Protein AF-A0A0R3PX13-F1 (afdb_monomer_lite)

pLDDT: mean 78.38, std 17.38, range [23.78, 98.5]

Radius of gyration: 26.24 Å; chains: 1; bounding box: 55×56×69 Å

Foldseek 3Di:
DVVCLVVVNAEAEDAEFAAAAVVCVPVVDGDPRLVCQLQAAHEYQYQYHALRGDRARRQVSNVVSVAFEEEQDDDQAAGNSLALGDPDGTPYYDVDLLVVLVVSLVCVLVVRRGYYYHNYGQDPVSNVVSVQLSVQLVVQSVVCVVVVPDDPRSVVSSVVSSCVSSVNSVVVSSVSSSVVRVVSSVVSVVSNVVDPSNVVRHPPPCPDDDPDDDDQAAEAEDAPDPDPDLPPDPCVVVVVVCLVNLLRYQEYEYELSDALVVVLVSLVSCVVSVHAYEYEQVDLVSLCSCVVSVRPVSHPYYDYAQVNVVSVCVVVVHDDPDDDHDHQQDPQLVVQLVLLSVVVHDNVLSNVSSVVSRVQCVVDPDPHRPVNDNCSSVD

Secondary structure (DSSP, 8-state):
-HHHHHTT--EEE-S-B--BBTTHHHH--B-HHHHHHHH---EEEESBB-TTB-HHHHHHHHHHTT-EEEEESSS----BTTBS--S---SEEES-HHHHHHHHHHHHHHT----EEEE-PPPGGGHHHHHHHHHHHHHHHHHHHHTT--GGGHHHHHHHHHHHHTTTHHHHHHHHHHHHHHHHHHHHHHHHHH--HHHH-----------S-PPPPSEEEES--S--------THHHHGGGHHHHHH-SEEEEETTS-HHHHHHHHHHHHHHT-EEEEE--SHHHHHHHHHTT-GGG-SEE---HHHHHHHHHHHT---SS----S---HHHHHHHHHHHHTT--HHHHHHHHHHHHHHHHT-SSSS-TT--THHHH-

Sequence (379 aa):
MFLANIAGIRVFATGGIGGVHRGAEQTFDVSADLLELSHTPLTVVCAGVKSILDISKTVEFLETHSVNCIVFGERNVFPGFFSRESHAKGQFNTENLAEVVEHIETSKALGLNAGMILACPIPKEMEDDGNAIEAAVQMALNEARIKGIQSKEVTPFLLSRVNELTCGASVKLNIALLENNARIAGKLASLLSKSKLGQNFRVVRDNGKDSEQKSKAKIVVVGATIIDFESITNEDVKISKHENVISSADFVFFDGNIPTETIRKILDLSAFYNRKVWFDPTSISKMRKIFDCEGMNQIQVVSPNANEFMDMVKRSRLRITHGIVFEGFDFSLNSGILAGLVNGLPLERCLQIGQACAARSLLSVETISPSISPEIISS

InterPro domains:
  IPR007342 Pseudouridine-5'-phosphate glycosidase [PF04227] (1-189)
  IPR022830 Indigoidine synthase A-like [G3DSA:3.40.1790.10] (1-194)
  IPR022830 Indigoidine synthase A-like [SSF110581] (1-192)
  IPR029056 Ribokinase-like [G3DSA:3.40.1190.20] (195-323)
  IPR029056 Ribokinase-like [SSF53613] (239-371)

Organism: Angiostrongylus costaricensis (NCBI:txid334426)

Structure (mmCIF, N/CA/C/O backbone):
data_AF-A0A0R3PX13-F1
#
_entry.id   AF-A0A0R3PX13-F1
#
loop_
_atom_site.group_PDB
_atom_site.id
_atom_site.type_symbol
_atom_site.label_atom_id
_atom_site.label_alt_id
_atom_site.label_comp_id
_atom_site.label_asym_id
_atom_site.label_entity_id
_atom_site.label_seq_id
_atom_site.pdbx_PDB_ins_code
_atom_site.Cartn_x
_atom_site.Cartn_y
_atom_site.Cartn_z
_atom_site.occupancy
_atom_site.B_iso_or_equiv
_atom_site.auth_seq_id
_atom_site.auth_comp_id
_atom_site.auth_asym_id
_atom_site.auth_atom_id
_atom_site.pdbx_PDB_model_num
ATOM 1 N N . MET A 1 1 ? -10.881 -2.288 -10.881 1.00 87.62 1 MET A N 1
ATOM 2 C CA . MET A 1 1 ? -11.028 -2.262 -9.412 1.00 87.62 1 MET A CA 1
ATOM 3 C C . MET A 1 1 ? -12.472 -1.958 -9.034 1.00 87.62 1 MET A C 1
ATOM 5 O O . MET A 1 1 ? -13.142 -2.878 -8.588 1.00 87.62 1 MET A O 1
ATOM 9 N N . PHE A 1 2 ? -12.994 -0.778 -9.372 1.00 86.75 2 PHE A N 1
ATOM 10 C CA . PHE A 1 2 ? -14.407 -0.392 -9.248 1.00 86.75 2 PHE A CA 1
ATOM 11 C C . PHE A 1 2 ? -15.440 -1.505 -9.518 1.00 86.75 2 PHE A C 1
ATOM 13 O O . PHE A 1 2 ? -16.204 -1.878 -8.630 1.00 86.75 2 PHE A O 1
ATOM 20 N N . LEU A 1 3 ? -15.430 -2.097 -10.722 1.00 89.81 3 LEU A N 1
ATOM 21 C CA . LEU A 1 3 ? -16.384 -3.154 -11.097 1.00 89.81 3 LEU A CA 1
ATOM 22 C C . LEU A 1 3 ? -16.282 -4.403 -10.207 1.00 89.81 3 LEU A C 1
ATOM 24 O O . LEU A 1 3 ? -17.300 -5.008 -9.886 1.00 89.81 3 LEU A O 1
ATOM 28 N N . ALA A 1 4 ? -15.066 -4.777 -9.796 1.00 86.19 4 ALA A N 1
ATOM 29 C CA . ALA A 1 4 ? -14.845 -5.919 -8.915 1.00 86.19 4 ALA A CA 1
ATOM 30 C C . ALA A 1 4 ? -15.461 -5.656 -7.533 1.00 86.19 4 ALA A C 1
ATOM 32 O O . ALA A 1 4 ? -16.201 -6.496 -7.027 1.00 86.19 4 ALA A O 1
ATOM 33 N N . ASN A 1 5 ? -15.246 -4.459 -6.980 1.00 89.44 5 ASN A N 1
ATOM 34 C CA . ASN A 1 5 ? -15.826 -4.058 -5.702 1.00 89.44 5 ASN A CA 1
ATOM 35 C C . ASN A 1 5 ? -17.364 -4.056 -5.734 1.00 89.44 5 ASN A C 1
ATOM 37 O O . ASN A 1 5 ? -17.996 -4.623 -4.847 1.00 89.44 5 ASN A O 1
ATOM 41 N N . ILE A 1 6 ? -17.975 -3.503 -6.790 1.00 85.62 6 ILE A N 1
ATOM 42 C CA . ILE A 1 6 ? -19.441 -3.519 -6.957 1.00 85.62 6 ILE A CA 1
ATOM 43 C C . ILE A 1 6 ? -19.981 -4.950 -7.068 1.00 85.62 6 ILE A C 1
ATOM 45 O O . ILE A 1 6 ? -21.044 -5.251 -6.531 1.00 85.62 6 ILE A O 1
ATOM 49 N N . ALA A 1 7 ? -19.239 -5.849 -7.715 1.00 83.75 7 ALA A N 1
ATOM 50 C CA . ALA A 1 7 ? -19.582 -7.267 -7.790 1.00 83.75 7 ALA A CA 1
ATOM 51 C C . ALA A 1 7 ? -19.330 -8.039 -6.474 1.00 83.75 7 ALA A C 1
ATOM 53 O O . ALA A 1 7 ? -19.551 -9.248 -6.425 1.00 83.75 7 ALA A O 1
ATOM 54 N N . GLY A 1 8 ? -18.849 -7.380 -5.413 1.00 86.31 8 GLY A N 1
ATOM 55 C CA . GLY A 1 8 ? -18.513 -8.008 -4.133 1.00 86.31 8 GLY A CA 1
ATOM 56 C C . GLY A 1 8 ? -17.192 -8.789 -4.139 1.00 86.31 8 GLY A C 1
ATOM 57 O O . GLY A 1 8 ? -16.905 -9.526 -3.193 1.00 86.31 8 GLY A O 1
ATOM 58 N N . ILE A 1 9 ? -16.373 -8.642 -5.184 1.00 91.25 9 ILE A N 1
ATOM 59 C CA . ILE A 1 9 ? -15.044 -9.248 -5.289 1.00 91.25 9 ILE A CA 1
ATOM 60 C C . ILE A 1 9 ? -14.051 -8.381 -4.513 1.00 91.25 9 ILE A C 1
ATOM 62 O O . ILE A 1 9 ? -13.828 -7.218 -4.840 1.00 91.25 9 ILE A O 1
ATOM 66 N N . ARG A 1 10 ? -13.427 -8.973 -3.489 1.00 93.62 10 ARG A N 1
ATOM 67 C CA . ARG A 1 10 ? -12.560 -8.261 -2.532 1.00 93.62 10 ARG A CA 1
ATOM 68 C C . ARG A 1 10 ? -11.059 -8.425 -2.774 1.00 93.62 10 ARG A C 1
ATOM 70 O O . ARG A 1 10 ? -10.272 -7.738 -2.137 1.00 93.62 10 ARG A O 1
ATOM 77 N N . VAL A 1 11 ? -10.660 -9.329 -3.667 1.00 97.31 11 VAL A N 1
ATOM 78 C CA . VAL A 1 11 ? -9.252 -9.600 -3.994 1.00 97.31 11 VAL A CA 1
ATOM 79 C C . VAL A 1 11 ? -9.073 -9.520 -5.505 1.00 97.31 11 VAL A C 1
ATOM 81 O O . VAL A 1 11 ? -9.810 -10.166 -6.250 1.00 97.31 11 VAL A O 1
ATOM 84 N N . PHE A 1 12 ? -8.099 -8.735 -5.957 1.00 96.12 12 PHE A N 1
ATOM 85 C CA . PHE A 1 12 ? -7.779 -8.519 -7.365 1.00 96.12 12 PHE A CA 1
ATOM 86 C C . PHE A 1 12 ? -6.293 -8.794 -7.611 1.00 96.12 12 PHE A C 1
ATOM 88 O O . PHE A 1 12 ? -5.444 -8.194 -6.966 1.00 96.12 12 PHE A O 1
ATOM 95 N N . ALA A 1 13 ? -5.965 -9.697 -8.535 1.00 96.31 13 ALA A N 1
ATOM 96 C CA . ALA A 1 13 ? -4.580 -9.995 -8.897 1.00 96.31 13 ALA A CA 1
ATOM 97 C C . ALA A 1 13 ? -4.188 -9.265 -10.183 1.00 96.31 13 ALA A C 1
ATOM 99 O O . ALA A 1 13 ? -4.950 -9.246 -11.150 1.00 96.31 13 ALA A O 1
ATOM 100 N N . THR A 1 14 ? -2.982 -8.709 -10.213 1.00 92.25 14 THR A N 1
ATOM 101 C CA . THR A 1 14 ? -2.385 -8.116 -11.413 1.00 92.25 14 THR A CA 1
ATOM 102 C C . THR A 1 14 ? -0.877 -8.346 -11.412 1.00 92.25 14 THR A C 1
ATOM 104 O O . THR A 1 14 ? -0.314 -8.850 -10.442 1.00 92.25 14 THR A O 1
ATOM 107 N N . GLY A 1 15 ? -0.202 -7.985 -12.500 1.00 88.56 15 GLY A N 1
ATOM 108 C CA . GLY A 1 15 ? 1.254 -8.024 -12.549 1.00 88.56 15 GLY A CA 1
ATOM 109 C C . GLY A 1 15 ? 1.825 -6.955 -11.625 1.00 88.56 15 GLY A C 1
ATOM 110 O O . GLY A 1 15 ? 2.410 -7.245 -10.591 1.00 88.56 15 GLY A O 1
ATOM 111 N N . GLY A 1 16 ? 1.636 -5.699 -12.005 1.00 91.00 16 GLY A N 1
ATOM 112 C CA . GLY A 1 16 ? 2.088 -4.525 -11.269 1.00 91.00 16 GLY A CA 1
ATOM 113 C C . GLY A 1 16 ? 1.064 -3.418 -11.447 1.00 91.00 16 GLY A C 1
ATOM 114 O O . GLY A 1 16 ? 0.419 -3.333 -12.500 1.00 91.00 16 GLY A O 1
ATOM 115 N N . ILE A 1 17 ? 0.894 -2.590 -10.426 1.00 93.56 17 ILE A N 1
ATOM 116 C CA . ILE A 1 17 ? 0.002 -1.433 -10.517 1.00 93.56 17 ILE A CA 1
ATOM 117 C C . ILE A 1 17 ? 0.647 -0.326 -11.357 1.00 93.56 17 ILE A C 1
ATOM 119 O O . ILE A 1 17 ? 1.871 -0.285 -11.538 1.00 93.56 17 ILE A O 1
ATOM 123 N N . GLY A 1 18 ? -0.176 0.565 -11.908 1.00 90.56 18 GLY A N 1
ATOM 124 C CA . GLY A 1 18 ? 0.297 1.884 -12.303 1.00 90.56 18 GLY A CA 1
ATOM 125 C C . GLY A 1 18 ? 0.769 2.690 -11.091 1.00 90.56 18 GLY A C 1
ATOM 126 O O . GLY A 1 18 ? 0.676 2.251 -9.947 1.00 90.56 18 GLY A O 1
ATOM 127 N N . GLY A 1 19 ? 1.291 3.882 -11.343 1.00 92.50 19 GLY A N 1
ATOM 128 C CA . GLY A 1 19 ? 1.909 4.682 -10.299 1.00 92.50 19 GLY A CA 1
ATOM 129 C C . GLY A 1 19 ? 2.294 6.065 -10.780 1.00 92.50 19 GLY A C 1
ATOM 130 O O . GLY A 1 19 ? 1.824 6.531 -11.820 1.00 92.50 19 GLY A O 1
ATOM 131 N N . VAL A 1 20 ? 3.154 6.708 -10.006 1.00 91.25 20 VAL A N 1
ATOM 132 C CA . VAL A 1 20 ? 3.757 7.988 -10.356 1.00 91.25 20 VAL A CA 1
ATOM 133 C C . VAL A 1 20 ? 4.844 7.737 -11.398 1.00 91.25 20 VAL A C 1
ATOM 135 O O . VAL A 1 20 ? 5.741 6.918 -11.191 1.00 91.25 20 VAL A O 1
ATOM 138 N N . HIS A 1 21 ? 4.769 8.415 -12.541 1.00 86.06 21 HIS A N 1
ATOM 139 C CA . HIS A 1 21 ? 5.805 8.302 -13.560 1.00 86.06 21 HIS A CA 1
ATOM 140 C C . HIS A 1 21 ? 7.083 9.035 -13.131 1.00 86.06 21 HIS A C 1
ATOM 142 O O . HIS A 1 21 ? 7.066 10.012 -12.379 1.00 86.06 21 HIS A O 1
ATOM 148 N N . ARG A 1 22 ? 8.228 8.585 -13.646 1.00 82.44 22 ARG A N 1
ATOM 149 C CA . ARG A 1 22 ? 9.498 9.294 -13.448 1.00 82.44 22 ARG A CA 1
ATOM 150 C C . ARG A 1 22 ? 9.415 10.674 -14.118 1.00 82.44 22 ARG A C 1
ATOM 152 O O . ARG A 1 22 ? 9.063 10.759 -15.291 1.00 82.44 22 ARG A O 1
ATOM 159 N N . GLY A 1 23 ? 9.730 11.739 -13.377 1.00 80.38 23 GLY A N 1
ATOM 160 C CA . GLY A 1 23 ? 9.577 13.130 -13.830 1.00 80.38 23 GLY A CA 1
ATOM 161 C C . GLY A 1 23 ? 8.191 13.745 -13.582 1.00 80.38 23 GLY A C 1
ATOM 162 O O . GLY A 1 23 ? 7.936 14.867 -14.026 1.00 80.38 23 GLY A O 1
ATOM 163 N N . ALA A 1 24 ? 7.295 13.049 -12.869 1.00 84.00 24 ALA A N 1
ATOM 164 C CA . ALA A 1 24 ? 5.954 13.545 -12.551 1.00 84.00 24 ALA A CA 1
ATOM 165 C C . ALA A 1 24 ? 5.937 14.867 -11.768 1.00 84.00 24 ALA A C 1
ATOM 167 O O . ALA A 1 24 ? 4.943 15.576 -11.828 1.00 84.00 24 ALA A O 1
ATOM 168 N N . GLU A 1 25 ? 7.026 15.259 -11.105 1.00 81.31 25 GLU A N 1
ATOM 169 C CA . GLU A 1 25 ? 7.176 16.585 -10.492 1.00 81.31 25 GLU A CA 1
ATOM 170 C C . GLU A 1 25 ? 7.074 17.746 -11.501 1.00 81.31 25 GLU A C 1
ATOM 172 O O . GLU A 1 25 ? 6.817 18.882 -11.112 1.00 81.31 25 GLU A O 1
ATOM 177 N N . GLN A 1 26 ? 7.262 17.466 -12.795 1.00 77.75 26 GLN A N 1
ATOM 178 C CA . GLN A 1 26 ? 7.129 18.428 -13.893 1.00 77.75 26 GLN A CA 1
ATOM 179 C C . GLN A 1 26 ? 5.935 18.101 -14.793 1.00 77.75 26 GLN A C 1
ATOM 181 O O . GLN A 1 26 ? 5.263 19.008 -15.276 1.00 77.75 26 GLN A O 1
ATOM 186 N N . THR A 1 27 ? 5.681 16.813 -15.045 1.00 77.12 27 THR A N 1
ATOM 187 C CA . THR A 1 27 ? 4.673 16.371 -16.026 1.00 77.12 27 THR A CA 1
ATOM 188 C C . THR A 1 27 ? 3.301 16.096 -15.424 1.00 77.12 27 THR A C 1
ATOM 190 O O . THR A 1 27 ? 2.317 16.065 -16.158 1.00 77.12 27 THR A O 1
ATOM 193 N N . PHE A 1 28 ? 3.246 15.866 -14.110 1.00 80.75 28 PHE A N 1
ATOM 194 C CA . PHE A 1 28 ? 2.064 15.452 -13.351 1.00 80.75 28 PHE A CA 1
ATOM 195 C C . PHE A 1 28 ? 1.443 14.149 -13.896 1.00 80.75 28 PHE A C 1
ATOM 197 O O . PHE A 1 28 ? 0.252 13.890 -13.733 1.00 80.75 28 PHE A O 1
ATOM 204 N N . ASP A 1 29 ? 2.264 13.311 -14.539 1.00 80.75 29 ASP A N 1
ATOM 205 C CA . ASP A 1 29 ? 1.857 12.019 -15.090 1.00 80.75 29 ASP A CA 1
ATOM 206 C C . ASP A 1 29 ? 1.747 10.975 -13.965 1.00 80.75 29 ASP A C 1
ATOM 208 O O . ASP A 1 29 ? 2.730 10.368 -13.524 1.00 80.75 29 ASP A O 1
ATOM 212 N N . VAL A 1 30 ? 0.533 10.833 -13.433 1.00 86.38 30 VAL A N 1
ATOM 213 C CA . VAL A 1 30 ? 0.197 9.946 -12.316 1.00 86.38 30 VAL A CA 1
ATOM 214 C C . VAL A 1 30 ? -0.962 9.046 -12.723 1.00 86.38 30 VAL A C 1
ATOM 216 O O . VAL A 1 30 ? -1.997 9.515 -13.199 1.00 86.38 30 VAL A O 1
ATOM 219 N N . SER A 1 31 ? -0.803 7.736 -12.523 1.00 88.56 31 SER A N 1
ATOM 220 C CA . SER A 1 31 ? -1.836 6.763 -12.876 1.00 88.56 31 SER A CA 1
ATOM 221 C C . SER A 1 31 ? -3.122 6.963 -12.073 1.00 88.56 31 SER A C 1
ATOM 223 O O . SER A 1 31 ? -3.100 7.050 -10.843 1.00 88.56 31 SER A O 1
ATOM 225 N N . ALA A 1 32 ? -4.261 6.892 -12.765 1.00 87.69 32 ALA A N 1
ATOM 226 C CA . ALA A 1 32 ? -5.584 6.844 -12.145 1.00 87.69 32 ALA A CA 1
ATOM 227 C C . ALA A 1 32 ? -5.768 5.631 -11.210 1.00 87.69 32 ALA A C 1
ATOM 229 O O . ALA A 1 32 ? -6.630 5.673 -10.336 1.00 87.69 32 ALA A O 1
ATOM 230 N N . ASP A 1 33 ? -4.938 4.585 -11.345 1.00 91.50 33 ASP A N 1
ATOM 231 C CA . ASP A 1 33 ? -4.933 3.433 -10.434 1.00 91.50 33 ASP A CA 1
ATOM 232 C C . ASP A 1 33 ? -4.775 3.860 -8.967 1.00 91.50 33 ASP A C 1
ATOM 234 O O . ASP A 1 33 ? -5.398 3.262 -8.094 1.00 91.50 33 ASP A O 1
ATOM 238 N N . LEU A 1 34 ? -3.969 4.894 -8.688 1.00 93.31 34 LEU A N 1
ATOM 239 C CA . LEU A 1 34 ? -3.686 5.325 -7.315 1.00 93.31 34 LEU A CA 1
ATOM 240 C C . LEU A 1 34 ? -4.896 5.997 -6.658 1.00 93.31 34 LEU A C 1
ATOM 242 O O . LEU A 1 34 ? -5.200 5.726 -5.500 1.00 93.31 34 LEU A O 1
ATOM 246 N N . LEU A 1 35 ? -5.620 6.828 -7.412 1.00 89.75 35 LEU A N 1
ATOM 247 C CA . LEU A 1 35 ? -6.870 7.430 -6.942 1.00 89.75 35 LEU A CA 1
ATOM 248 C C . LEU A 1 35 ? -7.989 6.394 -6.845 1.00 89.75 35 LEU A C 1
ATOM 250 O O . LEU A 1 35 ? -8.821 6.458 -5.949 1.00 89.75 35 LEU A O 1
ATOM 254 N N . GLU A 1 36 ? -8.035 5.419 -7.745 1.00 93.31 36 GLU A N 1
ATOM 255 C CA . GLU A 1 36 ? -9.001 4.327 -7.640 1.00 93.31 36 GLU A CA 1
ATOM 256 C C . GLU A 1 36 ? -8.755 3.501 -6.365 1.00 93.31 36 GLU A C 1
ATOM 258 O O . GLU A 1 36 ? -9.695 3.181 -5.637 1.00 93.31 36 GLU A O 1
ATOM 263 N N . LEU A 1 37 ? -7.489 3.222 -6.042 1.00 94.44 37 LEU A N 1
ATOM 264 C CA . LEU A 1 37 ? -7.096 2.555 -4.802 1.00 94.44 37 LEU A CA 1
ATOM 265 C C . LEU A 1 37 ? -7.483 3.344 -3.546 1.00 94.44 37 LEU A C 1
ATOM 267 O O . LEU A 1 37 ? -7.800 2.721 -2.543 1.00 94.44 37 LEU A O 1
ATOM 271 N N . SER A 1 38 ? -7.517 4.678 -3.566 1.00 90.06 38 SER A N 1
ATOM 272 C CA . SER A 1 38 ? -7.899 5.466 -2.382 1.00 90.06 38 SER A CA 1
ATOM 273 C C . SER A 1 38 ? -9.403 5.478 -2.090 1.00 90.06 38 SER A C 1
ATOM 275 O O . SER A 1 38 ? -9.813 5.888 -1.006 1.00 90.06 38 SER A O 1
ATOM 277 N N . HIS A 1 39 ? -10.234 5.036 -3.037 1.00 88.56 39 HIS A N 1
ATOM 278 C CA . HIS A 1 39 ? -11.696 5.092 -2.919 1.00 88.56 39 HIS A CA 1
ATOM 279 C C . HIS A 1 39 ? -12.385 3.725 -2.996 1.00 88.56 39 HIS A C 1
ATOM 281 O O . HIS A 1 39 ? -13.573 3.627 -2.676 1.00 88.56 39 HIS A O 1
ATOM 287 N N . THR A 1 40 ? -11.671 2.684 -3.429 1.00 90.88 40 THR A N 1
ATOM 288 C CA . THR A 1 40 ? -12.245 1.358 -3.659 1.00 90.88 40 THR A CA 1
ATOM 289 C C . THR A 1 40 ? -11.675 0.332 -2.667 1.00 90.88 40 THR A C 1
ATOM 291 O O . THR A 1 40 ? -10.525 -0.087 -2.825 1.00 90.88 40 THR A O 1
ATOM 294 N N . PRO A 1 41 ? -12.476 -0.152 -1.691 1.00 91.31 41 PRO A N 1
ATOM 295 C CA . PRO A 1 41 ? -12.022 -1.025 -0.606 1.00 91.31 41 PRO A CA 1
ATOM 296 C C . PRO A 1 41 ? -11.869 -2.487 -1.061 1.00 91.31 41 PRO A C 1
ATOM 298 O O . PRO A 1 41 ? -12.650 -3.372 -0.702 1.00 91.31 41 PRO A O 1
ATOM 301 N N . LEU A 1 42 ? -10.843 -2.748 -1.870 1.00 94.06 42 LEU A N 1
ATOM 302 C CA . LEU A 1 42 ? -10.415 -4.088 -2.269 1.00 94.06 42 LEU A CA 1
ATOM 303 C C . LEU A 1 42 ? -8.902 -4.252 -2.104 1.00 94.06 42 LEU A C 1
ATOM 305 O O . LEU A 1 42 ? -8.156 -3.273 -2.104 1.00 94.06 42 LEU A O 1
ATOM 309 N N . THR A 1 43 ? -8.441 -5.497 -2.010 1.00 97.88 43 THR A N 1
ATOM 310 C CA . THR A 1 43 ? -7.011 -5.812 -1.938 1.00 97.88 43 THR A CA 1
ATOM 311 C C . THR A 1 43 ? -6.459 -6.159 -3.313 1.00 97.88 43 THR A C 1
ATOM 313 O O . THR A 1 43 ? -6.915 -7.113 -3.948 1.00 97.88 43 THR A O 1
ATOM 316 N N . VAL A 1 44 ? -5.453 -5.413 -3.764 1.00 98.31 44 VAL A N 1
ATOM 317 C CA . VAL A 1 44 ? -4.696 -5.681 -4.987 1.00 98.31 44 VAL A CA 1
ATOM 318 C C . VAL A 1 44 ? -3.437 -6.466 -4.651 1.00 98.31 44 VAL A C 1
ATOM 320 O O . VAL A 1 44 ? -2.585 -5.993 -3.908 1.00 98.31 44 VAL A O 1
ATOM 323 N N . VAL A 1 45 ? -3.306 -7.659 -5.222 1.00 98.44 45 VAL A N 1
ATOM 324 C CA . VAL A 1 45 ? -2.108 -8.497 -5.126 1.00 98.44 45 VAL A CA 1
ATOM 325 C C . VAL A 1 45 ? -1.270 -8.285 -6.380 1.00 98.44 45 VAL A C 1
ATOM 327 O O . VAL A 1 45 ? -1.734 -8.557 -7.493 1.00 98.44 45 VAL A O 1
ATOM 330 N N . CYS A 1 46 ? -0.054 -7.774 -6.215 1.00 97.69 46 CYS A N 1
ATOM 331 C CA . CYS A 1 46 ? 0.830 -7.425 -7.325 1.00 97.69 46 CYS A CA 1
ATOM 332 C C . CYS A 1 46 ? 2.304 -7.559 -6.941 1.00 97.69 46 CYS A C 1
ATOM 334 O O . CYS A 1 46 ? 2.637 -7.623 -5.767 1.00 97.69 46 CYS A O 1
ATOM 336 N N . ALA A 1 47 ? 3.206 -7.501 -7.916 1.00 95.00 47 ALA A N 1
ATOM 337 C CA . ALA A 1 47 ? 4.649 -7.451 -7.693 1.00 95.00 47 ALA A CA 1
ATOM 338 C C . ALA A 1 47 ? 5.158 -6.020 -7.456 1.00 95.00 47 ALA A C 1
ATOM 340 O O . ALA A 1 47 ? 6.245 -5.646 -7.884 1.00 95.00 47 ALA A O 1
ATOM 341 N N . GLY A 1 48 ? 4.343 -5.193 -6.800 1.00 94.94 48 GLY A N 1
ATOM 342 C CA . GLY A 1 48 ? 4.608 -3.773 -6.611 1.00 94.94 48 GLY A CA 1
ATOM 343 C C . GLY A 1 48 ? 4.167 -2.925 -7.804 1.00 94.94 48 GLY A C 1
ATOM 344 O O . GLY A 1 48 ? 3.108 -3.152 -8.402 1.00 94.94 48 GLY A O 1
ATOM 345 N N . VAL A 1 49 ? 4.969 -1.912 -8.122 1.00 93.19 49 VAL A N 1
ATOM 346 C CA . VAL A 1 49 ? 4.691 -0.899 -9.149 1.00 93.19 49 VAL A CA 1
ATOM 347 C C . VAL A 1 49 ? 5.487 -1.241 -10.406 1.00 93.19 49 VAL A C 1
ATOM 349 O O . VAL A 1 49 ? 6.643 -1.634 -10.292 1.00 93.19 49 VAL A O 1
ATOM 352 N N . LYS A 1 50 ? 4.899 -1.095 -11.603 1.00 89.44 50 LYS A N 1
ATOM 353 C CA . LYS A 1 50 ? 5.593 -1.401 -12.873 1.00 89.44 50 LYS A CA 1
ATOM 354 C C . LYS A 1 50 ? 6.972 -0.723 -12.933 1.00 89.44 50 LYS A C 1
ATOM 356 O O . LYS A 1 50 ? 7.083 0.468 -12.658 1.00 89.44 50 LYS A O 1
ATOM 361 N N . SER A 1 51 ? 7.992 -1.459 -13.376 1.00 87.75 51 SER A N 1
ATOM 362 C CA . SER A 1 51 ? 9.414 -1.058 -13.328 1.00 87.75 51 SER A CA 1
ATOM 363 C C . SER A 1 51 ? 9.760 0.261 -14.037 1.00 87.75 51 SER A C 1
ATOM 365 O O . SER A 1 51 ? 10.739 0.926 -13.705 1.00 87.75 51 SER A O 1
ATOM 367 N N . ILE A 1 52 ? 8.936 0.685 -14.998 1.00 85.38 52 ILE A N 1
ATOM 368 C CA . ILE A 1 52 ? 9.104 1.957 -15.717 1.00 85.38 52 ILE A CA 1
ATOM 369 C C . ILE A 1 52 ? 8.766 3.201 -14.872 1.00 85.38 52 ILE A C 1
ATOM 371 O O . ILE A 1 52 ? 9.013 4.326 -15.306 1.00 85.38 52 ILE A O 1
ATOM 375 N N . LEU A 1 53 ? 8.172 3.015 -13.692 1.00 89.50 53 LEU A N 1
ATOM 376 C CA . LEU A 1 53 ? 7.631 4.075 -12.844 1.00 89.50 53 LEU A CA 1
ATOM 377 C C . LEU A 1 53 ? 8.599 4.469 -11.715 1.00 89.50 53 LEU A C 1
ATOM 379 O O . LEU A 1 53 ? 9.701 3.930 -11.579 1.00 89.50 53 LEU A O 1
ATOM 383 N N . ASP A 1 54 ? 8.200 5.470 -10.933 1.00 91.56 54 ASP A N 1
ATOM 384 C CA . ASP A 1 54 ? 8.903 5.943 -9.743 1.00 91.56 54 ASP A CA 1
ATOM 385 C C . ASP A 1 54 ? 8.298 5.276 -8.498 1.00 91.56 54 ASP A C 1
ATOM 387 O O . ASP A 1 54 ? 7.205 5.630 -8.047 1.00 91.56 54 ASP A O 1
ATOM 391 N N . ILE A 1 55 ? 8.985 4.259 -7.971 1.00 94.56 55 ILE A N 1
ATOM 392 C CA . ILE A 1 55 ? 8.478 3.442 -6.859 1.00 94.56 55 ILE A CA 1
ATOM 393 C C . ILE A 1 55 ? 8.331 4.292 -5.595 1.00 94.56 55 ILE A C 1
ATOM 395 O O . ILE A 1 55 ? 7.272 4.263 -4.975 1.00 94.56 55 ILE A O 1
ATOM 399 N N . SER A 1 56 ? 9.354 5.076 -5.242 1.00 92.69 56 SER A N 1
ATOM 400 C CA . SER A 1 56 ? 9.348 5.905 -4.034 1.00 92.69 56 SER A CA 1
ATOM 401 C C . SER A 1 56 ? 8.199 6.905 -4.060 1.00 92.69 56 SER A C 1
ATOM 403 O O . SER A 1 56 ? 7.389 6.910 -3.141 1.00 92.69 56 SER A O 1
ATOM 405 N N . LYS A 1 57 ? 8.038 7.672 -5.148 1.00 93.31 57 LYS A N 1
ATOM 406 C CA . LYS A 1 57 ? 6.908 8.611 -5.250 1.00 93.31 57 LYS A CA 1
ATOM 407 C C . LYS A 1 57 ? 5.552 7.911 -5.243 1.00 93.31 57 LYS A C 1
ATOM 409 O O . LYS A 1 57 ? 4.580 8.474 -4.753 1.00 93.31 57 LYS A O 1
ATOM 414 N N . THR A 1 58 ? 5.467 6.699 -5.793 1.00 95.19 58 THR A N 1
ATOM 415 C CA . THR A 1 58 ? 4.213 5.937 -5.794 1.00 95.19 58 THR A CA 1
ATOM 416 C C . THR A 1 58 ? 3.827 5.489 -4.388 1.00 95.19 58 THR A C 1
ATOM 418 O O . THR A 1 58 ? 2.670 5.647 -4.011 1.00 95.19 58 THR A O 1
ATOM 421 N N . VAL A 1 59 ? 4.776 4.968 -3.608 1.00 94.31 59 VAL A N 1
ATOM 422 C CA . VAL A 1 59 ? 4.534 4.566 -2.214 1.00 94.31 59 VAL A CA 1
ATOM 423 C C . VAL A 1 59 ? 4.126 5.773 -1.362 1.00 94.31 59 VAL A C 1
ATOM 425 O O . VAL A 1 59 ? 3.114 5.695 -0.674 1.00 94.31 59 VAL A O 1
ATOM 428 N N . GLU A 1 60 ? 4.817 6.908 -1.494 1.00 90.81 60 GLU A N 1
ATOM 429 C CA . GLU A 1 60 ? 4.468 8.163 -0.802 1.00 90.81 60 GLU A CA 1
ATOM 430 C C . GLU A 1 60 ? 3.064 8.669 -1.181 1.00 90.81 60 GLU A C 1
ATOM 432 O O . GLU A 1 60 ? 2.282 9.107 -0.334 1.00 90.81 60 GLU A O 1
ATOM 437 N N . PHE A 1 61 ? 2.694 8.573 -2.464 1.00 93.19 61 PHE A N 1
ATOM 438 C CA . PHE A 1 61 ? 1.350 8.933 -2.921 1.00 93.19 61 PHE A CA 1
ATOM 439 C C . PHE A 1 61 ? 0.285 8.037 -2.280 1.00 93.19 61 PHE A C 1
ATOM 441 O O . PHE A 1 61 ? -0.756 8.529 -1.841 1.00 93.19 61 PHE A O 1
ATOM 448 N N . LEU A 1 62 ? 0.531 6.726 -2.240 1.00 90.88 62 LEU A N 1
ATOM 449 C CA . LEU A 1 62 ? -0.373 5.744 -1.644 1.00 90.88 62 LEU A CA 1
ATOM 450 C C . LEU A 1 62 ? -0.535 5.984 -0.140 1.00 90.88 62 LEU A C 1
ATOM 452 O O . LEU A 1 62 ? -1.664 5.998 0.344 1.00 90.88 62 LEU A O 1
ATOM 456 N N . GLU A 1 63 ? 0.561 6.261 0.568 1.00 88.12 63 GLU A N 1
ATOM 457 C CA . GLU A 1 63 ? 0.546 6.641 1.983 1.00 88.12 63 GLU A CA 1
ATOM 458 C C . GLU A 1 63 ? -0.290 7.902 2.222 1.00 88.12 63 GLU A C 1
ATOM 460 O O . GLU A 1 63 ? -1.214 7.881 3.037 1.00 88.12 63 GLU A O 1
ATOM 465 N N . THR A 1 64 ? -0.048 8.960 1.441 1.00 86.81 64 THR A N 1
ATOM 466 C CA . THR A 1 64 ? -0.802 10.225 1.514 1.00 86.81 64 THR A CA 1
ATOM 467 C C . THR A 1 64 ? -2.312 9.999 1.371 1.00 86.81 64 THR A C 1
ATOM 469 O O . THR A 1 64 ? -3.118 10.684 1.999 1.00 86.81 64 THR A O 1
ATOM 472 N N . HIS A 1 65 ? -2.714 9.010 0.570 1.00 86.62 65 HIS A N 1
ATOM 473 C CA . HIS A 1 65 ? -4.114 8.668 0.316 1.00 86.62 65 HIS A CA 1
ATOM 474 C C . HIS A 1 65 ? -4.637 7.516 1.188 1.00 86.62 65 HIS A C 1
ATOM 476 O O . HIS A 1 65 ? -5.680 6.934 0.881 1.00 86.62 65 HIS A O 1
ATOM 482 N N . SER A 1 66 ? -3.936 7.190 2.281 1.00 87.06 66 SER A N 1
ATOM 483 C CA . SER A 1 66 ? -4.309 6.132 3.231 1.00 87.06 66 SER A CA 1
ATOM 484 C C . SER A 1 66 ? -4.464 4.740 2.598 1.00 87.06 66 SER A C 1
ATOM 486 O O . SER A 1 66 ? -5.165 3.883 3.139 1.00 87.06 66 SER A O 1
ATOM 488 N N . VAL A 1 67 ? -3.816 4.492 1.456 1.00 91.62 67 VAL A N 1
ATOM 489 C CA . VAL A 1 67 ? -3.774 3.170 0.829 1.00 91.62 67 VAL A CA 1
ATOM 490 C C . VAL A 1 67 ? -2.679 2.356 1.498 1.00 91.62 67 VAL A C 1
ATOM 492 O O . VAL A 1 67 ? -1.485 2.614 1.341 1.00 91.62 67 VAL A O 1
ATOM 495 N N . ASN A 1 68 ? -3.097 1.340 2.245 1.00 89.12 68 ASN A N 1
ATOM 496 C CA . ASN A 1 68 ? -2.177 0.492 2.986 1.00 89.12 68 ASN A CA 1
ATOM 497 C C . ASN A 1 68 ? -1.390 -0.426 2.035 1.00 89.12 68 ASN A C 1
ATOM 499 O O . ASN A 1 68 ? -1.993 -1.151 1.243 1.00 89.12 68 ASN A O 1
ATOM 503 N N . CYS A 1 69 ? -0.063 -0.425 2.128 1.00 95.31 69 CYS A N 1
ATOM 504 C CA . CYS A 1 69 ? 0.842 -1.267 1.353 1.00 95.31 69 CYS A CA 1
ATOM 505 C C . CYS A 1 69 ? 1.554 -2.270 2.265 1.00 95.31 69 CYS A C 1
ATOM 507 O O . CYS A 1 69 ? 2.445 -1.926 3.041 1.00 95.31 69 CYS A O 1
ATOM 509 N N . ILE A 1 70 ? 1.189 -3.538 2.112 1.00 97.00 70 ILE A N 1
ATOM 510 C CA . ILE A 1 70 ? 1.750 -4.666 2.849 1.00 97.00 70 ILE A CA 1
ATOM 511 C C . ILE A 1 70 ? 2.742 -5.392 1.950 1.00 97.00 70 ILE A C 1
ATOM 513 O O . ILE A 1 70 ? 2.382 -5.820 0.853 1.00 97.00 70 ILE A O 1
ATOM 517 N N . VAL A 1 71 ? 3.974 -5.584 2.412 1.00 98.12 71 VAL A N 1
ATOM 518 C CA . VAL A 1 71 ? 4.947 -6.438 1.719 1.00 98.12 71 VAL A CA 1
ATOM 519 C C . VAL A 1 71 ? 4.758 -7.891 2.156 1.00 98.12 71 VAL A C 1
ATOM 521 O O . VAL A 1 71 ? 4.795 -8.202 3.344 1.00 98.12 71 VAL A O 1
ATOM 524 N N . PHE A 1 72 ? 4.571 -8.801 1.201 1.00 97.94 72 PHE A N 1
ATOM 525 C CA . PHE A 1 72 ? 4.448 -10.229 1.480 1.00 97.94 72 PHE A CA 1
ATOM 526 C C . PHE A 1 72 ? 5.825 -10.909 1.476 1.00 97.94 72 PHE A C 1
ATOM 528 O O . PHE A 1 72 ? 6.327 -11.304 0.421 1.00 97.94 72 PHE A O 1
ATOM 535 N N . GLY A 1 73 ? 6.448 -11.020 2.650 1.00 94.75 73 GLY A N 1
ATOM 536 C CA . GLY A 1 73 ? 7.768 -11.623 2.836 1.00 94.75 73 GLY A CA 1
ATOM 537 C C . GLY A 1 73 ? 8.424 -11.274 4.176 1.00 94.75 73 GLY A C 1
ATOM 538 O O . GLY A 1 73 ? 7.911 -10.462 4.942 1.00 94.75 73 GLY A O 1
ATOM 539 N N . GLU A 1 74 ? 9.594 -11.868 4.428 1.00 92.88 74 GLU A N 1
ATOM 540 C CA . GLU A 1 74 ? 10.385 -11.719 5.667 1.00 92.88 74 GLU A CA 1
ATOM 541 C C . GLU A 1 74 ? 10.857 -10.280 5.945 1.00 92.88 74 GLU A C 1
ATOM 543 O O . GLU A 1 74 ? 11.056 -9.893 7.096 1.00 92.88 74 GLU A O 1
ATOM 548 N N . ARG A 1 75 ? 11.065 -9.474 4.895 1.00 94.12 75 ARG A N 1
ATOM 549 C CA . ARG A 1 75 ? 11.592 -8.105 4.994 1.00 94.12 75 ARG A CA 1
ATOM 550 C C . ARG A 1 75 ? 10.579 -7.092 4.484 1.00 94.12 75 ARG A C 1
ATOM 552 O O . ARG A 1 75 ? 9.968 -7.303 3.439 1.00 94.12 75 ARG A O 1
ATOM 559 N N . ASN A 1 76 ? 10.484 -5.943 5.156 1.00 96.12 76 ASN A N 1
ATOM 560 C CA . ASN A 1 76 ? 9.737 -4.789 4.655 1.00 96.12 76 ASN A CA 1
ATOM 561 C C . ASN A 1 76 ? 10.529 -4.033 3.582 1.00 96.12 76 ASN A C 1
ATOM 563 O O . ASN A 1 76 ? 11.033 -2.935 3.816 1.00 96.12 76 ASN A O 1
ATOM 567 N N . VAL A 1 77 ? 10.669 -4.660 2.415 1.00 96.62 77 VAL A N 1
ATOM 568 C CA . VAL A 1 77 ? 11.263 -4.056 1.222 1.00 96.62 77 VAL A CA 1
ATOM 569 C C . VAL A 1 77 ? 10.280 -4.210 0.076 1.00 96.62 77 VAL A C 1
ATOM 571 O O . VAL A 1 77 ? 9.939 -5.319 -0.327 1.00 96.62 77 VAL A O 1
ATOM 574 N N . PHE A 1 78 ? 9.796 -3.084 -0.435 1.00 96.44 78 PHE A N 1
ATOM 575 C CA . PHE A 1 78 ? 8.783 -3.071 -1.477 1.00 96.44 78 PHE A CA 1
ATOM 576 C C . PHE A 1 78 ? 9.381 -3.594 -2.799 1.00 96.44 78 PHE A C 1
ATOM 578 O O . PHE A 1 78 ? 10.471 -3.154 -3.177 1.00 96.44 78 PHE A O 1
ATOM 585 N N . PRO A 1 79 ? 8.721 -4.519 -3.518 1.00 95.94 79 PRO A N 1
ATOM 586 C CA . PRO A 1 79 ? 9.258 -5.098 -4.747 1.00 95.94 79 PRO A CA 1
ATOM 587 C C . PRO A 1 79 ? 9.212 -4.119 -5.928 1.00 95.94 79 PRO A C 1
ATOM 589 O O . PRO A 1 79 ? 8.287 -3.317 -6.072 1.00 95.94 79 PRO A O 1
ATOM 592 N N . GLY A 1 80 ? 10.215 -4.217 -6.801 1.00 94.19 80 GLY A N 1
ATOM 593 C CA . GLY A 1 80 ? 10.382 -3.388 -7.995 1.00 94.19 80 GLY A CA 1
ATOM 594 C C . GLY A 1 80 ? 9.872 -4.047 -9.273 1.00 94.19 80 GLY A C 1
ATOM 595 O O . GLY A 1 80 ? 10.499 -3.907 -10.319 1.00 94.19 80 GLY A O 1
ATOM 596 N N . PHE A 1 81 ? 8.765 -4.791 -9.202 1.00 93.38 81 PHE A N 1
ATOM 597 C CA . PHE A 1 81 ? 8.199 -5.570 -10.306 1.00 93.38 81 PHE A CA 1
ATOM 598 C C . PHE A 1 81 ? 9.101 -6.712 -10.783 1.00 93.38 81 PHE A C 1
ATOM 600 O O . PHE A 1 81 ? 8.865 -7.851 -10.396 1.00 93.38 81 PHE A O 1
ATOM 607 N N . PHE A 1 82 ? 10.135 -6.429 -11.579 1.00 89.94 82 PHE A N 1
ATOM 608 C CA . PHE A 1 82 ? 11.120 -7.438 -11.983 1.00 89.94 82 PHE A CA 1
ATOM 609 C C . PHE A 1 82 ? 12.210 -7.641 -10.933 1.00 89.94 82 PHE A C 1
ATOM 611 O O . PHE A 1 82 ? 12.760 -8.730 -10.844 1.00 89.94 82 PHE A O 1
ATOM 618 N N . SER A 1 83 ? 12.483 -6.637 -10.102 1.00 92.19 83 SER A N 1
ATOM 619 C CA . SER A 1 83 ? 13.392 -6.792 -8.969 1.00 92.19 83 SER A CA 1
ATOM 620 C C . SER A 1 83 ? 12.637 -7.258 -7.737 1.00 92.19 83 SER A C 1
ATOM 622 O O . SER A 1 83 ? 11.604 -6.693 -7.363 1.00 92.19 83 SER A O 1
ATOM 624 N N . ARG A 1 84 ? 13.193 -8.262 -7.059 1.00 93.50 84 ARG A N 1
ATOM 625 C CA . ARG A 1 84 ? 12.656 -8.757 -5.790 1.00 93.50 84 ARG A CA 1
ATOM 626 C C . ARG A 1 84 ? 12.650 -7.666 -4.711 1.00 93.50 84 ARG A C 1
ATOM 628 O O . ARG A 1 84 ? 11.753 -7.643 -3.874 1.00 93.50 84 ARG A O 1
ATOM 635 N N . GLU A 1 85 ? 13.613 -6.748 -4.770 1.00 91.88 85 GLU A N 1
ATOM 636 C CA . GLU A 1 85 ? 13.811 -5.676 -3.795 1.00 91.88 85 GLU A CA 1
ATOM 637 C C . GLU A 1 85 ? 14.008 -4.321 -4.478 1.00 91.88 85 GLU A C 1
ATOM 639 O O . GLU A 1 85 ? 14.579 -4.233 -5.565 1.00 91.88 85 GLU A O 1
ATOM 644 N N . SER A 1 86 ? 13.525 -3.261 -3.831 1.00 92.38 86 SER A N 1
ATOM 645 C CA . SER A 1 86 ? 13.750 -1.867 -4.221 1.00 92.38 86 SER A CA 1
ATOM 646 C C . SER A 1 86 ? 14.300 -1.062 -3.037 1.00 92.38 86 SER A C 1
ATOM 648 O O . SER A 1 86 ? 14.664 -1.614 -2.001 1.00 92.38 86 SER A O 1
ATOM 650 N N . HIS A 1 87 ? 14.361 0.262 -3.176 1.00 90.00 87 HIS A N 1
ATOM 651 C CA . HIS A 1 87 ? 14.744 1.167 -2.089 1.00 90.00 87 HIS A CA 1
ATOM 652 C C . HIS A 1 87 ? 13.554 1.628 -1.233 1.00 90.00 87 HIS A C 1
ATOM 654 O O . HIS A 1 87 ? 13.759 2.307 -0.228 1.00 90.00 87 HIS A O 1
ATOM 660 N N . ALA A 1 88 ? 12.323 1.291 -1.629 1.00 93.00 88 ALA A N 1
ATOM 661 C CA . ALA A 1 88 ? 11.111 1.676 -0.918 1.00 93.00 88 ALA A CA 1
ATOM 662 C C . ALA A 1 88 ? 10.671 0.591 0.076 1.00 93.00 88 ALA A C 1
ATOM 664 O O . ALA A 1 88 ? 11.052 -0.577 -0.032 1.00 93.00 88 ALA A O 1
ATOM 665 N N . LYS A 1 89 ? 9.833 0.978 1.037 1.00 95.25 89 LYS A N 1
ATOM 666 C CA . LYS A 1 89 ? 9.222 0.086 2.029 1.00 95.25 89 LYS A CA 1
ATOM 667 C C . LYS A 1 89 ? 7.705 0.209 1.950 1.00 95.25 89 LYS A C 1
ATOM 669 O O . LYS A 1 89 ? 7.210 1.258 1.561 1.00 95.25 89 LYS A O 1
ATOM 674 N N . GLY A 1 90 ? 6.980 -0.848 2.297 1.00 88.81 90 GLY A N 1
ATOM 675 C CA . GLY A 1 90 ? 5.564 -0.708 2.638 1.00 88.81 90 GLY A CA 1
ATOM 676 C C . GLY A 1 90 ? 5.408 -0.185 4.067 1.00 88.81 90 GLY A C 1
ATOM 677 O O . GLY A 1 90 ? 6.398 0.021 4.774 1.00 88.81 90 GLY A O 1
ATOM 678 N N . GLN A 1 91 ? 4.171 -0.033 4.528 1.00 88.88 91 GLN A N 1
ATOM 679 C CA . GLN A 1 91 ? 3.889 0.312 5.923 1.00 88.88 91 GLN A CA 1
ATOM 680 C C . GLN A 1 91 ? 4.329 -0.819 6.865 1.00 88.88 91 GLN A C 1
ATOM 682 O O . GLN A 1 91 ? 4.882 -0.557 7.929 1.00 88.88 91 GLN A O 1
ATOM 687 N N . PHE A 1 92 ? 4.149 -2.078 6.459 1.00 90.25 92 PHE A N 1
ATOM 688 C CA . PHE A 1 92 ? 4.659 -3.251 7.174 1.00 90.25 92 PHE A CA 1
ATOM 689 C C . PHE A 1 92 ? 4.803 -4.459 6.242 1.00 90.25 92 PHE A C 1
ATOM 691 O O . PHE A 1 92 ? 4.409 -4.424 5.072 1.00 90.25 92 PHE A O 1
ATOM 698 N N . ASN A 1 93 ? 5.375 -5.543 6.766 1.00 97.19 93 ASN A N 1
ATOM 699 C CA . ASN A 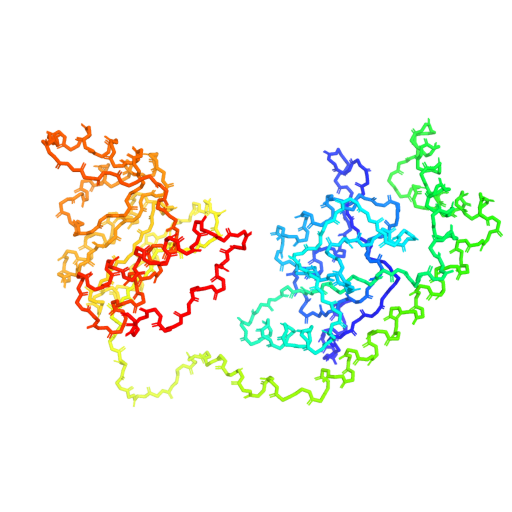1 93 ? 5.517 -6.811 6.064 1.00 97.19 93 ASN A CA 1
ATOM 700 C C . ASN A 1 93 ? 4.954 -7.979 6.870 1.00 97.19 93 ASN A C 1
ATOM 702 O O . ASN A 1 93 ? 4.887 -7.924 8.093 1.00 97.19 93 ASN A O 1
ATOM 706 N N . THR A 1 94 ? 4.573 -9.043 6.172 1.00 96.88 94 THR A N 1
ATOM 707 C CA . THR A 1 94 ? 4.157 -10.308 6.782 1.00 96.88 94 THR A CA 1
ATOM 708 C C . THR A 1 94 ? 4.391 -11.467 5.820 1.00 96.88 94 THR A C 1
ATOM 710 O O . THR A 1 94 ? 4.332 -11.304 4.601 1.00 96.88 94 THR A O 1
ATOM 713 N N . GLU A 1 95 ? 4.612 -12.660 6.358 1.00 97.00 95 GLU A N 1
ATOM 714 C CA . GLU A 1 95 ? 4.631 -13.920 5.602 1.00 97.00 95 GLU A CA 1
ATOM 715 C C . GLU A 1 95 ? 3.309 -14.690 5.725 1.00 97.00 95 GLU A C 1
ATOM 717 O O . GLU A 1 95 ? 3.113 -15.749 5.122 1.00 97.00 95 GLU A O 1
ATOM 722 N N . ASN A 1 96 ? 2.368 -14.151 6.500 1.00 96.94 96 ASN A N 1
ATOM 723 C CA . ASN A 1 96 ? 1.155 -14.830 6.900 1.00 96.94 96 ASN A CA 1
ATOM 724 C C . ASN A 1 96 ? -0.080 -14.175 6.270 1.00 96.94 96 ASN A C 1
ATOM 726 O O . ASN A 1 96 ? -0.532 -13.101 6.659 1.00 96.94 96 ASN A O 1
ATOM 730 N N . LEU A 1 97 ? -0.705 -14.871 5.318 1.00 97.50 97 LEU A N 1
ATOM 731 C CA . LEU A 1 97 ? -1.936 -14.384 4.685 1.00 97.50 97 LEU A CA 1
ATOM 732 C C . LEU A 1 97 ? -3.120 -14.271 5.658 1.00 97.50 97 LEU A C 1
ATOM 734 O O . LEU A 1 97 ? -4.075 -13.565 5.342 1.00 97.50 97 LEU A O 1
ATOM 738 N N . ALA A 1 98 ? -3.091 -14.941 6.816 1.00 95.62 98 ALA A N 1
ATOM 739 C CA . ALA A 1 98 ? -4.136 -14.782 7.826 1.00 95.62 98 ALA A CA 1
ATOM 740 C C . ALA A 1 98 ? -4.119 -13.376 8.450 1.00 95.62 98 ALA A C 1
ATOM 742 O O . ALA A 1 98 ? -5.188 -12.807 8.654 1.00 95.62 98 ALA A O 1
ATOM 743 N N . GLU A 1 99 ? -2.938 -12.789 8.658 1.00 95.12 99 GLU A N 1
ATOM 744 C CA . GLU A 1 99 ? -2.801 -11.399 9.121 1.00 95.12 99 GLU A CA 1
ATOM 745 C C . GLU A 1 99 ? -3.345 -10.431 8.067 1.00 95.12 99 GLU A C 1
ATOM 747 O O . GLU A 1 99 ? -4.117 -9.530 8.377 1.00 95.12 99 GLU A O 1
ATOM 752 N N . VAL A 1 100 ? -3.062 -10.676 6.782 1.00 95.88 100 VAL A N 1
ATOM 753 C CA . VAL A 1 100 ? -3.643 -9.877 5.688 1.00 95.88 100 VAL A CA 1
ATOM 754 C C . VAL A 1 100 ? -5.178 -9.946 5.704 1.00 95.88 100 VAL A C 1
ATOM 756 O O . VAL A 1 100 ? -5.842 -8.926 5.530 1.00 95.88 100 VAL A O 1
ATOM 759 N N . VAL A 1 101 ? -5.769 -11.122 5.954 1.00 95.56 101 VAL A N 1
ATOM 760 C CA . VAL A 1 101 ? -7.230 -11.268 6.115 1.00 95.56 101 VAL A CA 1
ATOM 761 C C . VAL A 1 101 ? -7.753 -10.466 7.305 1.00 95.56 101 VAL A C 1
ATOM 763 O O . VAL A 1 101 ? -8.803 -9.832 7.186 1.00 95.56 101 VAL A O 1
ATOM 766 N N . GLU A 1 102 ? -7.044 -10.474 8.432 1.00 92.00 102 GLU A N 1
ATOM 767 C CA . GLU A 1 102 ? -7.397 -9.679 9.608 1.00 92.00 102 GLU A CA 1
ATOM 768 C C . GLU A 1 102 ? -7.386 -8.180 9.296 1.00 92.00 102 GLU A C 1
ATOM 770 O O . GLU A 1 102 ? -8.357 -7.491 9.615 1.00 92.00 102 GLU A O 1
ATOM 775 N N . HIS A 1 103 ? -6.372 -7.685 8.582 1.00 89.81 103 HIS A N 1
ATOM 776 C CA . HIS A 1 103 ? -6.333 -6.290 8.142 1.00 89.81 103 HIS A CA 1
ATOM 777 C C . HIS A 1 103 ? -7.506 -5.944 7.218 1.00 89.81 103 HIS A C 1
ATOM 779 O O . HIS A 1 103 ? -8.127 -4.898 7.389 1.00 89.81 103 HIS A O 1
ATOM 785 N N . ILE A 1 104 ? -7.858 -6.819 6.269 1.00 91.31 104 ILE A N 1
ATOM 786 C CA . ILE A 1 104 ? -8.992 -6.594 5.356 1.00 91.31 104 ILE A CA 1
ATOM 787 C C . ILE A 1 104 ? -10.315 -6.498 6.128 1.00 91.31 104 ILE A C 1
ATOM 789 O O . ILE A 1 104 ? -11.106 -5.581 5.894 1.00 91.31 104 ILE A O 1
ATOM 793 N N . GLU A 1 105 ? -10.580 -7.438 7.039 1.00 89.38 105 GLU A N 1
ATOM 794 C CA . GLU A 1 105 ? -11.821 -7.439 7.824 1.00 89.38 105 GLU A CA 1
ATOM 795 C C . GLU A 1 105 ? -11.861 -6.275 8.829 1.00 89.38 105 GLU A C 1
ATOM 797 O O . GLU A 1 105 ? -12.916 -5.666 9.008 1.00 89.38 105 GLU A O 1
ATOM 802 N N . THR A 1 106 ? -10.719 -5.900 9.412 1.00 83.88 106 THR A N 1
ATOM 803 C CA . THR A 1 106 ? -10.606 -4.750 10.324 1.00 83.88 106 THR A CA 1
ATOM 804 C C . THR A 1 106 ? -10.844 -3.430 9.593 1.00 83.88 106 THR A C 1
ATOM 806 O O . THR A 1 106 ? -11.673 -2.633 10.032 1.00 83.88 106 THR A O 1
ATOM 809 N N . SER A 1 107 ? -10.207 -3.210 8.437 1.00 83.12 107 SER A N 1
ATOM 810 C CA . SER A 1 107 ? -10.439 -2.010 7.619 1.00 83.12 107 SER A CA 1
ATOM 811 C C . SER A 1 107 ? -11.907 -1.876 7.221 1.00 83.12 107 SER A C 1
ATOM 813 O O . SER A 1 107 ? -12.490 -0.795 7.321 1.00 83.12 107 SER A O 1
ATOM 815 N N . LYS A 1 108 ? -12.538 -2.993 6.836 1.00 83.44 108 LYS A N 1
ATOM 816 C CA . LYS A 1 108 ? -13.965 -3.033 6.511 1.00 83.44 108 LYS A CA 1
ATOM 817 C C . LYS A 1 108 ? -14.836 -2.695 7.719 1.00 83.44 108 LYS A C 1
ATOM 819 O O . LYS A 1 108 ? -15.783 -1.925 7.580 1.00 83.44 108 LYS A O 1
ATOM 824 N N . ALA A 1 109 ? -14.535 -3.261 8.887 1.00 78.12 109 ALA A N 1
ATOM 825 C CA . ALA A 1 109 ? -15.264 -2.979 10.115 1.00 78.12 109 ALA A CA 1
ATOM 826 C C . ALA A 1 109 ? -15.208 -1.494 10.485 1.00 78.12 109 ALA A C 1
ATOM 828 O O . ALA A 1 109 ? -16.243 -0.901 10.771 1.00 78.12 109 ALA A O 1
ATOM 829 N N . LEU A 1 110 ? -14.024 -0.883 10.405 1.00 75.56 110 LEU A N 1
ATOM 830 C CA . LEU A 1 110 ? -13.809 0.542 10.671 1.00 75.56 110 LEU A CA 1
ATOM 831 C C . LEU A 1 110 ? -14.460 1.468 9.627 1.00 75.56 110 LEU A C 1
ATOM 833 O O . LEU A 1 110 ? -14.560 2.673 9.851 1.00 75.56 110 LEU A O 1
ATOM 837 N N . GLY A 1 111 ? -14.935 0.926 8.502 1.00 75.25 111 GLY A N 1
ATOM 838 C CA . GLY A 1 111 ? -15.526 1.707 7.419 1.00 75.25 111 GLY A CA 1
ATOM 839 C C . GLY A 1 111 ? -14.496 2.523 6.638 1.00 75.25 111 GLY A C 1
ATOM 840 O O . GLY A 1 111 ? -14.833 3.596 6.138 1.00 75.25 111 GLY A O 1
ATOM 841 N N . LEU A 1 112 ? -13.253 2.035 6.556 1.00 79.81 112 LEU A N 1
ATOM 842 C CA . LEU A 1 112 ? -12.221 2.627 5.711 1.00 79.81 112 LEU A CA 1
ATOM 843 C C . LEU A 1 112 ? -12.530 2.317 4.242 1.00 79.81 112 LEU A C 1
ATOM 845 O O . LEU A 1 112 ? -12.822 1.176 3.885 1.00 79.81 112 LEU A O 1
ATOM 849 N N . ASN A 1 113 ? -12.469 3.346 3.398 1.00 82.25 113 ASN A N 1
ATOM 850 C CA . ASN A 1 113 ? -12.840 3.241 1.983 1.00 82.25 113 ASN A CA 1
ATOM 851 C C . ASN A 1 113 ? -11.638 3.016 1.057 1.00 82.25 113 ASN A C 1
ATOM 853 O O . ASN A 1 113 ? -11.828 2.678 -0.109 1.00 82.25 113 ASN A O 1
ATOM 857 N N . ALA A 1 114 ? -10.417 3.191 1.566 1.00 89.00 114 ALA A N 1
ATOM 858 C CA . ALA A 1 114 ? -9.211 2.906 0.811 1.00 89.00 114 ALA A CA 1
ATOM 859 C C . ALA A 1 114 ? -9.024 1.392 0.637 1.00 89.00 114 ALA A C 1
ATOM 861 O O . ALA A 1 114 ? -9.341 0.583 1.514 1.00 89.00 114 ALA A O 1
ATOM 862 N N . GLY A 1 115 ? -8.504 1.021 -0.523 1.00 92.50 115 GLY A N 1
ATOM 863 C CA . GLY A 1 115 ? -8.026 -0.311 -0.825 1.00 92.50 115 GLY A CA 1
ATOM 864 C C . GLY A 1 115 ? -6.710 -0.624 -0.122 1.00 92.50 115 GLY A C 1
ATOM 865 O O . GLY A 1 115 ? -6.181 0.138 0.688 1.00 92.50 115 GLY A O 1
ATOM 866 N N . MET A 1 116 ? -6.176 -1.790 -0.453 1.00 95.88 116 MET A N 1
ATOM 867 C CA . MET A 1 116 ? -4.936 -2.302 0.114 1.00 95.88 116 MET A CA 1
ATOM 868 C C . MET A 1 116 ? -4.087 -2.914 -0.987 1.00 95.88 116 MET A C 1
ATOM 870 O O . MET A 1 116 ? -4.607 -3.574 -1.883 1.00 95.88 116 MET A O 1
ATOM 874 N N . ILE A 1 117 ? -2.779 -2.744 -0.901 1.00 98.25 117 ILE A N 1
ATOM 875 C CA . ILE A 1 117 ? -1.813 -3.432 -1.746 1.00 98.25 117 ILE A CA 1
ATOM 876 C C . ILE A 1 117 ? -1.177 -4.547 -0.926 1.00 98.25 117 ILE A C 1
ATOM 878 O O . ILE A 1 117 ? -0.672 -4.308 0.166 1.00 98.25 117 ILE A O 1
ATOM 882 N N . LEU A 1 118 ? -1.178 -5.758 -1.474 1.00 98.50 118 LEU A N 1
ATOM 883 C CA . LEU A 1 118 ? -0.311 -6.844 -1.042 1.00 98.50 118 LEU A CA 1
ATOM 884 C C . LEU A 1 118 ? 0.787 -7.003 -2.097 1.00 98.50 118 LEU A C 1
ATOM 886 O O . LEU A 1 118 ? 0.568 -7.588 -3.160 1.00 98.50 118 LEU A O 1
ATOM 890 N N . ALA A 1 119 ? 1.951 -6.431 -1.810 1.00 98.19 119 ALA A N 1
ATOM 891 C CA . ALA A 1 119 ? 3.099 -6.427 -2.694 1.00 98.19 119 ALA A CA 1
ATOM 892 C C . ALA A 1 119 ? 3.905 -7.722 -2.515 1.00 98.19 119 ALA A C 1
ATOM 894 O O . ALA A 1 119 ? 4.546 -7.939 -1.489 1.00 98.19 119 ALA A O 1
ATOM 895 N N . CYS A 1 120 ? 3.862 -8.593 -3.516 1.00 97.31 120 CYS A N 1
ATOM 896 C CA . CYS A 1 120 ? 4.488 -9.906 -3.534 1.00 97.31 120 CYS A CA 1
ATOM 897 C C . CYS A 1 120 ? 5.758 -9.877 -4.393 1.00 97.31 120 CYS A C 1
ATOM 899 O O . CYS A 1 120 ? 5.655 -9.773 -5.615 1.00 97.31 120 CYS A O 1
ATOM 901 N N . PRO A 1 121 ? 6.956 -9.994 -3.802 1.00 95.38 121 PRO A N 1
ATOM 902 C CA . PRO A 1 121 ? 8.181 -10.105 -4.578 1.00 95.38 121 PRO A CA 1
ATOM 903 C C . PRO A 1 121 ? 8.135 -11.288 -5.548 1.00 95.38 121 PRO A C 1
ATOM 905 O O . PRO A 1 121 ? 7.480 -12.303 -5.283 1.00 95.38 121 PRO A O 1
ATOM 908 N N . ILE A 1 122 ? 8.868 -11.177 -6.658 1.00 91.75 122 ILE A N 1
ATOM 909 C CA . ILE A 1 122 ? 9.059 -12.316 -7.557 1.00 91.75 122 ILE A CA 1
ATOM 910 C C . ILE A 1 122 ? 9.679 -13.508 -6.806 1.00 91.75 122 ILE A C 1
ATOM 912 O O . ILE A 1 122 ? 10.419 -13.308 -5.829 1.00 91.75 122 ILE A O 1
ATOM 916 N N . PRO A 1 123 ? 9.386 -14.751 -7.234 1.00 91.56 123 PRO A N 1
ATOM 917 C CA . PRO A 1 123 ? 10.007 -15.932 -6.647 1.00 91.56 123 PRO A CA 1
ATOM 918 C C . PRO A 1 123 ? 11.533 -15.861 -6.727 1.00 91.56 123 PRO A C 1
ATOM 920 O O . PRO A 1 123 ? 12.096 -15.365 -7.704 1.00 91.56 123 PRO A O 1
ATOM 923 N N . LYS A 1 124 ? 12.198 -16.353 -5.679 1.00 92.25 124 LYS A N 1
ATOM 924 C CA . LYS A 1 124 ? 13.652 -16.238 -5.502 1.00 92.25 124 LYS A CA 1
ATOM 925 C C . LYS A 1 124 ? 14.430 -16.905 -6.637 1.00 92.25 124 LYS A C 1
ATOM 927 O O . LYS A 1 124 ? 15.496 -16.442 -7.015 1.00 92.25 124 LYS A O 1
ATOM 932 N N . GLU A 1 125 ? 13.875 -17.964 -7.213 1.00 93.06 125 GLU A N 1
ATOM 933 C CA . GLU A 1 125 ? 14.479 -18.709 -8.319 1.00 93.06 125 GLU A CA 1
ATOM 934 C C . GLU A 1 125 ? 14.570 -17.885 -9.613 1.00 93.06 125 GLU A C 1
ATOM 936 O O . GLU A 1 125 ? 15.294 -18.267 -10.524 1.00 93.06 125 GLU A O 1
ATOM 941 N N . MET A 1 126 ? 13.837 -16.770 -9.697 1.00 91.69 126 MET A N 1
ATOM 942 C CA . MET A 1 126 ? 13.793 -15.873 -10.854 1.00 91.69 126 MET A CA 1
ATOM 943 C C . MET A 1 126 ? 14.482 -14.524 -10.596 1.00 91.69 126 MET A C 1
ATOM 945 O O . MET A 1 126 ? 14.371 -13.610 -11.412 1.00 91.69 126 MET A O 1
ATOM 949 N N . GLU A 1 127 ? 15.178 -14.371 -9.466 1.00 93.06 127 GLU A N 1
ATOM 950 C CA . GLU A 1 127 ? 15.792 -13.104 -9.054 1.00 93.06 127 GLU A CA 1
ATOM 951 C C . GLU A 1 127 ? 16.868 -12.617 -10.037 1.00 93.06 127 GLU A C 1
ATOM 953 O O . GLU A 1 127 ? 16.869 -11.443 -10.409 1.00 93.06 127 GLU A O 1
ATOM 958 N N . ASP A 1 128 ? 17.729 -13.514 -10.522 1.00 92.81 128 ASP A N 1
ATOM 959 C CA . ASP A 1 128 ? 18.797 -13.165 -11.469 1.00 92.81 128 ASP A CA 1
ATOM 960 C C . ASP A 1 128 ? 18.238 -12.702 -12.825 1.00 92.81 128 ASP A C 1
ATOM 962 O O . ASP A 1 128 ? 18.658 -11.669 -13.356 1.00 92.81 128 ASP A O 1
ATOM 966 N N . ASP A 1 129 ? 17.238 -13.416 -13.352 1.00 91.88 129 ASP A N 1
ATOM 967 C CA . ASP A 1 129 ? 16.531 -13.034 -14.581 1.00 91.88 129 ASP A CA 1
ATOM 968 C C . ASP A 1 129 ? 15.829 -11.678 -14.411 1.00 91.88 129 ASP A C 1
ATOM 970 O O . ASP A 1 129 ? 15.868 -10.821 -15.300 1.00 91.88 129 ASP A O 1
ATOM 974 N N . GLY A 1 130 ? 15.218 -11.464 -13.243 1.00 91.25 130 GLY A N 1
ATOM 975 C CA . GLY A 1 130 ? 14.577 -10.211 -12.862 1.00 91.25 130 GLY A CA 1
ATOM 976 C C . GLY A 1 130 ? 15.536 -9.027 -12.855 1.00 91.25 130 GLY A C 1
ATOM 977 O O . GLY A 1 130 ? 15.260 -8.003 -13.484 1.00 91.25 130 GLY A O 1
ATOM 978 N N . ASN A 1 131 ? 16.703 -9.192 -12.235 1.00 93.06 131 ASN A N 1
ATOM 979 C CA . ASN A 1 131 ? 17.745 -8.168 -12.189 1.00 93.06 131 ASN A CA 1
ATOM 980 C C . ASN A 1 131 ? 18.289 -7.830 -13.588 1.00 93.06 131 ASN A C 1
ATOM 982 O O . ASN A 1 131 ? 18.522 -6.658 -13.896 1.00 93.06 131 ASN A O 1
ATOM 986 N N . ALA A 1 132 ? 18.448 -8.828 -14.463 1.00 92.31 132 ALA A N 1
ATOM 987 C CA . ALA A 1 132 ? 18.868 -8.603 -15.846 1.00 92.31 132 ALA A CA 1
ATOM 988 C C . ALA A 1 132 ? 17.829 -7.794 -16.647 1.00 92.31 132 ALA A C 1
ATOM 990 O O . ALA A 1 132 ? 18.185 -6.890 -17.410 1.00 92.31 132 ALA A O 1
ATOM 991 N N . ILE A 1 133 ? 16.537 -8.079 -16.454 1.00 90.31 133 ILE A N 1
ATOM 992 C CA . ILE A 1 133 ? 15.449 -7.331 -17.097 1.00 90.31 133 ILE A CA 1
ATOM 993 C C . ILE A 1 133 ? 15.354 -5.911 -16.534 1.00 90.31 133 ILE A C 1
ATOM 995 O O . ILE A 1 133 ? 15.176 -4.968 -17.306 1.00 90.31 133 ILE A O 1
ATOM 999 N N . GLU A 1 134 ? 15.523 -5.724 -15.227 1.00 90.88 134 GLU A N 1
ATOM 1000 C CA . GLU A 1 134 ? 15.532 -4.392 -14.620 1.00 90.88 134 GLU A CA 1
ATOM 1001 C C . GLU A 1 134 ? 16.678 -3.528 -15.167 1.00 90.88 134 GLU A C 1
ATOM 1003 O O . GLU A 1 134 ? 16.476 -2.357 -15.495 1.00 90.88 134 GLU A O 1
ATOM 1008 N N . ALA A 1 135 ? 17.865 -4.106 -15.376 1.00 92.44 135 ALA A N 1
ATOM 1009 C CA . ALA A 1 135 ? 18.966 -3.401 -16.030 1.00 92.44 135 ALA A CA 1
ATOM 1010 C C . ALA A 1 135 ? 18.584 -2.932 -17.449 1.00 92.44 135 ALA A C 1
ATOM 1012 O O . ALA A 1 135 ? 18.846 -1.783 -17.818 1.00 92.44 135 ALA A O 1
ATOM 1013 N N . ALA A 1 136 ? 17.892 -3.776 -18.224 1.00 92.56 136 ALA A N 1
ATOM 1014 C CA . ALA A 1 136 ? 17.370 -3.399 -19.538 1.00 92.56 136 ALA A CA 1
ATOM 1015 C C . ALA A 1 136 ? 16.305 -2.286 -19.457 1.00 92.56 136 ALA A C 1
ATOM 1017 O O . ALA A 1 136 ? 16.281 -1.396 -20.311 1.00 92.56 136 ALA A O 1
ATOM 1018 N N . VAL A 1 137 ? 15.460 -2.284 -18.419 1.00 89.25 137 VAL A N 1
ATOM 1019 C CA . VAL A 1 137 ? 14.491 -1.205 -18.155 1.00 89.25 137 VAL A CA 1
ATOM 1020 C C . VAL A 1 137 ? 15.211 0.116 -17.885 1.00 89.25 137 VAL A C 1
ATOM 1022 O O . VAL A 1 137 ? 14.867 1.129 -18.497 1.00 89.25 137 VAL A O 1
ATOM 1025 N N . GLN A 1 138 ? 16.246 0.120 -17.040 1.00 90.56 138 GLN A N 1
ATOM 1026 C CA . GLN A 1 138 ? 17.027 1.330 -16.758 1.00 90.56 138 GLN A CA 1
ATOM 1027 C C . GLN A 1 138 ? 17.738 1.869 -18.008 1.00 90.56 138 GLN A C 1
ATOM 1029 O O . GLN A 1 138 ? 17.751 3.082 -18.241 1.00 90.56 138 GLN A O 1
ATOM 1034 N N . MET A 1 139 ? 18.261 0.983 -18.862 1.00 93.06 139 MET A N 1
ATOM 1035 C CA . MET A 1 139 ? 18.819 1.375 -20.159 1.00 93.06 139 MET A CA 1
ATOM 1036 C C . MET A 1 139 ? 17.763 2.025 -21.061 1.00 93.06 139 MET A C 1
ATOM 1038 O O . MET A 1 139 ? 17.989 3.124 -21.573 1.00 93.06 139 MET A O 1
ATOM 1042 N N . ALA A 1 140 ? 16.595 1.395 -21.215 1.00 90.56 140 ALA A N 1
ATOM 1043 C CA . ALA A 1 140 ? 15.507 1.916 -22.039 1.00 90.56 140 ALA A CA 1
ATOM 1044 C C . ALA A 1 140 ? 14.994 3.278 -21.536 1.00 90.56 140 ALA A C 1
ATOM 1046 O O . ALA A 1 140 ? 14.754 4.181 -22.337 1.00 90.56 140 ALA A O 1
ATOM 1047 N N . LEU A 1 141 ? 14.886 3.466 -20.217 1.00 86.94 141 LEU A N 1
ATOM 1048 C CA . LEU A 1 141 ? 14.504 4.743 -19.606 1.00 86.94 141 LEU A CA 1
ATOM 1049 C C . LEU A 1 141 ? 15.512 5.855 -19.914 1.00 86.94 141 LEU A C 1
ATOM 1051 O O . LEU A 1 141 ? 15.117 6.971 -20.263 1.00 86.94 141 LEU A O 1
ATOM 1055 N N . ASN A 1 142 ? 16.814 5.566 -19.834 1.00 90.50 142 ASN A N 1
ATOM 1056 C CA . ASN A 1 142 ? 17.836 6.553 -20.171 1.00 90.50 142 ASN A CA 1
ATOM 1057 C C . ASN A 1 142 ? 17.833 6.889 -21.672 1.00 90.50 142 ASN A C 1
ATOM 1059 O O . ASN A 1 142 ? 17.956 8.058 -22.035 1.00 90.50 142 ASN A O 1
ATOM 1063 N N . GLU A 1 143 ? 17.634 5.898 -22.546 1.00 92.38 143 GLU A N 1
ATOM 1064 C CA . GLU A 1 143 ? 17.486 6.132 -23.987 1.00 92.38 143 GLU A CA 1
ATOM 1065 C C . GLU A 1 143 ? 16.259 6.994 -24.314 1.00 92.38 143 GLU A C 1
ATOM 1067 O O . GLU A 1 143 ? 16.370 7.921 -25.118 1.00 92.38 143 GLU A O 1
ATOM 1072 N N . ALA A 1 144 ? 15.111 6.726 -23.680 1.00 88.06 144 ALA A N 1
ATOM 1073 C CA . ALA A 1 144 ? 13.891 7.517 -23.853 1.00 88.06 144 ALA A CA 1
ATOM 1074 C C . ALA A 1 144 ? 14.133 8.985 -23.483 1.00 88.06 144 ALA A C 1
ATOM 1076 O O . ALA A 1 144 ? 13.771 9.888 -24.238 1.00 88.06 144 ALA A O 1
ATOM 1077 N N . ARG A 1 145 ? 14.822 9.213 -22.356 1.00 85.56 145 ARG A N 1
ATOM 1078 C CA . ARG A 1 145 ? 15.195 10.548 -21.880 1.00 85.56 145 ARG A CA 1
ATOM 1079 C C . ARG A 1 145 ? 16.118 11.273 -22.860 1.00 85.56 145 ARG A C 1
ATOM 1081 O O . ARG A 1 145 ? 15.865 12.430 -23.174 1.00 85.56 145 ARG A O 1
ATOM 1088 N N . ILE A 1 146 ? 17.163 10.608 -23.360 1.00 90.25 146 ILE A N 1
ATOM 1089 C CA . ILE A 1 146 ? 18.115 11.196 -24.324 1.00 90.25 146 ILE A CA 1
ATOM 1090 C C . ILE A 1 146 ? 17.419 11.545 -25.646 1.00 90.25 146 ILE A C 1
ATOM 1092 O O . ILE A 1 146 ? 17.713 12.578 -26.242 1.00 90.25 146 ILE A O 1
ATOM 1096 N N . LYS A 1 147 ? 16.478 10.706 -26.093 1.00 90.00 147 LYS A N 1
ATOM 1097 C CA . LYS A 1 147 ? 15.694 10.922 -27.318 1.00 90.00 147 LYS A CA 1
ATOM 1098 C C . LYS A 1 147 ? 14.542 11.920 -27.142 1.00 90.00 147 LYS A C 1
ATOM 1100 O O . LYS A 1 147 ? 13.880 12.234 -28.124 1.00 90.00 147 LYS A O 1
ATOM 1105 N N . GLY A 1 148 ? 14.292 12.403 -25.922 1.00 85.88 148 GLY A N 1
ATOM 1106 C CA . GLY A 1 148 ? 13.197 13.329 -25.632 1.00 85.88 148 GLY A CA 1
ATOM 1107 C C . GLY A 1 148 ? 11.806 12.722 -25.831 1.00 85.88 148 GLY A C 1
ATOM 1108 O O . GLY A 1 148 ? 10.870 13.450 -26.143 1.00 85.88 148 GLY A O 1
ATOM 1109 N N . ILE A 1 149 ? 11.659 11.402 -25.674 1.00 83.62 149 ILE A N 1
ATOM 1110 C CA . ILE A 1 149 ? 10.362 10.723 -25.789 1.00 83.62 149 ILE A CA 1
ATOM 1111 C C . ILE A 1 149 ? 9.530 11.068 -24.552 1.00 83.62 149 ILE A C 1
ATOM 1113 O O . ILE A 1 149 ? 9.996 10.893 -23.425 1.00 83.62 149 ILE A O 1
ATOM 1117 N N . GLN A 1 150 ? 8.309 11.565 -24.755 1.00 76.12 150 GLN A N 1
ATOM 1118 C CA . GLN A 1 150 ? 7.469 12.104 -23.683 1.00 76.12 150 GLN A CA 1
ATOM 1119 C C . GLN A 1 150 ? 6.029 11.579 -23.723 1.00 76.12 150 GLN A C 1
ATOM 1121 O O . GLN A 1 150 ? 5.527 11.093 -24.740 1.00 76.12 150 GLN A O 1
ATOM 1126 N N . SER A 1 151 ? 5.364 11.680 -22.569 1.00 67.94 151 SER A N 1
ATOM 1127 C CA . SER A 1 151 ? 3.940 11.385 -22.384 1.00 67.94 151 SER A CA 1
ATOM 1128 C C . SER A 1 151 ? 3.537 10.003 -22.929 1.00 67.94 151 SER A C 1
ATOM 1130 O O . SER A 1 151 ? 4.120 8.979 -22.569 1.00 67.94 151 SER A O 1
ATOM 1132 N N . LYS A 1 152 ? 2.532 9.952 -23.812 1.00 70.19 152 LYS A N 1
ATOM 1133 C CA . LYS A 1 152 ? 1.910 8.712 -24.297 1.00 70.19 152 LYS A CA 1
ATOM 1134 C C . LYS A 1 152 ? 2.852 7.838 -25.132 1.00 70.19 152 LYS A C 1
ATOM 1136 O O . LYS A 1 152 ? 2.576 6.652 -25.280 1.00 70.19 152 LYS A O 1
ATOM 1141 N N . GLU A 1 153 ? 3.952 8.392 -25.646 1.00 78.50 153 GLU A N 1
ATOM 1142 C CA . GLU A 1 153 ? 4.930 7.653 -26.458 1.00 78.50 153 GLU A CA 1
ATOM 1143 C C . GLU A 1 153 ? 5.978 6.912 -25.617 1.00 78.50 153 GLU A C 1
ATOM 1145 O O . GLU A 1 153 ? 6.593 5.959 -26.098 1.00 78.50 153 GLU A O 1
ATOM 1150 N N . VAL A 1 154 ? 6.139 7.286 -24.341 1.00 78.44 154 VAL A N 1
ATOM 1151 C CA . VAL A 1 154 ? 7.122 6.668 -23.438 1.00 78.44 154 VAL A CA 1
ATOM 1152 C C . VAL A 1 154 ? 6.819 5.188 -23.243 1.00 78.44 154 VAL A C 1
ATOM 1154 O O . VAL A 1 154 ? 7.698 4.349 -23.406 1.00 78.44 154 VAL A O 1
ATOM 1157 N N . THR A 1 155 ? 5.568 4.839 -22.939 1.00 73.25 155 THR A N 1
ATOM 1158 C CA . THR A 1 155 ? 5.214 3.449 -22.610 1.00 73.25 155 THR A CA 1
ATOM 1159 C C . THR A 1 155 ? 5.405 2.490 -23.798 1.00 73.25 155 THR A C 1
ATOM 1161 O O . THR A 1 155 ? 6.082 1.476 -23.615 1.00 73.25 155 THR A O 1
ATOM 1164 N N . PRO A 1 156 ? 4.900 2.774 -25.020 1.00 81.25 156 PRO A N 1
ATOM 1165 C CA . PRO A 1 156 ? 5.167 1.930 -26.188 1.00 81.25 156 PRO A CA 1
ATOM 1166 C C . PRO A 1 156 ? 6.659 1.796 -26.512 1.00 81.25 156 PRO A C 1
ATOM 1168 O O . PRO A 1 156 ? 7.121 0.690 -26.799 1.00 81.25 156 PRO A O 1
ATOM 1171 N N . PHE A 1 157 ? 7.423 2.891 -26.413 1.00 86.88 157 PHE A N 1
ATOM 1172 C CA . PHE A 1 157 ? 8.869 2.862 -26.632 1.00 86.88 157 PHE A CA 1
ATOM 1173 C C . PHE A 1 157 ? 9.576 1.946 -25.628 1.00 86.88 157 PHE A C 1
ATOM 1175 O O . PHE A 1 157 ? 10.342 1.071 -26.031 1.00 86.88 157 PHE A O 1
ATOM 1182 N N . LEU A 1 158 ? 9.296 2.112 -24.331 1.00 85.25 158 LEU A N 1
ATOM 1183 C CA . LEU A 1 158 ? 9.928 1.320 -23.276 1.00 85.25 158 LEU A CA 1
ATOM 1184 C C . LEU A 1 158 ? 9.618 -0.169 -23.430 1.00 85.25 158 LEU A C 1
ATOM 1186 O O . LEU A 1 158 ? 10.529 -0.985 -23.333 1.00 85.25 158 LEU A O 1
ATOM 1190 N N . LEU A 1 159 ? 8.366 -0.532 -23.723 1.00 80.44 159 LEU A N 1
ATOM 1191 C CA . LEU A 1 159 ? 7.984 -1.933 -23.915 1.00 80.44 159 LEU A CA 1
ATOM 1192 C C . LEU A 1 159 ? 8.703 -2.569 -25.112 1.00 80.44 159 LEU A C 1
ATOM 1194 O O . LEU A 1 159 ? 9.240 -3.669 -24.977 1.00 80.44 159 LEU A O 1
ATOM 1198 N N . SER A 1 160 ? 8.764 -1.875 -26.256 1.00 84.69 160 SER A N 1
ATOM 1199 C CA . SER A 1 160 ? 9.500 -2.366 -27.431 1.00 84.69 160 SER A CA 1
ATOM 1200 C C . SER A 1 160 ? 10.982 -2.531 -27.113 1.00 84.69 160 SER A C 1
ATOM 1202 O O . SER A 1 160 ? 11.569 -3.584 -27.365 1.00 84.69 160 SER A O 1
ATOM 1204 N N . ARG A 1 161 ? 11.582 -1.511 -26.492 1.00 90.06 161 ARG A N 1
ATOM 1205 C CA . ARG A 1 161 ? 13.018 -1.479 -26.243 1.00 90.06 161 ARG A CA 1
ATOM 1206 C C . ARG A 1 161 ? 13.462 -2.515 -25.214 1.00 90.06 161 ARG A C 1
ATOM 1208 O O . ARG A 1 161 ? 14.474 -3.178 -25.417 1.00 90.06 161 ARG A O 1
ATOM 1215 N N . VAL A 1 162 ? 12.698 -2.704 -24.140 1.00 88.75 162 VAL A N 1
ATOM 1216 C CA . VAL A 1 162 ? 12.969 -3.751 -23.144 1.00 88.75 162 VAL A CA 1
ATOM 1217 C C . VAL A 1 162 ? 12.836 -5.135 -23.774 1.00 88.75 162 VAL A C 1
ATOM 1219 O O . VAL A 1 162 ? 13.665 -6.005 -23.517 1.00 88.75 162 VAL A O 1
ATOM 1222 N N . ASN A 1 163 ? 11.844 -5.351 -24.639 1.00 84.88 163 ASN A N 1
ATOM 1223 C CA . ASN A 1 163 ? 11.690 -6.625 -25.337 1.00 84.88 163 ASN A CA 1
ATOM 1224 C C . ASN A 1 163 ? 12.880 -6.932 -26.266 1.00 84.88 163 ASN A C 1
ATOM 1226 O O . ASN A 1 163 ? 13.375 -8.059 -26.258 1.00 84.88 163 ASN A O 1
ATOM 1230 N N . GLU A 1 164 ? 13.376 -5.935 -27.008 1.00 89.81 164 GLU A N 1
ATOM 1231 C CA . GLU A 1 164 ? 14.592 -6.045 -27.831 1.00 89.81 164 GLU A CA 1
ATOM 1232 C C . GLU A 1 164 ? 15.830 -6.374 -26.987 1.00 89.81 164 GLU A C 1
ATOM 1234 O O . GLU A 1 164 ? 16.539 -7.334 -27.282 1.00 89.81 164 GLU A O 1
ATOM 1239 N N . LEU A 1 165 ? 16.071 -5.607 -25.916 1.00 89.62 165 LEU A N 1
ATOM 1240 C CA . LEU A 1 165 ? 17.231 -5.778 -25.034 1.00 89.62 165 LEU A CA 1
ATOM 1241 C C . LEU A 1 165 ? 17.229 -7.133 -24.314 1.00 89.62 165 LEU A C 1
ATOM 1243 O O . LEU A 1 165 ? 18.288 -7.674 -24.017 1.00 89.62 165 LEU A O 1
ATOM 1247 N N . THR A 1 166 ? 16.045 -7.686 -24.047 1.00 88.06 166 THR A N 1
ATOM 1248 C CA . THR A 1 166 ? 15.878 -8.945 -23.305 1.00 88.06 166 THR A CA 1
ATOM 1249 C C . THR A 1 166 ? 15.607 -10.150 -24.205 1.00 88.06 166 THR A C 1
ATOM 1251 O O . THR A 1 166 ? 15.399 -11.249 -23.693 1.00 88.06 166 THR A O 1
ATOM 1254 N N . CYS A 1 167 ? 15.573 -9.976 -25.533 1.00 87.31 167 CYS A N 1
ATOM 1255 C CA . CYS A 1 167 ? 15.236 -11.033 -26.497 1.00 87.31 167 CYS A CA 1
ATOM 1256 C C . CYS A 1 167 ? 13.948 -11.807 -26.125 1.00 87.31 167 CYS A C 1
ATOM 1258 O O . CYS A 1 167 ? 13.875 -13.030 -26.264 1.00 87.31 167 CYS A O 1
ATOM 1260 N N . GLY A 1 168 ? 12.934 -11.108 -25.601 1.00 79.75 168 GLY A N 1
ATOM 1261 C CA . GLY A 1 168 ? 11.665 -11.706 -25.162 1.00 79.75 168 GLY A CA 1
ATOM 1262 C C . GLY A 1 168 ? 11.643 -12.321 -23.756 1.00 79.75 168 GLY A C 1
A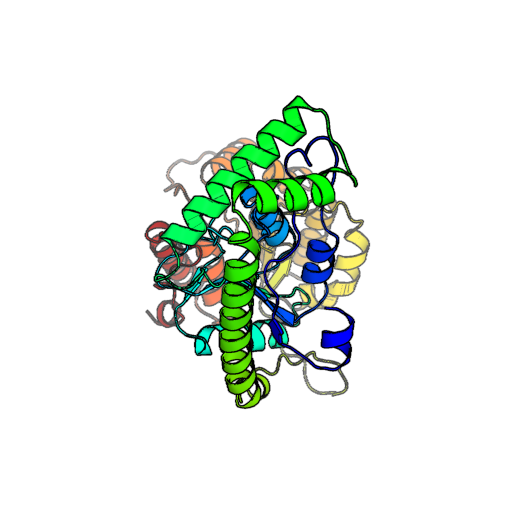TOM 1263 O O . GLY A 1 168 ? 10.587 -12.794 -23.327 1.00 79.75 168 GLY A O 1
ATOM 1264 N N . ALA A 1 169 ? 12.749 -12.305 -23.004 1.00 82.31 169 ALA A N 1
ATOM 1265 C CA . ALA A 1 169 ? 12.783 -12.834 -21.634 1.00 82.31 169 ALA A CA 1
ATOM 1266 C C . ALA A 1 169 ? 11.849 -12.064 -20.678 1.00 82.31 169 ALA A C 1
ATOM 1268 O O . ALA A 1 169 ? 11.193 -12.673 -19.833 1.00 82.31 169 ALA A O 1
ATOM 1269 N N . SER A 1 170 ? 11.701 -10.750 -20.878 1.00 79.62 170 SER A N 1
ATOM 1270 C CA . SER A 1 170 ? 10.781 -9.891 -20.111 1.00 79.62 170 SER A CA 1
ATOM 1271 C C . SER A 1 170 ? 9.321 -10.354 -20.152 1.00 79.62 170 SER A C 1
ATOM 1273 O O . SER A 1 170 ? 8.630 -10.304 -19.135 1.00 79.62 170 SER A O 1
ATOM 1275 N N . VAL A 1 171 ? 8.849 -10.867 -21.293 1.00 79.00 171 VAL A N 1
ATOM 1276 C CA . VAL A 1 171 ? 7.482 -11.398 -21.426 1.00 79.00 171 VAL A CA 1
ATOM 1277 C C . VAL A 1 171 ? 7.319 -12.690 -20.627 1.00 79.00 171 VAL A C 1
ATOM 1279 O O . VAL A 1 171 ? 6.327 -12.848 -19.917 1.00 79.00 171 VAL A O 1
ATOM 1282 N N . LYS A 1 172 ? 8.299 -13.600 -20.706 1.00 80.88 172 LYS A N 1
ATOM 1283 C CA . LYS A 1 172 ? 8.268 -14.875 -19.972 1.00 80.88 172 LYS A CA 1
ATOM 1284 C C . LYS A 1 172 ? 8.251 -14.648 -18.462 1.00 80.88 172 LYS A C 1
ATOM 1286 O O . LYS A 1 172 ? 7.412 -15.227 -17.775 1.00 80.88 172 LYS A O 1
ATOM 1291 N N . LEU A 1 173 ? 9.120 -13.768 -17.962 1.00 83.56 173 LEU A N 1
ATOM 1292 C CA . LEU A 1 173 ? 9.170 -13.454 -16.536 1.00 83.56 173 LEU A CA 1
ATOM 1293 C C . LEU A 1 173 ? 7.879 -12.773 -16.057 1.00 83.56 173 LEU A C 1
ATOM 1295 O O . LEU A 1 173 ? 7.377 -13.099 -14.986 1.00 83.56 173 LEU A O 1
ATOM 1299 N N . ASN A 1 174 ? 7.289 -11.888 -16.866 1.00 82.56 174 ASN A N 1
ATOM 1300 C CA . ASN A 1 174 ? 6.016 -11.248 -16.528 1.00 82.56 174 ASN A CA 1
ATOM 1301 C C . ASN A 1 174 ? 4.863 -12.264 -16.385 1.00 82.56 174 ASN A C 1
ATOM 1303 O O . ASN A 1 174 ? 4.016 -12.116 -15.506 1.00 82.56 174 ASN A O 1
ATOM 1307 N N . ILE A 1 175 ? 4.839 -13.326 -17.202 1.00 84.19 175 ILE A N 1
ATOM 1308 C CA . ILE A 1 175 ? 3.864 -14.421 -17.053 1.00 84.19 175 ILE A CA 1
ATOM 1309 C C . ILE A 1 175 ? 4.078 -15.155 -15.724 1.00 84.19 175 ILE A C 1
ATOM 1311 O O . ILE A 1 175 ? 3.126 -15.329 -14.968 1.00 84.19 175 ILE A O 1
ATOM 1315 N N . ALA A 1 176 ? 5.316 -15.533 -15.402 1.00 84.62 176 ALA A N 1
ATOM 1316 C CA . ALA A 1 176 ? 5.616 -16.241 -14.156 1.00 84.62 176 ALA A CA 1
ATOM 1317 C C . ALA A 1 176 ? 5.285 -15.397 -12.907 1.00 84.62 176 ALA A C 1
ATOM 1319 O O . ALA A 1 176 ? 4.747 -15.895 -11.915 1.00 84.62 176 ALA A O 1
ATOM 1320 N N . LEU A 1 177 ? 5.532 -14.090 -12.984 1.00 89.12 177 LEU A N 1
ATOM 1321 C CA . LEU A 1 177 ? 5.134 -13.101 -11.987 1.00 89.12 177 LEU A CA 1
ATOM 1322 C C . LEU A 1 177 ? 3.606 -13.034 -11.827 1.00 89.12 177 LEU A C 1
ATOM 1324 O O . LEU A 1 177 ? 3.100 -13.063 -10.704 1.00 89.12 177 LEU A O 1
ATOM 1328 N N . LEU A 1 178 ? 2.855 -12.995 -12.934 1.00 87.81 178 LEU A N 1
ATOM 1329 C CA . LEU A 1 178 ? 1.389 -13.016 -12.916 1.00 87.81 178 LEU A CA 1
ATOM 1330 C C . LEU A 1 178 ? 0.845 -14.295 -12.272 1.00 87.81 178 LEU A C 1
ATOM 1332 O O . LEU A 1 178 ? -0.078 -14.227 -11.459 1.00 87.81 178 LEU A O 1
ATOM 1336 N N . GLU A 1 179 ? 1.427 -15.451 -12.591 1.00 92.75 179 GLU A N 1
ATOM 1337 C CA . GLU A 1 179 ? 1.055 -16.735 -11.991 1.00 92.75 179 GLU A CA 1
ATOM 1338 C C . GLU A 1 179 ? 1.315 -16.761 -10.479 1.00 92.75 179 GLU A C 1
ATOM 1340 O O . GLU A 1 179 ? 0.482 -17.264 -9.717 1.00 92.75 179 GLU A O 1
ATOM 1345 N N . ASN A 1 180 ? 2.435 -16.191 -10.022 1.00 94.12 180 ASN A N 1
ATOM 1346 C CA . ASN A 1 180 ? 2.742 -16.060 -8.599 1.00 94.12 180 ASN A CA 1
ATOM 1347 C C . ASN A 1 180 ? 1.699 -15.191 -7.875 1.00 94.12 180 ASN A C 1
ATOM 1349 O O . ASN A 1 180 ? 1.110 -15.621 -6.879 1.00 94.12 180 ASN A O 1
ATOM 1353 N N . ASN A 1 181 ? 1.399 -14.011 -8.421 1.00 95.12 181 ASN A N 1
ATOM 1354 C CA . ASN A 1 181 ? 0.429 -13.086 -7.833 1.00 95.12 181 ASN A CA 1
ATOM 1355 C C . ASN A 1 181 ? -0.978 -13.692 -7.810 1.00 95.12 181 ASN A C 1
ATOM 1357 O O . ASN A 1 181 ? -1.667 -13.622 -6.793 1.00 95.12 181 ASN A O 1
ATOM 1361 N N . ALA A 1 182 ? -1.394 -14.358 -8.893 1.00 95.38 182 ALA A N 1
ATOM 1362 C CA . ALA A 1 182 ? -2.677 -15.052 -8.964 1.00 95.38 182 ALA A CA 1
ATOM 1363 C C . ALA A 1 182 ? -2.774 -16.195 -7.940 1.00 95.38 182 ALA A C 1
ATOM 1365 O O . ALA A 1 182 ? -3.809 -16.364 -7.293 1.00 95.38 182 ALA A O 1
ATOM 1366 N N . ARG A 1 183 ? -1.689 -16.954 -7.735 1.00 97.81 183 ARG A N 1
ATOM 1367 C CA . ARG A 1 183 ? -1.618 -18.016 -6.720 1.00 97.81 183 ARG A CA 1
ATOM 1368 C C . ARG A 1 183 ? -1.783 -17.458 -5.307 1.00 97.81 183 ARG A C 1
ATOM 1370 O O . ARG A 1 183 ? -2.545 -18.023 -4.521 1.00 97.81 183 ARG A O 1
ATOM 1377 N N . ILE A 1 184 ? -1.084 -16.372 -4.975 1.00 98.06 184 ILE A N 1
ATOM 1378 C CA . ILE A 1 184 ? -1.175 -15.720 -3.660 1.00 98.06 184 ILE A CA 1
ATOM 1379 C C . ILE A 1 184 ? -2.572 -15.124 -3.458 1.00 98.06 184 ILE A C 1
ATOM 1381 O O . ILE A 1 184 ? -3.204 -15.381 -2.433 1.00 98.06 184 ILE A O 1
ATOM 1385 N N . ALA A 1 185 ? -3.108 -14.434 -4.465 1.00 98.19 185 ALA A N 1
ATOM 1386 C CA . ALA A 1 185 ? -4.462 -13.890 -4.449 1.00 98.19 185 ALA A CA 1
ATOM 1387 C C . ALA A 1 185 ? -5.533 -14.970 -4.255 1.00 98.19 185 ALA A C 1
ATOM 1389 O O . ALA A 1 185 ? -6.447 -14.788 -3.455 1.00 98.19 185 ALA A O 1
ATOM 1390 N N . GLY A 1 186 ? -5.410 -16.117 -4.929 1.00 98.00 186 GLY A N 1
ATOM 1391 C CA . GLY A 1 186 ? -6.330 -17.242 -4.763 1.00 98.00 186 GLY A CA 1
ATOM 1392 C C . GLY A 1 186 ? -6.309 -17.813 -3.342 1.00 98.00 186 GLY A C 1
ATOM 1393 O O . GLY A 1 186 ? -7.364 -18.086 -2.764 1.00 98.00 186 GLY A O 1
ATOM 1394 N N . LYS A 1 187 ? -5.119 -17.936 -2.737 1.00 98.38 187 LYS A N 1
ATOM 1395 C CA . LYS A 1 187 ? -4.975 -18.337 -1.327 1.00 98.38 187 LYS A CA 1
ATOM 1396 C C . LYS A 1 187 ? -5.609 -17.310 -0.386 1.00 98.38 187 LYS A C 1
ATOM 1398 O O . LYS A 1 187 ? -6.392 -17.699 0.480 1.00 98.38 187 LYS A O 1
ATOM 1403 N N . LEU A 1 188 ? -5.322 -16.023 -0.587 1.00 98.19 188 LEU A N 1
ATOM 1404 C CA . LEU A 1 188 ? -5.887 -14.927 0.201 1.00 98.19 188 LEU A CA 1
ATOM 1405 C C . LEU A 1 188 ? -7.418 -14.910 0.113 1.00 98.19 188 LEU A C 1
ATOM 1407 O O . LEU A 1 188 ? -8.090 -14.887 1.138 1.00 98.19 188 LEU A O 1
ATOM 1411 N N . ALA A 1 189 ? -7.979 -15.001 -1.094 1.00 97.31 189 ALA A N 1
ATOM 1412 C CA . ALA A 1 189 ? -9.421 -15.037 -1.318 1.00 97.31 189 ALA A CA 1
ATOM 1413 C C . ALA A 1 189 ? -10.081 -16.259 -0.656 1.00 97.31 189 ALA A C 1
ATOM 1415 O O . ALA A 1 189 ? -11.147 -16.135 -0.053 1.00 97.31 189 ALA A O 1
ATOM 1416 N N . SER A 1 190 ? -9.435 -17.429 -0.715 1.00 97.56 190 SER A N 1
ATOM 1417 C CA . SER A 1 190 ? -9.906 -18.646 -0.042 1.00 97.56 190 SER A CA 1
ATOM 1418 C C . SER A 1 190 ? -9.950 -18.475 1.479 1.00 97.56 190 SER A C 1
ATOM 1420 O O . SER A 1 190 ? -10.969 -18.791 2.097 1.00 97.56 190 SER A O 1
ATOM 1422 N N . LEU A 1 191 ? -8.898 -17.916 2.088 1.00 96.88 191 LEU A N 1
ATOM 1423 C CA . LEU A 1 191 ? -8.873 -17.611 3.524 1.00 96.88 191 LEU A CA 1
ATOM 1424 C C . LEU A 1 191 ? -9.930 -16.566 3.896 1.00 96.88 191 LEU A C 1
ATOM 1426 O O . LEU A 1 191 ? -10.708 -16.778 4.826 1.00 96.88 191 LEU A O 1
ATOM 1430 N N . LEU A 1 192 ? -10.024 -15.490 3.117 1.00 93.81 192 LEU A N 1
ATOM 1431 C CA . LEU A 1 192 ? -10.991 -14.415 3.314 1.00 93.81 192 LEU A CA 1
ATOM 1432 C C . LEU A 1 192 ? -12.442 -14.919 3.224 1.00 93.81 192 LEU A C 1
ATOM 1434 O O . LEU A 1 192 ? -13.293 -14.474 3.987 1.00 93.81 192 LEU A O 1
ATOM 1438 N N . SER A 1 193 ? -12.731 -15.882 2.341 1.00 93.56 193 SER A N 1
ATOM 1439 C CA . SER A 1 193 ? -14.067 -16.492 2.213 1.00 93.56 193 SER A CA 1
ATOM 1440 C C . SER A 1 193 ? -14.485 -17.323 3.432 1.00 93.56 193 SER A C 1
ATOM 1442 O O . SER A 1 193 ? -15.675 -17.470 3.701 1.00 93.56 193 SER A O 1
ATOM 1444 N N . LYS A 1 194 ? -13.510 -17.856 4.179 1.00 91.06 194 LYS A N 1
ATOM 1445 C CA . LYS A 1 194 ? -13.724 -18.674 5.383 1.00 91.06 194 LYS A CA 1
ATOM 1446 C C . LYS A 1 194 ? -13.681 -17.849 6.669 1.00 91.06 194 LYS A C 1
ATOM 1448 O O . LYS A 1 194 ? -13.993 -18.377 7.737 1.00 91.06 194 LYS A O 1
ATOM 1453 N N . SER A 1 195 ? -13.270 -16.584 6.581 1.00 84.31 195 SER A N 1
ATOM 1454 C CA . SER A 1 195 ? -13.122 -15.710 7.737 1.00 84.31 195 SER A CA 1
ATOM 1455 C C . SER A 1 195 ? -14.467 -15.456 8.412 1.00 84.31 195 SER A C 1
ATOM 1457 O O . SER A 1 195 ? -15.441 -15.054 7.775 1.00 84.31 195 SER A O 1
ATOM 1459 N N . LYS A 1 196 ? -14.506 -15.666 9.731 1.00 70.94 196 LYS A N 1
ATOM 1460 C CA . LYS A 1 196 ? -15.634 -15.283 10.591 1.00 70.94 196 LYS A CA 1
ATOM 1461 C C . LYS A 1 196 ? -15.415 -13.928 11.273 1.00 70.94 196 LYS A C 1
ATOM 1463 O O . LYS A 1 196 ? -16.328 -13.444 11.934 1.00 70.94 196 LYS A O 1
ATOM 1468 N N . LEU A 1 197 ? -14.241 -13.301 11.113 1.00 62.47 197 LEU A N 1
ATOM 1469 C CA . LEU A 1 197 ? -13.903 -12.043 11.797 1.00 62.47 197 LEU A CA 1
ATOM 1470 C C . LEU A 1 197 ? -14.866 -10.902 11.446 1.00 62.47 197 LEU A C 1
ATOM 1472 O O . LEU A 1 197 ? -15.257 -10.148 12.335 1.00 62.47 197 LEU A O 1
ATOM 1476 N N . GLY A 1 198 ? -15.350 -10.848 10.201 1.00 53.22 198 GLY A N 1
ATOM 1477 C CA . GLY A 1 198 ? -16.362 -9.877 9.774 1.00 53.22 198 GLY A CA 1
ATOM 1478 C C . GLY A 1 198 ? -17.720 -9.997 10.486 1.00 53.22 198 GLY A C 1
ATOM 1479 O O . GLY A 1 198 ? -18.548 -9.102 10.350 1.00 53.22 198 GLY A O 1
ATOM 1480 N N . GLN A 1 199 ? -17.971 -11.075 11.245 1.00 48.38 199 GLN A N 1
ATOM 1481 C CA . GLN A 1 199 ? -19.158 -11.214 12.105 1.00 48.38 199 GLN A CA 1
ATOM 1482 C C . GLN A 1 199 ? -18.925 -10.702 13.536 1.00 48.38 199 GLN A C 1
ATOM 1484 O O . GLN A 1 199 ? -19.886 -10.321 14.201 1.00 48.38 199 GLN A O 1
ATOM 1489 N N . ASN A 1 200 ? -17.670 -10.670 13.999 1.00 41.66 200 ASN A N 1
ATOM 1490 C CA . ASN A 1 200 ? -17.310 -10.304 15.373 1.00 41.66 200 ASN A CA 1
ATOM 1491 C C . ASN A 1 200 ? -17.026 -8.805 15.531 1.00 41.66 200 ASN A C 1
ATOM 1493 O O . ASN A 1 200 ? -17.258 -8.246 16.600 1.00 41.66 200 ASN A O 1
ATOM 1497 N N . PHE A 1 201 ? -16.590 -8.134 14.464 1.00 37.81 201 PHE A N 1
ATOM 1498 C CA . PHE A 1 201 ? -16.466 -6.682 14.441 1.00 37.81 201 PHE A CA 1
ATOM 1499 C C . PHE A 1 201 ? -17.776 -6.030 13.980 1.00 37.81 201 PHE A C 1
ATOM 1501 O O . PHE A 1 201 ? -17.958 -5.677 12.815 1.00 37.81 201 PHE A O 1
ATOM 1508 N N . ARG A 1 202 ? -18.715 -5.845 14.913 1.00 38.88 202 ARG A N 1
ATOM 1509 C CA . ARG A 1 202 ? -19.820 -4.898 14.722 1.00 38.88 202 ARG A CA 1
ATOM 1510 C C . ARG A 1 202 ? -19.346 -3.509 15.130 1.00 38.88 202 ARG A C 1
ATOM 1512 O O . ARG A 1 202 ? -19.421 -3.152 16.301 1.00 38.88 202 ARG A O 1
ATOM 1519 N N . VAL A 1 203 ? -18.940 -2.693 14.161 1.00 39.22 203 VAL A N 1
ATOM 1520 C CA . VAL A 1 203 ? -19.043 -1.244 14.353 1.00 39.22 203 VAL A CA 1
ATOM 1521 C C . VAL A 1 203 ? -20.527 -0.914 14.296 1.00 39.22 203 VAL A C 1
ATOM 1523 O O . VAL A 1 203 ? -21.141 -0.848 13.231 1.00 39.22 203 VAL A O 1
ATOM 1526 N N . VAL A 1 204 ? -21.137 -0.801 15.474 1.00 36.38 204 VAL A N 1
ATOM 1527 C CA . VAL A 1 204 ? -22.502 -0.305 15.613 1.00 36.38 204 VAL A CA 1
ATOM 1528 C C . VAL A 1 204 ? -22.470 1.166 15.212 1.00 36.38 204 VAL A C 1
ATOM 1530 O O . VAL A 1 204 ? -22.117 2.036 16.002 1.00 36.38 204 VAL A O 1
ATOM 1533 N N . ARG A 1 205 ? -22.820 1.453 13.955 1.00 36.62 205 ARG A N 1
ATOM 1534 C CA . ARG A 1 205 ? -23.337 2.776 13.609 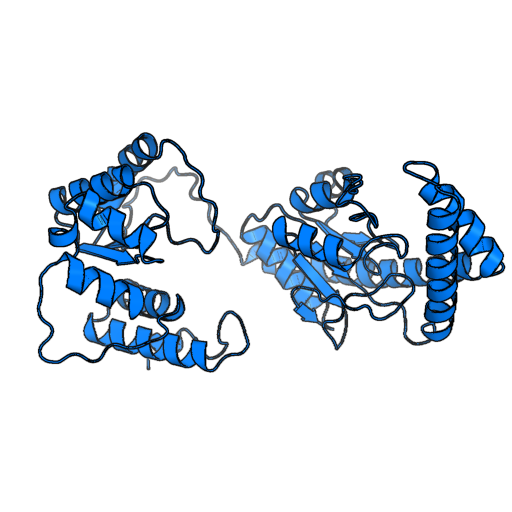1.00 36.62 205 ARG A CA 1
ATOM 1535 C C . ARG A 1 205 ? -24.719 2.863 14.237 1.00 36.62 205 ARG A C 1
ATOM 1537 O O . ARG A 1 205 ? -25.648 2.210 13.766 1.00 36.62 205 ARG A O 1
ATOM 1544 N N . ASP A 1 206 ? -24.813 3.614 15.327 1.00 32.84 206 ASP A N 1
ATOM 1545 C CA . ASP A 1 206 ? -26.067 3.948 15.993 1.00 32.84 206 ASP A CA 1
ATOM 1546 C C . ASP A 1 206 ? -26.939 4.790 15.047 1.00 32.84 206 ASP A C 1
ATOM 1548 O O . ASP A 1 206 ? -26.912 6.020 15.039 1.00 32.84 206 ASP A O 1
ATOM 1552 N N . ASN A 1 207 ? -27.672 4.109 14.167 1.00 34.03 207 ASN A N 1
ATOM 1553 C CA . ASN A 1 207 ? -28.738 4.697 13.371 1.00 34.03 207 ASN A CA 1
ATOM 1554 C C . ASN A 1 207 ? -30.010 4.618 14.211 1.00 34.03 207 ASN A C 1
ATOM 1556 O O . ASN A 1 207 ? -30.821 3.705 14.057 1.00 34.03 207 ASN A O 1
ATOM 1560 N N . GLY A 1 208 ? -30.114 5.552 15.153 1.00 38.59 208 GLY A N 1
ATOM 1561 C CA . GLY A 1 208 ? -31.098 5.529 16.219 1.00 38.59 208 GLY A CA 1
ATOM 1562 C C . GLY A 1 208 ? -32.535 5.295 15.756 1.00 38.59 208 GLY A C 1
ATOM 1563 O O . GLY A 1 208 ? -33.084 6.045 14.950 1.00 38.59 208 GLY A O 1
ATOM 1564 N N . LYS A 1 209 ? -33.159 4.303 16.384 1.00 36.16 209 LYS A N 1
ATOM 1565 C CA . LYS A 1 209 ? -34.494 4.403 16.972 1.00 36.16 209 LYS A CA 1
ATOM 1566 C C . LYS A 1 209 ? -34.516 3.449 18.154 1.00 36.16 209 LYS A C 1
ATOM 1568 O O . LYS A 1 209 ? -34.899 2.310 17.970 1.00 36.16 209 LYS A O 1
ATOM 1573 N N . ASP A 1 210 ? -34.101 3.917 19.324 1.00 36.06 210 ASP A N 1
ATOM 1574 C CA . ASP A 1 210 ? -34.630 3.388 20.575 1.00 36.06 210 ASP A CA 1
ATOM 1575 C C . ASP A 1 210 ? -34.569 4.458 21.662 1.00 36.06 210 ASP A C 1
ATOM 1577 O O . ASP A 1 210 ? -33.555 5.094 21.952 1.00 36.06 210 ASP A O 1
ATOM 1581 N N . SER A 1 211 ? -35.748 4.699 22.208 1.00 41.53 211 SER A N 1
ATOM 1582 C CA . SER A 1 2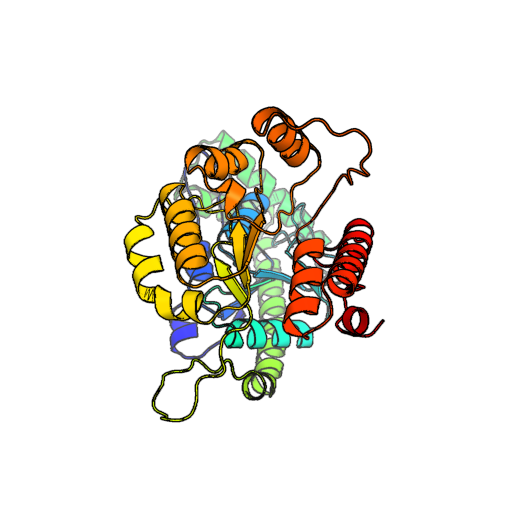11 ? -35.982 5.378 23.459 1.00 41.53 211 SER A CA 1
ATOM 1583 C C . SER A 1 211 ? -35.448 4.505 24.591 1.00 41.53 211 SER A C 1
ATOM 1585 O O . SER A 1 211 ? -36.184 3.650 25.053 1.00 41.53 211 SER A O 1
ATOM 1587 N N . GLU A 1 212 ? -34.207 4.709 25.039 1.00 38.91 212 GLU A N 1
ATOM 1588 C CA . GLU A 1 212 ? -33.770 4.357 26.399 1.00 38.91 212 GLU A CA 1
ATOM 1589 C C . GLU A 1 212 ? -32.382 4.957 26.712 1.00 38.91 212 GLU A C 1
ATOM 1591 O O . GLU A 1 212 ? -31.406 4.769 25.995 1.00 38.91 212 GLU A O 1
ATOM 1596 N N . GLN A 1 213 ? -32.361 5.794 27.755 1.00 40.41 213 GLN A N 1
ATOM 1597 C CA . GLN A 1 213 ? -31.240 6.437 28.465 1.00 40.41 213 GLN A CA 1
ATOM 1598 C C . GLN A 1 213 ? -29.843 6.430 27.799 1.00 40.41 213 GLN A C 1
ATOM 1600 O O . GLN A 1 213 ? -29.012 5.560 28.044 1.00 40.41 213 GLN A O 1
ATOM 1605 N N . LYS A 1 214 ? -29.523 7.517 27.075 1.00 40.62 214 LYS A N 1
ATOM 1606 C CA . LYS A 1 214 ? -28.145 7.871 26.685 1.00 40.62 214 LYS A CA 1
ATOM 1607 C C . LYS A 1 214 ? -27.237 7.887 27.918 1.00 40.62 214 LYS A C 1
ATOM 1609 O O . LYS A 1 214 ? -27.416 8.734 28.796 1.00 40.62 214 LYS A O 1
ATOM 1614 N N . SER A 1 215 ? -26.231 7.011 27.968 1.00 47.91 215 SER A N 1
ATOM 1615 C CA . SER A 1 215 ? -25.171 7.150 28.967 1.00 47.91 215 SER A CA 1
ATOM 1616 C C . SER A 1 215 ? -24.434 8.467 28.709 1.00 47.91 215 SER A C 1
ATOM 1618 O O . SER A 1 215 ? -23.971 8.713 27.594 1.00 47.91 215 SER A O 1
ATOM 1620 N N . LYS A 1 216 ? -24.369 9.320 29.731 1.00 57.25 216 LYS A N 1
ATOM 1621 C CA . LYS A 1 216 ? -23.675 10.612 29.730 1.00 57.25 216 LYS A CA 1
ATOM 1622 C C . LYS A 1 216 ? -22.217 10.438 29.269 1.00 57.25 216 LYS A C 1
ATOM 1624 O O . LYS A 1 216 ? -21.500 9.602 29.821 1.00 57.25 216 LYS A O 1
ATOM 1629 N N . ALA A 1 217 ? -21.777 11.208 28.271 1.00 52.50 217 ALA A N 1
ATOM 1630 C CA . ALA A 1 217 ? -20.386 11.181 27.824 1.00 52.50 217 ALA A CA 1
ATOM 1631 C C . ALA A 1 217 ? -19.483 11.683 28.960 1.00 52.50 217 ALA A C 1
ATOM 1633 O O . ALA A 1 217 ? -19.681 12.784 29.450 1.00 52.50 217 ALA A O 1
ATOM 1634 N N . LYS A 1 218 ? -18.501 10.892 29.406 1.00 63.03 218 LYS A N 1
ATOM 1635 C CA . LYS A 1 218 ? -17.579 11.326 30.473 1.00 63.03 218 LYS A CA 1
ATOM 1636 C C . LYS A 1 218 ? -16.517 12.301 29.956 1.00 63.03 218 LYS A C 1
ATOM 1638 O O . LYS A 1 218 ? -16.124 13.223 30.666 1.00 63.03 218 LYS A O 1
ATOM 1643 N N . ILE A 1 219 ? -16.075 12.119 28.711 1.00 61.94 219 ILE A N 1
ATOM 1644 C CA . ILE A 1 219 ? -15.039 12.931 28.064 1.00 61.94 219 ILE A CA 1
ATOM 1645 C C . ILE A 1 219 ? -15.495 13.295 26.653 1.00 61.94 219 ILE A C 1
ATOM 1647 O O . ILE A 1 219 ? -16.049 12.455 25.944 1.00 61.94 219 ILE A O 1
ATOM 1651 N N . VAL A 1 220 ? -15.241 14.538 26.253 1.00 67.19 220 VAL A N 1
ATOM 1652 C CA . VAL A 1 220 ? -15.436 15.041 24.891 1.00 67.19 220 VAL A CA 1
ATOM 1653 C C . VAL A 1 220 ? -14.094 15.497 24.355 1.00 67.19 220 VAL A C 1
ATOM 1655 O O . VAL A 1 220 ? -13.390 16.233 25.033 1.00 67.19 220 VAL A O 1
ATOM 1658 N N . VAL A 1 221 ? -13.744 15.061 23.149 1.00 63.28 221 VAL A N 1
ATOM 1659 C CA . VAL A 1 221 ? -12.486 15.407 22.485 1.00 63.28 221 VAL A CA 1
ATOM 1660 C C . VAL A 1 221 ? -12.807 16.188 21.214 1.00 63.28 221 VAL A C 1
ATOM 1662 O O . VAL A 1 221 ? -13.613 15.733 20.403 1.00 63.28 221 VAL A O 1
ATOM 1665 N N . VAL A 1 222 ? -12.201 17.361 21.045 1.00 60.62 222 VAL A N 1
ATOM 1666 C CA . VAL A 1 222 ? -12.383 18.252 19.893 1.00 60.62 222 VAL A CA 1
ATOM 1667 C C . VAL A 1 222 ? -11.019 18.490 19.247 1.00 60.62 222 VAL A C 1
ATOM 1669 O O . VAL A 1 222 ? -10.109 18.980 19.898 1.00 60.62 222 VAL A O 1
ATOM 1672 N N . GLY A 1 223 ? -10.847 18.113 17.981 1.00 54.31 223 GLY A N 1
ATOM 1673 C CA . GLY A 1 223 ? -9.606 18.366 17.231 1.00 54.31 223 GLY A CA 1
ATOM 1674 C C . GLY A 1 223 ? -8.481 17.330 17.384 1.00 54.31 223 GLY A C 1
ATOM 1675 O O . GLY A 1 223 ? -7.627 17.275 16.516 1.00 54.31 223 GLY A O 1
ATOM 1676 N N . ALA A 1 224 ? -8.496 16.430 18.378 1.00 48.22 224 ALA A N 1
ATOM 1677 C CA . ALA A 1 224 ? -7.363 15.521 18.633 1.00 48.22 224 ALA A CA 1
ATOM 1678 C C . ALA A 1 224 ? -7.302 14.279 17.708 1.00 48.22 224 ALA A C 1
ATOM 1680 O O . ALA A 1 224 ? -7.450 13.142 18.161 1.00 48.22 224 ALA A O 1
ATOM 1681 N N . THR A 1 225 ? -7.074 14.482 16.409 1.00 38.72 225 THR A N 1
ATOM 1682 C CA . THR A 1 225 ? -6.808 13.391 15.451 1.00 38.72 225 THR A CA 1
ATOM 1683 C C . THR A 1 225 ? -5.424 13.571 14.833 1.00 38.72 225 THR A C 1
ATOM 1685 O O . THR A 1 225 ? -5.053 14.684 14.488 1.00 38.72 225 THR A O 1
ATOM 1688 N N . ILE A 1 226 ? -4.701 12.463 14.630 1.00 37.75 226 ILE A N 1
ATOM 1689 C CA . ILE A 1 226 ? -3.375 12.309 13.977 1.00 37.75 226 ILE A CA 1
ATOM 1690 C C . ILE A 1 226 ? -3.378 12.744 12.481 1.00 37.75 226 ILE A C 1
ATOM 1692 O O . ILE A 1 226 ? -2.520 12.378 11.689 1.00 37.75 226 ILE A O 1
ATOM 1696 N N . ILE A 1 227 ? -4.358 13.537 12.056 1.00 27.25 227 ILE A N 1
ATOM 1697 C CA . ILE A 1 227 ? -4.540 13.989 10.680 1.00 27.25 227 ILE A CA 1
ATOM 1698 C C . ILE A 1 227 ? -4.348 15.510 10.682 1.00 27.25 227 ILE A C 1
ATOM 1700 O O . ILE A 1 227 ? -5.294 16.267 10.893 1.00 27.25 227 ILE A O 1
ATOM 1704 N N . ASP A 1 228 ? -3.099 15.942 10.475 1.00 28.06 228 ASP A N 1
ATOM 1705 C CA . ASP A 1 228 ? -2.723 17.337 10.218 1.00 28.06 228 ASP A CA 1
ATOM 1706 C C . ASP A 1 228 ? -3.343 17.792 8.883 1.00 28.06 228 ASP A C 1
ATOM 1708 O O . ASP A 1 228 ? -2.722 17.756 7.823 1.00 28.06 228 ASP A O 1
ATOM 1712 N N . PHE A 1 229 ? -4.598 18.235 8.923 1.00 23.78 229 PHE A N 1
ATOM 1713 C CA . PHE A 1 229 ? -5.137 19.144 7.920 1.00 23.78 229 PHE A CA 1
ATOM 1714 C C . PHE A 1 229 ? -5.538 20.437 8.622 1.00 23.78 229 PHE A C 1
ATOM 1716 O O . PHE A 1 229 ? -6.518 20.476 9.365 1.00 23.78 229 PHE A O 1
ATOM 1723 N N . GLU A 1 230 ? -4.831 21.529 8.321 1.00 28.84 230 GLU A N 1
ATOM 1724 C CA . GLU A 1 230 ? -5.363 22.878 8.518 1.00 28.84 230 GLU A CA 1
ATOM 1725 C C . GLU A 1 230 ? -6.503 23.098 7.512 1.00 28.84 230 GLU A C 1
ATOM 1727 O O . GLU A 1 230 ? -6.365 23.782 6.499 1.00 28.84 230 GLU A O 1
ATOM 1732 N N . SER A 1 231 ? -7.662 22.485 7.758 1.00 26.25 231 SER A N 1
ATOM 1733 C CA . SER A 1 231 ? -8.874 22.880 7.060 1.00 26.25 231 SER A CA 1
ATOM 1734 C C . SER A 1 231 ? -9.422 24.115 7.765 1.00 26.25 231 SER A C 1
ATOM 1736 O O . SER A 1 231 ? -10.050 24.014 8.819 1.00 26.25 231 SER A O 1
ATOM 1738 N N . ILE A 1 232 ? -9.186 25.295 7.189 1.00 35.00 232 ILE A N 1
ATOM 1739 C CA . ILE A 1 232 ? -9.959 26.491 7.532 1.00 35.00 232 ILE A CA 1
ATOM 1740 C C . ILE A 1 232 ? -11.392 26.206 7.077 1.00 35.00 232 ILE A C 1
ATOM 1742 O O . ILE A 1 232 ? -11.757 26.423 5.923 1.00 35.00 232 ILE A O 1
ATOM 1746 N N . THR A 1 233 ? -12.201 25.644 7.967 1.00 37.50 233 THR A N 1
ATOM 1747 C CA . THR A 1 233 ? -13.646 25.557 7.778 1.00 37.50 233 THR A CA 1
ATOM 1748 C C . THR A 1 233 ? -14.321 26.456 8.803 1.00 37.50 233 THR A C 1
ATOM 1750 O O . THR A 1 233 ? -13.791 26.675 9.889 1.00 37.50 233 THR A O 1
ATOM 1753 N N . ASN A 1 234 ? -15.484 27.010 8.454 1.00 43.28 234 ASN A N 1
ATOM 1754 C CA . ASN A 1 234 ? -16.328 27.765 9.383 1.00 43.28 234 ASN A CA 1
ATOM 1755 C C . ASN A 1 234 ? -16.884 26.806 10.463 1.00 43.28 234 ASN A C 1
ATOM 1757 O O . ASN A 1 234 ? -18.033 26.363 10.382 1.00 43.28 234 ASN A O 1
ATOM 1761 N N . GLU A 1 235 ? -16.054 26.423 11.436 1.00 49.00 235 GLU A N 1
ATOM 1762 C CA . GLU A 1 235 ? -16.372 25.440 12.482 1.00 49.00 235 GLU A CA 1
ATOM 1763 C C . GLU A 1 235 ? -17.322 25.970 13.564 1.00 49.00 235 GLU A C 1
ATOM 1765 O O . GLU A 1 235 ? -17.997 25.174 14.225 1.00 49.00 235 GLU A O 1
ATOM 1770 N N . ASP A 1 236 ? -17.486 27.292 13.682 1.00 46.56 236 ASP A N 1
ATOM 1771 C CA . ASP A 1 236 ? -18.417 27.925 14.633 1.00 46.56 236 ASP A CA 1
ATOM 1772 C C . ASP A 1 236 ? -19.859 27.388 14.502 1.00 46.56 236 ASP A C 1
ATOM 1774 O O . ASP A 1 236 ? -20.600 27.246 15.483 1.00 46.56 236 ASP A O 1
ATOM 1778 N N . VAL A 1 237 ? -20.253 27.004 13.282 1.00 45.19 237 VAL A N 1
ATOM 1779 C CA . VAL A 1 237 ? -21.590 26.477 12.958 1.00 45.19 237 VAL A CA 1
ATOM 1780 C C . VAL A 1 237 ? -21.743 24.988 13.321 1.00 45.19 237 VAL A C 1
ATOM 1782 O O . VAL A 1 237 ? -22.864 24.475 13.357 1.00 45.19 237 VAL A O 1
ATOM 1785 N N . LYS A 1 238 ? -20.649 24.262 13.593 1.00 54.28 238 LYS A N 1
ATOM 1786 C CA . LYS A 1 238 ? -20.683 22.829 13.941 1.00 54.28 238 LYS A CA 1
ATOM 1787 C C . LYS A 1 238 ? -20.631 22.582 15.448 1.00 54.28 238 LYS A C 1
ATOM 1789 O O . LYS A 1 238 ? -21.394 21.744 15.917 1.00 54.28 238 LYS A O 1
ATOM 1794 N N . ILE A 1 239 ? -19.831 23.323 16.222 1.00 57.94 239 ILE A N 1
ATOM 1795 C CA . ILE A 1 239 ? -19.757 23.119 17.687 1.00 57.94 239 ILE A CA 1
ATOM 1796 C C . ILE A 1 239 ? -21.094 23.410 18.371 1.00 57.94 239 ILE A C 1
ATOM 1798 O O . ILE A 1 239 ? -21.535 22.647 19.228 1.00 57.94 239 ILE A O 1
ATOM 1802 N N . SER A 1 240 ? -21.787 24.462 17.936 1.00 60.44 240 SER A N 1
ATOM 1803 C CA . SER A 1 240 ? -23.129 24.807 18.423 1.00 60.44 240 SER A CA 1
ATOM 1804 C C . SER A 1 240 ? -24.158 23.687 18.201 1.00 60.44 240 SER A C 1
ATOM 1806 O O . SER A 1 240 ? -25.046 23.492 19.026 1.00 60.44 240 SER A O 1
ATOM 1808 N N . LYS A 1 241 ? -24.012 22.874 17.145 1.00 62.72 241 LYS A N 1
ATOM 1809 C CA . LYS A 1 241 ? -24.871 21.699 16.895 1.00 62.72 241 LYS A CA 1
ATOM 1810 C C . LYS A 1 241 ? -24.586 20.519 17.831 1.00 62.72 241 LYS A C 1
ATOM 1812 O O . LYS A 1 241 ? -25.396 19.596 17.890 1.00 62.72 241 LYS A O 1
ATOM 1817 N N . HIS A 1 242 ? -23.466 20.549 18.551 1.00 66.56 242 HIS A N 1
ATOM 1818 C CA . HIS A 1 242 ? -23.015 19.504 19.474 1.00 66.56 242 HIS A CA 1
ATOM 1819 C C . HIS A 1 242 ? -22.875 20.007 20.921 1.00 66.56 242 HIS A C 1
ATOM 1821 O O . HIS A 1 242 ? -22.250 19.355 21.758 1.00 66.56 242 HIS A O 1
ATOM 1827 N N . GLU A 1 243 ? -23.492 21.146 21.247 1.00 77.00 243 GLU A N 1
ATOM 1828 C CA . GLU A 1 243 ? -23.495 21.738 22.588 1.00 77.00 243 GLU A CA 1
ATOM 1829 C C . GLU A 1 243 ? -24.003 20.763 23.661 1.00 77.00 243 GLU A C 1
ATOM 1831 O O . GLU A 1 243 ? -23.453 20.679 24.759 1.00 77.00 243 GLU A O 1
ATOM 1836 N N . ASN A 1 244 ? -25.001 19.950 23.312 1.00 70.06 244 ASN A N 1
ATOM 1837 C CA . ASN A 1 244 ? -25.531 18.895 24.169 1.00 70.06 244 ASN A CA 1
ATOM 1838 C C . ASN A 1 244 ? -24.448 17.896 24.616 1.00 70.06 244 ASN A C 1
ATOM 1840 O O . ASN A 1 244 ? -24.480 17.432 25.753 1.00 70.06 244 ASN A O 1
ATOM 1844 N N . VAL A 1 245 ? -23.468 17.598 23.763 1.00 71.31 245 VAL A N 1
ATOM 1845 C CA . VAL A 1 245 ? -22.366 16.681 24.076 1.00 71.31 245 VAL A CA 1
ATOM 1846 C C . VAL A 1 245 ? -21.396 17.335 25.063 1.00 71.31 245 VAL A C 1
ATOM 1848 O O . VAL A 1 245 ? -21.096 16.735 26.095 1.00 71.31 245 VAL A O 1
ATOM 1851 N N . ILE A 1 246 ? -21.012 18.593 24.820 1.00 73.94 246 ILE A N 1
ATOM 1852 C CA . ILE A 1 246 ? -20.145 19.388 25.710 1.00 73.94 246 ILE A CA 1
ATOM 1853 C C . ILE A 1 246 ? -20.788 19.561 27.089 1.00 73.94 246 ILE A C 1
ATOM 1855 O O . ILE A 1 246 ? -20.150 19.296 28.105 1.00 73.94 246 ILE A O 1
ATOM 1859 N N . SER A 1 247 ? -22.073 19.925 27.140 1.00 75.06 247 SER A N 1
ATOM 1860 C CA . SER A 1 247 ? -22.808 20.112 28.399 1.00 75.06 247 SER A CA 1
ATOM 1861 C C . SER A 1 247 ? -22.847 18.849 29.264 1.00 75.06 247 SER A C 1
ATOM 1863 O O . SER A 1 247 ? -22.873 18.917 30.494 1.00 75.06 247 SER A O 1
ATOM 1865 N N . SER A 1 248 ? -22.831 17.685 28.612 1.00 73.25 248 SER A N 1
ATOM 1866 C CA . SER A 1 248 ? -22.889 16.387 29.265 1.00 73.25 248 SER A CA 1
ATOM 1867 C C . SER A 1 248 ? -21.516 15.853 29.667 1.00 73.25 248 SER A C 1
ATOM 1869 O O . SER A 1 248 ? -21.476 14.883 30.405 1.00 73.25 248 SER A O 1
ATOM 1871 N N . ALA A 1 249 ? -20.412 16.464 29.234 1.00 75.12 249 ALA A N 1
ATOM 1872 C CA . ALA A 1 249 ? -19.064 16.000 29.545 1.00 75.12 249 ALA A CA 1
ATOM 1873 C C . ALA A 1 249 ? -18.700 16.206 31.024 1.00 75.12 249 ALA A C 1
ATOM 1875 O O . ALA A 1 249 ? -19.246 17.087 31.685 1.00 75.12 249 ALA A O 1
ATOM 1876 N N . ASP A 1 250 ? -17.733 15.462 31.557 1.00 72.75 250 ASP A N 1
ATOM 1877 C CA . ASP A 1 250 ? -17.026 15.868 32.781 1.00 72.75 250 ASP A CA 1
ATOM 1878 C C . ASP A 1 250 ? -15.715 16.599 32.429 1.00 72.75 250 ASP A C 1
ATOM 1880 O O . ASP A 1 250 ? -15.335 17.548 33.121 1.00 72.75 250 ASP A O 1
ATOM 1884 N N . PHE A 1 251 ? -15.087 16.217 31.308 1.00 73.00 251 PHE A N 1
ATOM 1885 C CA . PHE A 1 251 ? -13.927 16.881 30.708 1.00 73.00 251 PHE A CA 1
ATOM 1886 C C . PHE A 1 251 ? -14.113 17.153 29.210 1.00 73.00 251 PHE A C 1
ATOM 1888 O O . PHE A 1 251 ? -14.630 16.310 28.477 1.00 73.00 251 PHE A O 1
ATOM 1895 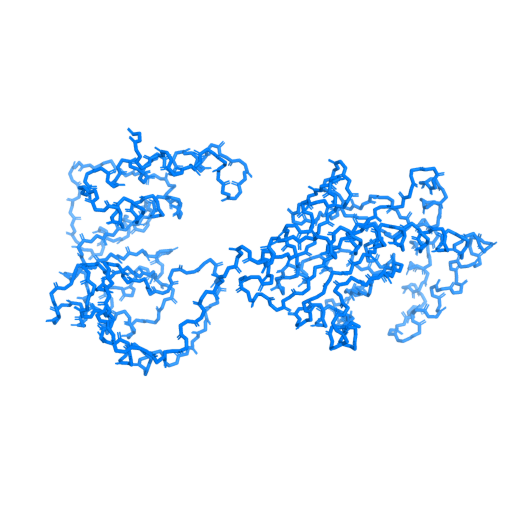N N . VAL A 1 252 ? -13.613 18.300 28.755 1.00 79.25 252 VAL A N 1
ATOM 1896 C CA . VAL A 1 252 ? -13.514 18.700 27.349 1.00 79.25 252 VAL A CA 1
ATOM 1897 C C . VAL A 1 252 ? -12.038 18.848 26.997 1.00 79.25 252 VAL A C 1
ATOM 1899 O O . VAL A 1 252 ? -11.346 19.691 27.562 1.00 79.25 252 VAL A O 1
ATOM 1902 N N . PHE A 1 253 ? -11.551 18.008 26.095 1.00 80.44 253 PHE A N 1
ATOM 1903 C CA . PHE A 1 253 ? -10.179 18.001 25.604 1.00 80.44 253 PHE A CA 1
ATOM 1904 C C . PHE A 1 253 ? -10.133 18.616 24.210 1.00 80.44 253 PHE A C 1
ATOM 1906 O O . PHE A 1 253 ? -10.954 18.250 23.367 1.00 80.44 253 PHE A O 1
ATOM 1913 N N . PHE A 1 254 ? -9.180 19.502 23.941 1.00 80.19 254 PHE A N 1
ATOM 1914 C CA . PHE A 1 254 ? -8.935 19.974 22.582 1.00 80.19 254 PHE A CA 1
ATOM 1915 C C . PHE A 1 254 ? -7.480 20.345 22.325 1.00 80.19 254 PHE A C 1
ATOM 1917 O O . PHE A 1 254 ? -6.736 20.649 23.259 1.00 80.19 254 PHE A O 1
ATOM 1924 N N . ASP A 1 255 ? -7.087 20.319 21.053 1.00 81.75 255 ASP A N 1
ATOM 1925 C CA . ASP A 1 255 ? -5.741 20.680 20.619 1.00 81.75 255 ASP A CA 1
ATOM 1926 C C . ASP A 1 255 ? -5.663 22.102 20.022 1.00 81.75 255 ASP A C 1
ATOM 1928 O O . ASP A 1 255 ? -6.661 22.804 19.850 1.00 81.75 255 ASP A O 1
ATOM 1932 N N . GLY A 1 256 ? -4.453 22.570 19.721 1.00 77.50 256 GLY A N 1
ATOM 1933 C CA . GLY A 1 256 ? -4.204 23.884 19.127 1.00 77.50 256 GLY A CA 1
ATOM 1934 C C . GLY A 1 256 ? -4.480 23.971 17.622 1.00 77.50 256 GLY A C 1
ATOM 1935 O O . GLY A 1 256 ? -4.301 25.049 17.038 1.00 77.50 256 GLY A O 1
ATOM 1936 N N . ASN A 1 257 ? -4.895 22.878 16.975 1.00 75.25 257 ASN A N 1
ATOM 1937 C CA . ASN A 1 257 ? -5.091 22.802 15.523 1.00 75.25 257 ASN A CA 1
ATOM 1938 C C . ASN A 1 257 ? -6.401 23.431 15.045 1.00 75.25 257 ASN A C 1
ATOM 1940 O O . ASN A 1 257 ? -6.579 23.647 13.850 1.00 75.25 257 ASN A O 1
ATOM 1944 N N . ILE A 1 258 ? -7.280 23.818 15.965 1.00 79.12 258 ILE A N 1
ATOM 1945 C CA . ILE A 1 258 ? -8.558 24.464 15.656 1.00 79.12 258 ILE A CA 1
ATOM 1946 C C . ILE A 1 258 ? -8.461 26.006 15.613 1.00 79.12 258 ILE A C 1
ATOM 1948 O O . ILE A 1 258 ? -7.512 26.597 16.155 1.00 79.12 258 ILE A O 1
ATOM 1952 N N . PRO A 1 259 ? -9.399 26.702 14.938 1.00 83.25 259 PRO A N 1
ATOM 1953 C CA . PRO A 1 259 ? -9.431 28.166 14.888 1.00 83.25 259 PRO A CA 1
ATOM 1954 C C . PRO A 1 259 ? -9.595 28.824 16.268 1.00 83.25 259 PRO A C 1
ATOM 1956 O O . PRO A 1 259 ? -10.234 28.280 17.168 1.00 83.25 259 PRO A O 1
ATOM 1959 N N . THR A 1 260 ? -9.069 30.042 16.438 1.00 84.75 260 THR A N 1
ATOM 1960 C CA . THR A 1 260 ? -9.154 30.794 17.707 1.00 84.75 260 THR A CA 1
ATOM 1961 C C . THR A 1 260 ? -10.599 31.072 18.136 1.00 84.75 260 THR A C 1
ATOM 1963 O O . THR A 1 260 ? -10.907 31.045 19.327 1.00 84.75 260 THR A O 1
ATOM 1966 N N . GLU A 1 261 ? -11.507 31.319 17.186 1.00 82.12 261 GLU A N 1
ATOM 1967 C CA . GLU A 1 261 ? -12.939 31.502 17.473 1.00 82.12 261 GLU A CA 1
ATOM 1968 C C . GLU A 1 261 ? -13.583 30.222 18.013 1.00 82.12 261 GLU A C 1
ATOM 1970 O O . GLU A 1 261 ? -14.330 30.261 18.991 1.00 82.12 261 GLU A O 1
ATOM 1975 N N . THR A 1 262 ? -13.198 29.080 17.451 1.00 82.69 262 THR A N 1
ATOM 1976 C CA . THR A 1 262 ? -13.641 27.753 17.875 1.00 82.69 262 THR A CA 1
ATOM 1977 C C . THR A 1 262 ? -13.148 27.431 19.286 1.00 82.69 262 THR A C 1
ATOM 1979 O O . THR A 1 262 ? -13.944 27.015 20.129 1.00 82.69 262 THR A O 1
ATOM 1982 N N . ILE A 1 263 ? -11.877 27.723 19.589 1.00 86.50 263 ILE A N 1
ATOM 1983 C CA . ILE A 1 263 ? -11.318 27.626 20.949 1.00 86.50 263 ILE A CA 1
ATOM 1984 C C . ILE A 1 263 ? -12.132 28.483 21.922 1.00 86.50 263 ILE A C 1
ATOM 1986 O O . ILE A 1 263 ? -12.584 27.979 22.950 1.00 86.50 263 ILE A O 1
ATOM 1990 N N . ARG A 1 264 ? -12.381 29.757 21.585 1.00 87.31 264 ARG A N 1
ATOM 1991 C CA . ARG A 1 264 ? -13.194 30.658 22.417 1.00 87.31 264 ARG A CA 1
ATOM 1992 C C . ARG A 1 264 ? -14.567 30.053 22.700 1.00 87.31 264 ARG A C 1
ATOM 1994 O O . ARG A 1 264 ? -14.994 30.014 23.847 1.00 87.31 264 ARG A O 1
ATOM 2001 N N . LYS A 1 265 ? -15.228 29.509 21.675 1.00 84.69 265 LYS A N 1
ATOM 2002 C CA . LYS A 1 265 ? -16.561 28.923 21.823 1.00 84.69 265 LYS A CA 1
ATOM 2003 C C . LYS A 1 265 ? -16.571 27.677 22.709 1.00 84.69 265 LYS A C 1
ATOM 2005 O O . LYS A 1 265 ? -17.500 27.512 23.499 1.00 84.69 265 LYS A O 1
ATOM 2010 N N . ILE A 1 266 ? -15.561 26.811 22.594 1.00 85.56 266 ILE A N 1
ATOM 2011 C CA . ILE A 1 266 ? -15.398 25.644 23.475 1.00 85.56 266 ILE A CA 1
ATOM 2012 C C . ILE A 1 266 ? -15.257 26.099 24.925 1.00 85.56 266 ILE A C 1
ATOM 2014 O O . ILE A 1 266 ? -15.908 25.530 25.803 1.00 85.56 266 ILE A O 1
ATOM 2018 N N . LEU A 1 267 ? -14.439 27.122 25.170 1.00 87.69 267 LEU A N 1
ATOM 2019 C CA . LEU A 1 267 ? -14.212 27.662 26.507 1.00 87.69 267 LEU A CA 1
ATOM 2020 C C . LEU A 1 267 ? -15.488 28.283 27.077 1.00 87.69 267 LEU A C 1
ATOM 2022 O O . LEU A 1 267 ? -15.892 27.893 28.168 1.00 87.69 267 LEU A O 1
ATOM 2026 N N . ASP A 1 268 ? -16.188 29.119 26.305 1.00 86.31 268 ASP A N 1
ATOM 2027 C CA . ASP A 1 268 ? -17.449 29.741 26.722 1.00 86.31 268 ASP A CA 1
ATOM 2028 C C . ASP A 1 268 ? -18.505 28.691 27.104 1.00 86.31 268 ASP A C 1
ATOM 2030 O O . ASP A 1 268 ? -19.148 28.794 28.150 1.00 86.31 268 ASP A O 1
ATOM 2034 N N . LEU A 1 269 ? -18.676 27.651 26.277 1.00 82.94 269 LEU A N 1
ATOM 2035 C CA . LEU A 1 269 ? -19.614 26.561 26.560 1.00 82.94 269 LEU A CA 1
ATOM 2036 C C . LEU A 1 269 ? -19.178 25.745 27.779 1.00 82.94 269 LEU A C 1
ATOM 2038 O O . LEU A 1 269 ? -20.004 25.400 28.625 1.00 82.94 269 LEU A O 1
ATOM 2042 N N . SER A 1 270 ? -17.887 25.442 27.892 1.00 83.81 270 SER A N 1
ATOM 2043 C CA . SER A 1 270 ? -17.356 24.677 29.021 1.00 83.81 270 SER A CA 1
ATOM 2044 C C . SER A 1 270 ? -17.522 25.445 30.329 1.00 83.81 270 SER A C 1
ATOM 2046 O O . SER A 1 270 ? -17.989 24.871 31.310 1.00 83.81 270 SER A O 1
ATOM 2048 N N . ALA A 1 271 ? -17.245 26.748 30.336 1.00 84.88 271 ALA A N 1
ATOM 2049 C CA . ALA A 1 271 ? -17.474 27.615 31.482 1.00 84.88 271 ALA A CA 1
ATOM 2050 C C . ALA A 1 271 ? -18.966 27.706 31.833 1.00 84.88 271 ALA A C 1
ATOM 2052 O O . ALA A 1 271 ? -19.330 27.506 32.992 1.00 84.88 271 ALA A O 1
ATOM 2053 N N . PHE A 1 272 ? -19.836 27.921 30.839 1.00 84.12 272 PHE A N 1
ATOM 2054 C CA . PHE A 1 272 ? -21.287 28.001 31.038 1.00 84.12 272 PHE A CA 1
ATOM 2055 C C . PHE A 1 272 ? -21.857 26.730 31.679 1.00 84.12 272 PHE A C 1
ATOM 2057 O O . PHE A 1 272 ? -22.635 26.798 32.630 1.00 84.12 272 PHE A O 1
ATOM 2064 N N . TYR A 1 273 ? -21.433 25.558 31.203 1.00 82.75 273 TYR A N 1
ATOM 2065 C CA . TYR A 1 273 ? -21.879 24.279 31.747 1.00 82.75 273 TYR A CA 1
ATOM 2066 C C . TYR A 1 273 ? -21.065 23.804 32.955 1.00 82.75 273 TYR A C 1
ATOM 2068 O O . TYR A 1 273 ? -21.386 22.748 33.496 1.00 82.75 273 TYR A O 1
ATOM 2076 N N . ASN A 1 274 ? -20.049 24.542 33.409 1.00 83.44 274 ASN A N 1
ATOM 2077 C CA . ASN A 1 274 ? -19.125 24.146 34.478 1.00 83.44 274 ASN A CA 1
ATOM 2078 C C . ASN A 1 274 ? -18.420 22.799 34.202 1.00 83.44 274 ASN A C 1
ATOM 2080 O O . ASN A 1 274 ? -18.465 21.861 35.004 1.00 83.44 274 ASN A O 1
ATOM 2084 N N . ARG A 1 275 ? -17.828 22.686 33.011 1.00 83.75 275 ARG A N 1
ATOM 2085 C CA . ARG A 1 275 ? -17.059 21.534 32.527 1.00 83.75 275 ARG A CA 1
ATOM 2086 C C . ARG A 1 275 ? -15.570 21.816 32.665 1.00 83.75 275 ARG A C 1
ATOM 2088 O O . ARG A 1 275 ? -15.133 22.941 32.439 1.00 83.75 275 ARG A O 1
ATOM 2095 N N . LYS A 1 276 ? -14.791 20.788 33.011 1.00 82.88 276 LYS A N 1
ATOM 2096 C CA . LYS A 1 276 ? -13.333 20.914 33.070 1.00 82.88 276 LYS A CA 1
ATOM 2097 C C . LYS A 1 276 ? -12.750 20.867 31.665 1.00 82.88 276 LYS A C 1
ATOM 2099 O O . LYS A 1 276 ? -13.203 20.083 30.839 1.00 82.88 276 LYS A O 1
ATOM 2104 N N . VAL A 1 277 ? -11.723 21.659 31.420 1.00 81.88 277 VAL A N 1
ATOM 2105 C CA . VAL A 1 277 ? -11.084 21.824 30.123 1.00 81.88 277 VAL A CA 1
ATOM 2106 C C . VAL A 1 277 ? -9.626 21.400 30.197 1.00 81.88 277 VAL A C 1
ATOM 2108 O O . VAL A 1 277 ? -8.893 21.800 31.109 1.00 81.88 277 VAL A O 1
ATOM 2111 N N . TRP A 1 278 ? -9.221 20.618 29.203 1.00 82.81 278 TRP A N 1
ATOM 2112 C CA . TRP A 1 278 ? -7.843 20.254 28.929 1.00 82.81 278 TRP A CA 1
ATOM 2113 C C . TRP A 1 278 ? -7.434 20.775 27.554 1.00 82.81 278 TRP A C 1
ATOM 2115 O O . TRP A 1 278 ? -8.097 20.473 26.563 1.00 82.81 278 TRP A O 1
ATOM 2125 N N . PHE A 1 279 ? -6.328 21.512 27.495 1.00 83.31 279 PHE A N 1
ATOM 2126 C CA . PHE A 1 279 ? -5.776 22.029 26.246 1.00 83.31 279 PHE A CA 1
ATOM 2127 C C . PHE A 1 279 ? -4.386 21.466 25.921 1.00 83.31 279 PHE A C 1
ATOM 2129 O O . PHE A 1 279 ? -3.484 21.508 26.761 1.00 83.31 279 PHE A O 1
ATOM 2136 N N . ASP A 1 280 ? -4.205 21.005 24.684 1.00 83.56 280 ASP A N 1
ATOM 2137 C CA . ASP A 1 280 ? -2.901 20.654 24.122 1.00 83.56 280 ASP A CA 1
ATOM 2138 C C . ASP A 1 280 ? -2.463 21.679 23.056 1.00 83.56 280 ASP A C 1
ATOM 2140 O O . ASP A 1 280 ? -3.098 21.785 22.007 1.00 83.56 280 ASP A O 1
ATOM 2144 N N . PRO A 1 281 ? -1.396 22.461 23.280 1.00 75.19 281 PRO A N 1
ATOM 2145 C CA . PRO A 1 281 ? -1.010 23.510 22.350 1.00 75.19 281 PRO A CA 1
ATOM 2146 C C . PRO A 1 281 ? -0.462 23.020 21.010 1.00 75.19 281 PRO A C 1
ATOM 2148 O O . PRO A 1 281 ? -0.623 23.755 20.036 1.00 75.19 281 PRO A O 1
ATOM 2151 N N . THR A 1 282 ? 0.154 21.835 20.921 1.00 73.50 282 THR A N 1
ATOM 2152 C CA . THR A 1 282 ? 0.822 21.238 19.732 1.00 73.50 282 THR A CA 1
ATOM 2153 C C . THR A 1 282 ? 1.966 22.036 19.075 1.00 73.50 282 THR A C 1
ATOM 2155 O O . THR A 1 282 ? 2.801 21.459 18.378 1.00 73.50 282 THR A O 1
ATOM 2158 N N . SER A 1 283 ? 2.012 23.363 19.226 1.00 79.31 283 SER A N 1
ATOM 2159 C CA . SER A 1 283 ? 3.154 24.203 18.862 1.00 79.31 283 SER A CA 1
ATOM 2160 C C . SER A 1 283 ? 3.131 25.542 19.606 1.00 79.31 283 SER A C 1
ATOM 2162 O O . SER A 1 283 ? 2.088 26.014 20.067 1.00 79.31 283 SER A O 1
ATOM 2164 N N . ILE A 1 284 ? 4.272 26.242 19.640 1.00 78.38 284 ILE A N 1
ATOM 2165 C CA . ILE A 1 284 ? 4.370 27.605 20.198 1.00 78.38 284 ILE A CA 1
ATOM 2166 C C . ILE A 1 284 ? 3.423 28.584 19.481 1.00 78.38 284 ILE A C 1
ATOM 2168 O O . ILE A 1 284 ? 2.864 29.479 20.115 1.00 78.38 284 ILE A O 1
ATOM 2172 N N . SER A 1 285 ? 3.248 28.462 18.159 1.00 81.94 285 SER A N 1
ATOM 2173 C CA . SER A 1 285 ? 2.373 29.368 17.403 1.00 81.94 285 SER A CA 1
ATOM 2174 C C . SER A 1 285 ? 0.901 29.129 17.729 1.00 81.94 285 SER A C 1
ATOM 2176 O O . SER A 1 285 ? 0.164 30.092 17.927 1.00 81.94 285 SER A O 1
ATOM 2178 N N . LYS A 1 286 ? 0.491 27.863 17.847 1.00 84.62 286 LYS A N 1
ATOM 2179 C CA . LYS A 1 286 ? -0.884 27.451 18.154 1.00 84.62 286 LYS A CA 1
ATOM 2180 C C . LYS A 1 286 ? -1.250 27.718 19.615 1.00 84.62 286 LYS A C 1
ATOM 2182 O O . LYS A 1 286 ? -2.362 28.157 19.893 1.00 84.62 286 LYS A O 1
ATOM 2187 N N . MET A 1 287 ? -0.286 27.604 20.529 1.00 85.19 287 MET A N 1
ATOM 2188 C CA . MET A 1 287 ? -0.438 28.012 21.927 1.00 85.19 287 MET A CA 1
ATOM 2189 C C . MET A 1 287 ? -0.913 29.466 22.074 1.00 85.19 287 MET A C 1
ATOM 2191 O O . MET A 1 287 ? -1.717 29.767 22.949 1.00 85.19 287 MET A O 1
ATOM 2195 N N . ARG A 1 288 ? -0.478 30.388 21.204 1.00 84.81 288 ARG A N 1
ATOM 2196 C CA . ARG A 1 288 ? -0.876 31.807 21.299 1.00 84.81 288 ARG A CA 1
ATOM 2197 C C . ARG A 1 288 ? -2.387 32.009 21.232 1.00 84.81 288 ARG A C 1
ATOM 2199 O O . ARG A 1 288 ? -2.895 32.900 21.904 1.00 84.81 288 ARG A O 1
ATOM 2206 N N . LYS A 1 289 ? -3.101 31.131 20.522 1.00 88.50 289 LYS A N 1
ATOM 2207 C CA . LYS A 1 289 ? -4.549 31.223 20.320 1.00 88.50 289 LYS A CA 1
ATOM 2208 C C . LYS A 1 289 ? -5.327 31.272 21.640 1.00 88.50 289 LYS A C 1
ATOM 2210 O O . LYS A 1 289 ? -6.283 32.033 21.736 1.00 88.50 289 LYS A O 1
ATOM 2215 N N . ILE A 1 290 ? -4.898 30.537 22.677 1.00 88.25 290 ILE A N 1
ATOM 2216 C CA . ILE A 1 290 ? -5.570 30.571 23.991 1.00 88.25 290 ILE A CA 1
ATOM 2217 C C . ILE A 1 290 ? -5.356 31.889 24.746 1.00 88.25 290 ILE A C 1
ATOM 2219 O O . ILE A 1 290 ? -6.187 32.269 25.569 1.00 88.25 290 ILE A O 1
ATOM 2223 N N . PHE A 1 291 ? -4.264 32.605 24.474 1.00 85.38 291 PHE A N 1
ATOM 2224 C CA . PHE A 1 291 ? -4.032 33.943 25.018 1.00 85.38 291 PHE A CA 1
ATOM 2225 C C . PHE A 1 291 ? -4.795 34.993 24.211 1.00 85.38 291 PHE A C 1
ATOM 2227 O O . PHE A 1 291 ? -5.394 35.888 24.800 1.00 85.38 291 PHE A O 1
ATOM 2234 N N . ASP A 1 292 ? -4.839 34.841 22.886 1.00 86.94 292 ASP A N 1
ATOM 2235 C CA . ASP A 1 292 ? -5.565 35.734 21.977 1.00 86.94 292 ASP A CA 1
ATOM 2236 C C . ASP A 1 292 ? -7.087 35.693 22.210 1.00 86.94 292 ASP A C 1
ATOM 2238 O O . ASP A 1 292 ? -7.792 36.669 21.954 1.00 86.94 292 ASP A O 1
ATOM 2242 N N . CYS A 1 293 ? -7.615 34.572 22.712 1.00 85.44 293 CYS A N 1
ATOM 2243 C CA . CYS A 1 293 ? -9.011 34.458 23.128 1.00 85.44 293 CYS A CA 1
ATOM 2244 C C . CYS A 1 293 ? -9.247 34.691 24.629 1.00 85.44 293 CYS A C 1
ATOM 2246 O O . CYS A 1 293 ? -10.350 34.415 25.093 1.00 85.44 293 CYS A O 1
ATOM 2248 N N . GLU A 1 294 ? -8.240 35.148 25.385 1.00 85.31 294 GLU A N 1
ATOM 2249 C CA . GLU A 1 294 ? -8.299 35.343 26.847 1.00 85.31 294 GLU A CA 1
ATOM 2250 C C . GLU A 1 294 ? -8.767 34.088 27.620 1.00 85.31 294 GLU A C 1
ATOM 2252 O O . GLU A 1 294 ? -9.348 34.146 28.704 1.00 85.31 294 GLU A O 1
ATOM 2257 N N . GLY A 1 295 ? -8.494 32.912 27.054 1.00 82.94 295 GLY A N 1
ATOM 2258 C CA . GLY A 1 295 ? -9.030 31.630 27.491 1.00 82.94 295 GLY A CA 1
ATOM 2259 C C . GLY A 1 295 ? -8.304 30.980 28.664 1.00 82.94 295 GLY A C 1
ATOM 2260 O O . GLY A 1 295 ? -8.837 30.058 29.275 1.00 82.94 295 GLY A O 1
ATOM 2261 N N . MET A 1 296 ? -7.101 31.451 29.001 1.00 81.69 296 MET A N 1
ATOM 2262 C CA . MET A 1 296 ? -6.193 30.777 29.940 1.00 81.69 296 MET A CA 1
ATOM 2263 C C . MET A 1 296 ? -6.822 30.501 31.316 1.00 81.69 296 MET A C 1
ATOM 2265 O O . MET A 1 296 ? -6.599 29.444 31.897 1.00 81.69 296 MET A O 1
ATOM 2269 N N . ASN A 1 297 ? -7.654 31.415 31.823 1.00 80.62 297 ASN A N 1
ATOM 2270 C CA . ASN A 1 297 ? -8.306 31.267 33.132 1.00 80.62 297 ASN A CA 1
ATOM 2271 C C . ASN A 1 297 ? -9.422 30.209 33.149 1.00 80.62 297 ASN A C 1
ATOM 2273 O O . ASN A 1 297 ? -9.900 29.834 34.217 1.00 80.62 297 ASN A O 1
ATOM 2277 N N . GLN A 1 298 ? -9.858 29.753 31.975 1.00 83.62 298 GLN A N 1
ATOM 2278 C CA . GLN A 1 298 ? -10.941 28.785 31.816 1.00 83.62 298 GLN A CA 1
ATOM 2279 C C . GLN A 1 298 ? -10.412 27.353 31.642 1.00 83.62 298 GLN A C 1
ATOM 2281 O O . GLN A 1 298 ? -11.201 26.411 31.640 1.00 83.62 298 GLN A O 1
ATOM 2286 N N . ILE A 1 299 ? -9.090 27.177 31.539 1.00 82.69 299 ILE A N 1
ATOM 2287 C CA . ILE A 1 299 ? -8.432 25.890 31.302 1.00 82.69 299 ILE A CA 1
ATOM 2288 C C . ILE A 1 299 ? -7.920 25.320 32.628 1.00 82.69 299 ILE A C 1
ATOM 2290 O O . ILE A 1 299 ? -7.187 25.987 33.356 1.00 82.69 299 ILE A O 1
ATOM 2294 N N . GLN A 1 300 ? -8.290 24.078 32.951 1.00 82.81 300 GLN A N 1
ATOM 2295 C CA . GLN A 1 300 ? -7.867 23.425 34.198 1.00 82.81 300 GLN A CA 1
ATOM 2296 C C . GLN A 1 300 ? -6.610 22.577 34.021 1.00 82.81 300 GLN A C 1
ATOM 2298 O O . GLN A 1 300 ? -5.866 22.400 34.983 1.00 82.81 300 GLN A O 1
ATOM 2303 N N . VAL A 1 301 ? -6.374 22.046 32.821 1.00 78.06 301 VAL A N 1
ATOM 2304 C CA . VAL A 1 301 ? -5.188 21.240 32.524 1.00 78.06 301 VAL A CA 1
ATOM 2305 C C . VAL A 1 301 ? -4.597 21.650 31.182 1.00 78.06 301 VAL A C 1
ATOM 2307 O O . VAL A 1 301 ? -5.323 21.884 30.220 1.00 78.06 301 VAL A O 1
ATOM 2310 N N . VAL A 1 302 ? -3.271 21.729 31.119 1.00 73.81 302 VAL A N 1
ATOM 2311 C CA . VAL A 1 302 ? -2.529 21.901 29.869 1.00 73.81 302 VAL A CA 1
ATOM 2312 C C . VAL A 1 302 ? -1.458 20.822 29.765 1.00 73.81 302 VAL A C 1
ATOM 2314 O O . VAL A 1 302 ? -0.842 20.482 30.776 1.00 73.81 302 VAL A O 1
ATOM 2317 N N . SER A 1 303 ? -1.220 20.308 28.559 1.00 72.44 303 SER A N 1
ATOM 2318 C CA . SER A 1 303 ? -0.174 19.311 28.262 1.00 72.44 303 SER A CA 1
ATOM 2319 C C . SER A 1 303 ? 0.918 19.847 27.319 1.00 72.44 303 SER A C 1
ATOM 2321 O O . SER A 1 303 ? 1.166 19.250 26.279 1.00 72.44 303 SER A O 1
ATOM 2323 N N . PRO A 1 304 ? 1.575 20.981 27.630 1.00 70.44 304 PRO A N 1
ATOM 2324 C CA . PRO A 1 304 ? 2.589 21.548 26.750 1.00 70.44 304 PRO A CA 1
ATOM 2325 C C . PRO A 1 304 ? 3.890 20.739 26.784 1.00 70.44 304 PRO A C 1
ATOM 2327 O O . PRO A 1 304 ? 4.287 20.209 27.826 1.00 70.44 304 PRO A O 1
ATOM 2330 N N . ASN A 1 305 ? 4.636 20.756 25.681 1.00 67.75 305 ASN A N 1
ATOM 2331 C CA . ASN A 1 305 ? 6.062 20.443 25.731 1.00 67.75 305 ASN A CA 1
ATOM 2332 C C . ASN A 1 305 ? 6.860 21.574 26.416 1.00 67.75 305 ASN A C 1
ATOM 2334 O O . ASN A 1 305 ? 6.347 22.661 26.698 1.00 67.75 305 ASN A O 1
ATOM 2338 N N . ALA A 1 306 ? 8.149 21.338 26.677 1.00 64.00 306 ALA A N 1
ATOM 2339 C CA . ALA A 1 306 ? 9.011 22.293 27.376 1.00 64.00 306 ALA A CA 1
ATOM 2340 C C . ALA A 1 306 ? 9.064 23.681 26.709 1.00 64.00 306 ALA A C 1
ATOM 2342 O O . ALA A 1 306 ? 9.019 24.704 27.395 1.00 64.00 306 ALA A O 1
ATOM 2343 N N . ASN A 1 307 ? 9.114 23.736 25.376 1.00 71.44 307 ASN A N 1
ATOM 2344 C CA . ASN A 1 307 ? 9.202 24.994 24.636 1.00 71.44 307 ASN A CA 1
ATOM 2345 C C . ASN A 1 307 ? 7.890 25.787 24.696 1.00 71.44 307 ASN A C 1
ATOM 2347 O O . ASN A 1 307 ? 7.907 26.996 24.938 1.00 71.44 307 ASN A O 1
ATOM 2351 N N . GLU A 1 308 ? 6.755 25.109 24.519 1.00 79.31 308 GLU A N 1
ATOM 2352 C CA . GLU A 1 308 ? 5.419 25.689 24.679 1.00 79.31 308 GLU A CA 1
ATOM 2353 C C . GLU A 1 308 ? 5.211 26.203 26.097 1.00 79.31 308 GLU A C 1
ATOM 2355 O O . GLU A 1 308 ? 4.811 27.352 26.277 1.00 79.31 308 GLU A O 1
ATOM 2360 N N . PHE A 1 309 ? 5.551 25.397 27.104 1.00 77.75 309 PHE A N 1
ATOM 2361 C CA . PHE A 1 309 ? 5.413 25.761 28.509 1.00 77.75 309 PHE A CA 1
ATOM 2362 C C . PHE A 1 309 ? 6.226 27.012 28.849 1.00 77.75 309 PHE A C 1
ATOM 2364 O O . PHE A 1 309 ? 5.716 27.945 29.472 1.00 77.75 309 PHE A O 1
ATOM 2371 N N . MET A 1 310 ? 7.478 27.081 28.394 1.00 74.69 310 MET A N 1
ATOM 2372 C CA . MET A 1 310 ? 8.324 28.250 28.622 1.00 74.69 310 MET A CA 1
ATOM 2373 C C . MET A 1 310 ? 7.782 29.506 27.929 1.00 74.69 310 MET A C 1
ATOM 2375 O O . MET A 1 310 ? 7.877 30.599 28.494 1.00 74.69 310 MET A O 1
ATOM 2379 N N . ASP A 1 311 ? 7.191 29.388 26.736 1.00 79.00 311 ASP A N 1
ATOM 2380 C CA . ASP A 1 311 ? 6.535 30.522 26.072 1.00 79.00 311 ASP A CA 1
ATOM 2381 C C . ASP A 1 311 ? 5.235 30.928 26.793 1.00 79.00 311 ASP A C 1
ATOM 2383 O O . ASP A 1 311 ? 4.984 32.122 26.971 1.00 79.00 311 ASP A O 1
ATOM 2387 N N . MET A 1 312 ? 4.462 29.967 27.314 1.00 78.56 312 MET A N 1
ATOM 2388 C CA . MET A 1 312 ? 3.287 30.236 28.153 1.00 78.56 312 MET A CA 1
ATOM 2389 C C . MET A 1 312 ? 3.668 31.014 29.414 1.00 78.56 312 MET A C 1
ATOM 2391 O O . MET A 1 312 ? 3.043 32.022 29.727 1.00 78.56 312 MET A O 1
ATOM 2395 N N . VAL A 1 313 ? 4.723 30.606 30.121 1.00 76.50 313 VAL A N 1
ATOM 2396 C CA . VAL A 1 313 ? 5.198 31.271 31.348 1.00 76.50 313 VAL A CA 1
ATOM 2397 C C . VAL A 1 313 ? 5.602 32.719 31.071 1.00 76.50 313 VAL A C 1
ATOM 2399 O O . VAL A 1 313 ? 5.199 33.625 31.807 1.00 76.50 313 VAL A O 1
ATOM 2402 N N . LYS A 1 314 ? 6.340 32.952 29.975 1.00 78.06 314 LYS A N 1
ATOM 2403 C CA . LYS A 1 314 ? 6.725 34.301 29.528 1.00 78.06 314 LYS A CA 1
ATOM 2404 C C . LYS A 1 314 ? 5.500 35.185 29.280 1.00 78.06 314 LYS A C 1
ATOM 2406 O O . LYS A 1 314 ? 5.511 36.354 29.663 1.00 78.06 314 LYS A O 1
ATOM 2411 N N . ARG A 1 315 ? 4.444 34.637 28.670 1.00 77.31 315 ARG A N 1
ATOM 2412 C CA . ARG A 1 315 ? 3.203 35.365 28.341 1.00 77.31 315 ARG A CA 1
ATOM 2413 C C . ARG A 1 315 ? 2.303 35.598 29.548 1.00 77.31 315 ARG A C 1
ATOM 2415 O O . ARG A 1 315 ? 1.764 36.691 29.692 1.00 77.31 315 ARG A O 1
ATOM 2422 N N . SER A 1 316 ? 2.208 34.622 30.445 1.00 71.31 316 SER A N 1
ATOM 2423 C CA . SER A 1 316 ? 1.409 34.696 31.674 1.00 71.31 316 SER A CA 1
ATOM 2424 C C . SER A 1 316 ? 2.012 35.613 32.741 1.00 71.31 316 SER A C 1
ATOM 2426 O O . SER A 1 316 ? 1.397 35.822 33.782 1.00 71.31 316 SER A O 1
ATOM 2428 N N . ARG A 1 317 ? 3.219 36.160 32.513 1.00 68.44 317 ARG A N 1
ATOM 2429 C CA . ARG A 1 317 ? 3.977 36.981 33.479 1.00 68.44 317 ARG A CA 1
ATOM 2430 C C . ARG A 1 317 ? 4.221 36.269 34.820 1.00 68.44 317 ARG A C 1
ATOM 2432 O O . ARG A 1 317 ? 4.438 36.920 35.841 1.00 68.44 317 ARG A O 1
ATOM 2439 N N . LEU A 1 318 ? 4.201 34.937 34.819 1.00 63.31 318 LEU A N 1
ATOM 2440 C CA . LEU A 1 318 ? 4.454 34.109 35.995 1.00 63.31 318 LEU A CA 1
ATOM 2441 C C . LEU A 1 318 ? 5.963 33.883 36.155 1.00 63.31 318 LEU A C 1
ATOM 2443 O O . LEU A 1 318 ? 6.702 33.811 35.174 1.00 63.31 318 LEU A O 1
ATOM 2447 N N . ARG A 1 319 ? 6.435 33.760 37.399 1.00 53.03 319 ARG A N 1
ATOM 2448 C CA . ARG A 1 319 ? 7.815 33.355 37.708 1.00 53.03 319 ARG A CA 1
ATOM 2449 C C . ARG A 1 319 ? 7.810 31.933 38.252 1.00 53.03 319 ARG A C 1
ATOM 2451 O O . ARG A 1 319 ? 7.153 31.671 39.254 1.00 53.03 319 ARG A O 1
ATOM 2458 N N . ILE A 1 320 ? 8.568 31.042 37.618 1.00 53.19 320 ILE A N 1
ATOM 2459 C CA . ILE A 1 320 ? 8.804 29.691 38.135 1.00 53.19 320 ILE A CA 1
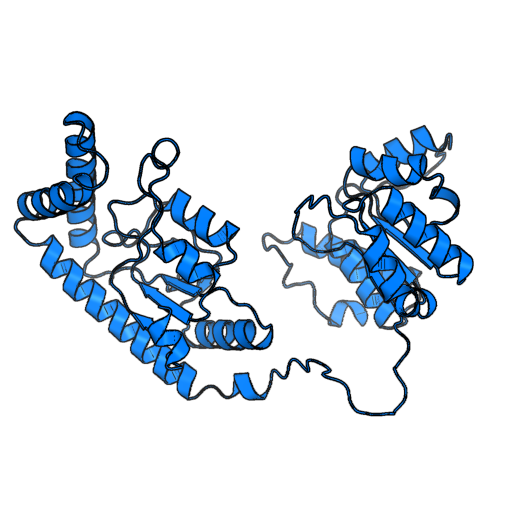ATOM 2460 C C . ILE A 1 320 ? 9.953 29.770 39.135 1.00 53.19 320 ILE A C 1
ATOM 2462 O O . ILE A 1 320 ? 11.046 30.212 38.790 1.00 53.19 320 ILE A O 1
ATOM 2466 N N . THR A 1 321 ? 9.702 29.358 40.373 1.00 43.91 321 THR A N 1
ATOM 2467 C CA . THR A 1 321 ? 10.723 29.303 41.426 1.00 43.91 321 THR A CA 1
ATOM 2468 C C . THR A 1 321 ? 11.308 27.901 41.579 1.00 43.91 321 THR A C 1
ATOM 2470 O O . THR A 1 321 ? 12.497 27.797 41.843 1.00 43.91 321 THR A O 1
ATOM 2473 N N . HIS A 1 322 ? 10.514 26.847 41.352 1.00 43.41 322 HIS A N 1
ATOM 2474 C CA . HIS A 1 322 ? 10.934 25.444 41.238 1.00 43.41 322 HIS A CA 1
ATOM 2475 C C . HIS A 1 322 ? 9.940 24.692 40.340 1.00 43.41 322 HIS A C 1
ATOM 2477 O O . HIS A 1 322 ? 8.731 24.852 40.501 1.00 43.41 322 HIS A O 1
ATOM 2483 N N . GLY A 1 323 ? 10.425 23.865 39.414 1.00 40.75 323 GLY A N 1
ATOM 2484 C CA . GLY A 1 323 ? 9.574 23.030 38.567 1.00 40.75 323 GLY A CA 1
ATOM 2485 C C . GLY A 1 323 ? 10.394 22.015 37.783 1.00 40.75 323 GLY A C 1
ATOM 2486 O O . GLY A 1 323 ? 11.471 22.341 37.290 1.00 40.75 323 GLY A O 1
ATOM 2487 N N . ILE A 1 324 ? 9.892 20.785 37.688 1.00 37.66 324 ILE A N 1
ATOM 2488 C CA . ILE A 1 324 ? 10.435 19.775 36.781 1.00 37.66 324 ILE A CA 1
ATOM 2489 C C . ILE A 1 324 ? 9.738 19.994 35.438 1.00 37.66 324 ILE A C 1
ATOM 2491 O O . ILE A 1 324 ? 8.533 19.780 35.323 1.00 37.66 324 ILE A O 1
ATOM 2495 N N . VAL A 1 325 ? 10.484 20.478 34.449 1.00 43.19 325 VAL A N 1
ATOM 2496 C CA . VAL A 1 325 ? 10.025 20.571 33.061 1.00 43.19 325 VAL A CA 1
ATOM 2497 C C . VAL A 1 325 ? 10.505 19.307 32.367 1.00 43.19 325 VAL A C 1
ATOM 2499 O O . VAL A 1 325 ? 11.707 19.072 32.286 1.00 43.19 325 VAL A O 1
ATOM 2502 N N . PHE A 1 326 ? 9.576 18.469 31.919 1.00 39.88 326 PHE A N 1
ATOM 2503 C CA . PHE A 1 326 ? 9.920 17.271 31.161 1.00 39.88 326 PHE A CA 1
ATOM 2504 C C . PHE A 1 326 ? 9.931 17.616 29.665 1.00 39.88 326 PHE A C 1
ATOM 2506 O O . PHE A 1 326 ? 8.992 18.221 29.145 1.00 39.88 326 PHE A O 1
ATOM 2513 N N . GLU A 1 327 ? 11.016 17.264 28.980 1.00 36.53 327 GLU A N 1
ATOM 2514 C CA . GLU A 1 327 ? 11.142 17.368 27.526 1.00 36.53 327 GLU A CA 1
ATOM 2515 C C . GLU A 1 327 ? 10.621 16.077 26.874 1.00 36.53 327 GLU A C 1
ATOM 2517 O O . GLU A 1 327 ? 10.939 14.984 27.336 1.00 36.53 327 GLU A O 1
ATOM 2522 N N . GLY A 1 328 ? 9.825 16.199 25.804 1.00 43.31 328 GLY A N 1
ATOM 2523 C CA . GLY A 1 328 ? 9.377 15.049 25.000 1.00 43.31 328 GLY A CA 1
ATOM 2524 C C . GLY A 1 328 ? 8.000 14.473 25.350 1.00 43.31 328 GLY A C 1
ATOM 2525 O O . GLY A 1 328 ? 7.834 13.256 25.367 1.00 43.31 328 GLY A O 1
ATOM 2526 N N . PHE A 1 329 ? 7.003 15.318 25.628 1.00 48.59 329 PHE A N 1
ATOM 2527 C CA . PHE A 1 329 ? 5.623 14.857 25.806 1.00 48.59 329 PHE A CA 1
ATOM 2528 C C . PHE A 1 329 ? 4.979 14.505 24.459 1.00 48.59 329 PHE A C 1
ATOM 2530 O O . PHE A 1 329 ? 4.544 15.371 23.710 1.00 48.59 329 PHE A O 1
ATOM 2537 N N . ASP A 1 330 ? 4.976 13.210 24.165 1.00 56.81 330 ASP A N 1
ATOM 2538 C CA . ASP A 1 330 ? 4.304 12.572 23.033 1.00 56.81 330 ASP A CA 1
ATOM 2539 C C . ASP A 1 330 ? 2.801 12.335 23.324 1.00 56.81 330 ASP A C 1
ATOM 2541 O O . ASP A 1 330 ? 2.383 12.249 24.484 1.00 56.81 330 ASP A O 1
ATOM 2545 N N . PHE A 1 331 ? 1.994 12.155 22.271 1.00 64.81 331 PHE A N 1
ATOM 2546 C CA . PHE A 1 331 ? 0.566 11.792 22.280 1.00 64.81 331 PHE A CA 1
ATOM 2547 C C . PHE A 1 331 ? 0.238 10.603 23.201 1.00 64.81 331 PHE A C 1
ATOM 2549 O O . PHE A 1 331 ? -0.877 10.480 23.725 1.00 64.81 331 PHE A O 1
ATOM 2556 N N . SER A 1 332 ? 1.226 9.744 23.441 1.00 66.75 332 SER A N 1
ATOM 2557 C CA . SER A 1 332 ? 1.183 8.616 24.370 1.00 66.75 332 SER A CA 1
ATOM 2558 C C . SER A 1 332 ? 0.912 9.028 25.824 1.00 66.75 332 SER A C 1
ATOM 2560 O O . SER A 1 332 ? 0.214 8.309 26.541 1.00 66.75 332 SER A O 1
ATOM 2562 N N . LEU A 1 333 ? 1.384 10.205 26.262 1.00 71.38 333 LEU A N 1
ATOM 2563 C CA . LEU A 1 333 ? 1.080 10.755 27.589 1.00 71.38 333 LEU A CA 1
ATOM 2564 C C . LEU A 1 333 ? -0.422 11.024 27.733 1.00 71.38 333 LEU A C 1
ATOM 2566 O O . LEU A 1 333 ? -1.069 10.516 28.653 1.00 71.38 333 LEU A O 1
ATOM 2570 N N . ASN A 1 334 ? -0.969 11.823 26.814 1.00 69.38 334 ASN A N 1
ATOM 2571 C CA . ASN A 1 334 ? -2.372 12.227 26.829 1.00 69.38 334 ASN A CA 1
ATOM 2572 C C . ASN A 1 334 ? -3.284 11.008 26.718 1.00 69.38 334 ASN A C 1
ATOM 2574 O O . ASN A 1 334 ? -4.259 10.898 27.456 1.00 69.38 334 ASN A O 1
ATOM 2578 N N . SER A 1 335 ? -2.921 10.058 25.855 1.00 70.75 335 SER A N 1
ATOM 2579 C CA . SER A 1 335 ? -3.651 8.803 25.671 1.00 70.75 335 SER A CA 1
ATOM 2580 C C . SER A 1 335 ? -3.735 7.993 26.967 1.00 70.75 335 SER A C 1
ATOM 2582 O O . SER A 1 335 ? -4.818 7.537 27.335 1.00 70.75 335 SER A O 1
ATOM 2584 N N . GLY A 1 336 ? -2.631 7.873 27.714 1.00 74.44 336 GLY A N 1
ATOM 2585 C CA . GLY A 1 336 ? -2.630 7.203 29.016 1.00 74.44 336 GLY A CA 1
ATOM 2586 C C . GLY A 1 336 ? -3.489 7.925 30.061 1.00 74.44 336 GLY A C 1
ATOM 2587 O O . GLY A 1 336 ? -4.261 7.295 30.787 1.00 74.44 336 GLY A O 1
ATOM 2588 N N . ILE A 1 337 ? -3.426 9.257 30.110 1.00 73.94 337 ILE A N 1
ATOM 2589 C CA . ILE A 1 337 ? -4.223 10.046 31.060 1.00 73.94 337 ILE A CA 1
ATOM 2590 C C . ILE A 1 337 ? -5.718 9.935 30.743 1.00 73.94 337 ILE A C 1
ATOM 2592 O O . ILE A 1 337 ? -6.523 9.695 31.645 1.00 73.94 337 ILE A O 1
ATOM 2596 N N . LEU A 1 338 ? -6.089 10.037 29.464 1.00 71.75 338 LEU A N 1
ATOM 2597 C CA . LEU A 1 338 ? -7.458 9.836 28.993 1.00 71.75 338 LEU A CA 1
ATOM 2598 C C . LEU A 1 338 ? -7.957 8.428 29.331 1.00 71.75 338 LEU A C 1
ATOM 2600 O O . LEU A 1 338 ? -9.067 8.287 29.844 1.00 71.75 338 LEU A O 1
ATOM 2604 N N . ALA A 1 339 ? -7.131 7.398 29.132 1.00 73.69 339 ALA A N 1
ATOM 2605 C CA . ALA A 1 339 ? -7.475 6.026 29.490 1.00 73.69 339 ALA A CA 1
ATOM 2606 C C . ALA A 1 339 ? -7.763 5.875 30.995 1.00 73.69 339 ALA A C 1
ATOM 2608 O O . ALA A 1 339 ? -8.751 5.239 31.370 1.00 73.69 339 ALA A O 1
ATOM 2609 N N . GLY A 1 340 ? -6.967 6.511 31.861 1.00 77.38 340 GLY A N 1
ATOM 2610 C CA . GLY A 1 340 ? -7.225 6.541 33.303 1.00 77.38 340 GLY A CA 1
ATOM 2611 C C . GLY A 1 340 ? -8.536 7.252 33.664 1.00 77.38 340 GLY A C 1
ATOM 2612 O O . GLY A 1 340 ? -9.333 6.724 34.444 1.00 77.38 340 GLY A O 1
ATOM 2613 N N . LEU A 1 341 ? -8.804 8.408 33.047 1.00 73.06 341 LEU A N 1
ATOM 2614 C CA . LEU A 1 341 ? -10.016 9.199 33.289 1.00 73.06 341 LEU A CA 1
ATOM 2615 C C . LEU A 1 341 ? -11.290 8.467 32.836 1.00 73.06 341 LEU A C 1
ATOM 2617 O O . LEU A 1 341 ? -12.284 8.460 33.565 1.00 73.06 341 LEU A O 1
ATOM 2621 N N . VAL A 1 342 ? -11.265 7.801 31.675 1.00 72.69 342 VAL A N 1
ATOM 2622 C CA . VAL A 1 342 ? -12.391 6.982 31.182 1.00 72.69 342 VAL A CA 1
ATOM 2623 C C . VAL A 1 342 ? -12.715 5.846 32.157 1.00 72.69 342 VAL A C 1
ATOM 2625 O O . VAL A 1 342 ? -13.892 5.568 32.413 1.00 72.69 342 VAL A O 1
ATOM 2628 N N . ASN A 1 343 ? -11.683 5.248 32.761 1.00 76.69 343 ASN A N 1
ATOM 2629 C CA . ASN A 1 343 ? -11.809 4.189 33.766 1.00 76.69 343 ASN A CA 1
ATOM 2630 C C . ASN A 1 343 ? -12.112 4.710 35.185 1.00 76.69 343 ASN A C 1
ATOM 2632 O O . ASN A 1 343 ? -12.209 3.922 36.121 1.00 76.69 343 ASN A O 1
ATOM 2636 N N . GLY A 1 344 ? -12.318 6.022 35.357 1.00 76.38 344 GLY A N 1
ATOM 2637 C CA . GLY A 1 344 ? -12.717 6.619 36.633 1.00 76.38 344 GLY A CA 1
ATOM 2638 C C . GLY A 1 344 ? -11.612 6.642 37.689 1.00 76.38 344 GLY A C 1
ATOM 2639 O O . GLY A 1 344 ? -11.915 6.715 38.880 1.00 76.38 344 GLY A O 1
ATOM 2640 N N . LEU A 1 345 ? -10.345 6.566 37.275 1.00 77.94 345 LEU A N 1
ATOM 2641 C CA . LEU A 1 345 ? -9.217 6.618 38.196 1.00 77.94 345 LEU A CA 1
ATOM 2642 C C . LEU A 1 345 ? -8.985 8.051 38.714 1.00 77.94 345 LEU A C 1
ATOM 2644 O O . LEU A 1 345 ? -9.290 9.025 38.019 1.00 77.94 345 LEU A O 1
ATOM 2648 N N . PRO A 1 346 ? -8.419 8.217 39.926 1.00 77.62 346 PRO A N 1
ATOM 2649 C CA . PRO A 1 346 ? -8.006 9.528 40.423 1.00 77.62 346 PRO A CA 1
ATOM 2650 C C . PRO A 1 346 ? -6.995 10.200 39.483 1.00 77.62 346 PRO A C 1
ATOM 2652 O O . PRO A 1 346 ? -6.176 9.520 38.863 1.00 77.62 346 PRO A O 1
ATOM 2655 N N . LEU A 1 347 ? -6.999 11.537 39.413 1.00 71.94 347 LEU A N 1
ATOM 2656 C CA . LEU A 1 347 ? -6.124 12.295 38.503 1.00 71.94 347 LEU A CA 1
ATOM 2657 C C . LEU A 1 347 ? -4.638 11.950 38.690 1.00 71.94 347 LEU A C 1
ATOM 2659 O O . LEU A 1 347 ? -3.932 11.760 37.708 1.00 71.94 347 LEU A O 1
ATOM 2663 N N . GLU A 1 348 ? -4.183 11.801 39.935 1.00 75.56 348 GLU A N 1
ATOM 2664 C CA . GLU A 1 348 ? -2.807 11.396 40.253 1.00 75.56 348 GLU A CA 1
ATOM 2665 C C . GLU A 1 348 ? -2.437 10.058 39.601 1.00 75.56 348 GLU A C 1
ATOM 2667 O O . GLU A 1 348 ? -1.367 9.916 39.009 1.00 75.56 348 GLU A O 1
ATOM 2672 N N . ARG A 1 349 ? -3.363 9.096 39.622 1.00 77.62 349 ARG A N 1
ATOM 2673 C CA . ARG A 1 349 ? -3.170 7.799 38.980 1.00 77.62 349 ARG A CA 1
ATOM 2674 C C . ARG A 1 349 ? -3.184 7.905 37.457 1.00 77.62 349 ARG A C 1
ATOM 2676 O O . ARG A 1 349 ? -2.391 7.247 36.791 1.00 77.62 349 ARG A O 1
ATOM 2683 N N . CYS A 1 350 ? -4.036 8.765 36.907 1.00 76.19 350 CYS A N 1
ATOM 2684 C CA . CYS A 1 350 ? -4.064 9.028 35.471 1.00 76.19 350 CYS A CA 1
ATOM 2685 C C . CYS A 1 350 ? -2.731 9.620 34.987 1.00 76.19 350 CYS A C 1
ATOM 2687 O O . CYS A 1 350 ? -2.226 9.208 33.947 1.00 76.19 350 CYS A O 1
ATOM 2689 N N . LEU A 1 351 ? -2.124 10.528 35.763 1.00 74.50 351 LEU A N 1
ATOM 2690 C CA . LEU A 1 351 ? -0.807 11.103 35.462 1.00 74.50 351 LEU A CA 1
ATOM 2691 C C . LEU A 1 351 ? 0.299 10.039 35.462 1.00 74.50 351 LEU A C 1
ATOM 2693 O O . LEU A 1 351 ? 1.124 10.031 34.552 1.00 74.50 351 LEU A O 1
ATOM 2697 N N . GLN A 1 352 ? 0.289 9.109 36.424 1.00 78.50 352 GLN A N 1
ATOM 2698 C CA . GLN A 1 352 ? 1.240 7.988 36.465 1.00 78.50 352 GLN A CA 1
ATOM 2699 C C . GLN A 1 352 ? 1.102 7.067 35.244 1.00 78.50 352 GLN A C 1
ATOM 2701 O O . GLN A 1 352 ? 2.101 6.688 34.636 1.00 78.50 352 GLN A O 1
ATOM 2706 N N . ILE A 1 353 ? -0.136 6.746 34.854 1.00 78.94 353 ILE A N 1
ATOM 2707 C CA . ILE A 1 353 ? -0.440 5.952 33.654 1.00 78.94 353 ILE A CA 1
ATOM 2708 C C . ILE A 1 353 ? 0.058 6.671 32.399 1.00 78.94 353 ILE A C 1
ATOM 2710 O O . ILE A 1 353 ? 0.720 6.059 31.562 1.00 78.94 353 ILE A O 1
ATOM 2714 N N . GLY A 1 354 ? -0.204 7.975 32.286 1.00 75.69 354 GLY A N 1
ATOM 2715 C CA . GLY A 1 354 ? 0.327 8.807 31.210 1.00 75.69 354 GLY A CA 1
ATOM 2716 C C . GLY A 1 354 ? 1.845 8.740 31.127 1.00 75.69 354 GLY A C 1
ATOM 2717 O O . GLY A 1 354 ? 2.393 8.486 30.058 1.00 75.69 354 GLY A O 1
ATOM 2718 N N . GLN A 1 355 ? 2.533 8.942 32.251 1.00 75.50 355 GLN A N 1
ATOM 2719 C CA . GLN A 1 355 ? 3.996 8.898 32.314 1.00 75.50 355 GLN A CA 1
ATOM 2720 C C . GLN A 1 355 ? 4.542 7.525 31.914 1.00 75.50 355 GLN A C 1
ATOM 2722 O O . GLN A 1 355 ? 5.520 7.451 31.173 1.00 75.50 355 GLN A O 1
ATOM 2727 N N . ALA A 1 356 ? 3.891 6.442 32.345 1.00 77.19 356 ALA A N 1
ATOM 2728 C CA . ALA A 1 356 ? 4.251 5.090 31.937 1.00 77.19 356 ALA A CA 1
ATOM 2729 C C . ALA A 1 356 ? 4.073 4.882 30.424 1.00 77.19 356 ALA A C 1
ATOM 2731 O O . ALA A 1 356 ? 4.944 4.290 29.789 1.00 77.19 356 ALA A O 1
ATOM 2732 N N . CYS A 1 357 ? 2.991 5.403 29.835 1.00 73.50 357 CYS A N 1
ATOM 2733 C CA . CYS A 1 357 ? 2.753 5.344 28.391 1.00 73.50 357 CYS A CA 1
ATOM 2734 C C . CYS A 1 357 ? 3.794 6.158 27.611 1.00 73.50 357 CYS A C 1
ATOM 2736 O O . CYS A 1 357 ? 4.365 5.658 26.647 1.00 73.50 357 CYS A O 1
ATOM 2738 N N . ALA A 1 358 ? 4.105 7.377 28.059 1.00 69.94 358 ALA A N 1
ATOM 2739 C CA . ALA A 1 358 ? 5.128 8.221 27.446 1.00 69.94 358 ALA A CA 1
ATOM 2740 C C . ALA A 1 358 ? 6.523 7.576 27.513 1.00 69.94 358 ALA A C 1
ATOM 2742 O O . ALA A 1 358 ? 7.213 7.497 26.501 1.00 69.94 358 ALA A O 1
ATOM 2743 N N . ALA A 1 359 ? 6.914 7.041 28.674 1.00 69.56 359 ALA A N 1
ATOM 2744 C CA . ALA A 1 359 ? 8.195 6.356 28.842 1.00 69.56 359 ALA A CA 1
ATOM 2745 C C . ALA A 1 359 ? 8.315 5.124 27.932 1.00 69.56 359 ALA A C 1
ATOM 2747 O O . ALA A 1 359 ? 9.359 4.891 27.332 1.00 69.56 359 ALA A O 1
ATOM 2748 N N . ARG A 1 360 ? 7.234 4.350 27.794 1.00 72.38 360 ARG A N 1
ATOM 2749 C CA . ARG A 1 360 ? 7.178 3.176 26.913 1.00 72.38 360 ARG A CA 1
ATOM 2750 C C . ARG A 1 360 ? 7.185 3.540 25.429 1.00 72.38 360 ARG A C 1
ATOM 2752 O O . ARG A 1 360 ? 7.748 2.780 24.642 1.00 72.38 360 ARG A O 1
ATOM 2759 N N . SER A 1 361 ? 6.595 4.677 25.058 1.00 68.00 361 SER A N 1
ATOM 2760 C CA . SER A 1 361 ? 6.664 5.227 23.698 1.00 68.00 361 SER A CA 1
ATOM 2761 C C . SER A 1 361 ? 8.087 5.655 23.341 1.00 68.00 361 SER A C 1
ATOM 2763 O O . SER A 1 361 ? 8.626 5.215 22.334 1.00 68.00 361 SER A O 1
ATOM 2765 N N . LEU A 1 362 ? 8.761 6.399 24.225 1.00 64.19 362 LEU A N 1
ATOM 2766 C CA . LEU A 1 362 ? 10.141 6.860 24.008 1.00 64.19 362 LEU A CA 1
ATOM 2767 C C . LEU A 1 362 ? 11.169 5.721 23.886 1.00 64.19 362 LEU A C 1
ATOM 2769 O O . LEU A 1 362 ? 12.241 5.915 23.318 1.00 64.19 362 LEU A O 1
ATOM 2773 N N . LEU A 1 363 ? 10.861 4.544 24.433 1.00 66.56 363 LEU A N 1
ATOM 2774 C CA . LEU A 1 363 ? 11.696 3.343 24.344 1.00 66.56 363 LEU A CA 1
ATOM 2775 C C . LEU A 1 363 ? 11.351 2.454 23.138 1.00 66.56 363 LEU A C 1
ATOM 2777 O O . LEU A 1 363 ? 11.974 1.409 22.951 1.00 66.56 363 LEU A O 1
ATOM 2781 N N . SER A 1 364 ? 10.360 2.844 22.338 1.00 51.28 364 SER A N 1
ATOM 2782 C CA . SER A 1 364 ? 9.875 2.098 21.183 1.00 51.28 364 SER A CA 1
ATOM 2783 C C . SER A 1 364 ? 10.402 2.689 19.881 1.00 51.28 364 SER A C 1
ATOM 2785 O O . SER A 1 364 ? 10.448 3.902 19.700 1.00 51.28 364 SER A O 1
ATOM 2787 N N . VAL A 1 365 ? 10.762 1.814 18.943 1.00 47.38 365 VAL A N 1
ATOM 2788 C CA . VAL A 1 365 ? 11.001 2.185 17.536 1.00 47.38 365 VAL A CA 1
ATOM 2789 C C . VAL A 1 365 ? 9.725 2.096 16.690 1.00 47.38 365 VAL A C 1
ATOM 2791 O O . VAL A 1 365 ? 9.721 2.510 15.535 1.00 47.38 365 VAL A O 1
ATOM 2794 N N . GLU A 1 366 ? 8.650 1.547 17.260 1.00 44.28 366 GLU A N 1
ATOM 2795 C CA . GLU A 1 366 ? 7.323 1.450 16.653 1.00 44.28 366 GLU A CA 1
ATOM 2796 C C . GLU A 1 366 ? 6.457 2.656 17.027 1.00 44.28 366 GLU A C 1
ATOM 2798 O O . GLU A 1 366 ? 6.536 3.152 18.153 1.00 44.28 366 GLU A O 1
ATOM 2803 N N . THR A 1 367 ? 5.585 3.074 16.104 1.00 44.00 367 THR A N 1
ATOM 2804 C CA . THR A 1 367 ? 4.676 4.228 16.242 1.00 44.00 367 THR A CA 1
ATOM 2805 C C . THR A 1 367 ? 3.729 4.122 17.442 1.00 44.00 367 THR A C 1
ATOM 2807 O O . THR A 1 367 ? 3.352 5.137 18.017 1.00 44.00 367 THR A O 1
ATOM 2810 N N . ILE A 1 368 ? 3.349 2.905 17.836 1.00 50.75 368 ILE A N 1
ATOM 2811 C CA . ILE A 1 368 ? 2.653 2.619 19.093 1.00 50.75 368 ILE A CA 1
ATOM 2812 C C . ILE A 1 368 ? 3.461 1.530 19.781 1.00 50.75 368 ILE A C 1
ATOM 2814 O O . ILE A 1 368 ? 3.588 0.433 19.252 1.00 50.75 368 ILE A O 1
ATOM 2818 N N . SER A 1 369 ? 4.013 1.826 20.955 1.00 59.72 369 SER A N 1
ATOM 2819 C CA . SER A 1 369 ? 4.816 0.852 21.693 1.00 59.72 369 SER A CA 1
ATOM 2820 C C . SER A 1 369 ? 3.988 -0.397 22.034 1.00 59.72 369 SER A C 1
ATOM 2822 O O . SER A 1 369 ? 2.979 -0.256 22.731 1.00 59.72 369 SER A O 1
ATOM 2824 N N . PRO A 1 370 ? 4.419 -1.621 21.659 1.00 65.38 370 PRO A N 1
ATOM 2825 C CA . PRO A 1 370 ? 3.735 -2.871 22.023 1.00 65.38 370 PRO A CA 1
ATOM 2826 C C . PRO A 1 370 ? 3.609 -3.066 23.534 1.00 65.38 370 PRO A C 1
ATOM 2828 O O . PRO A 1 370 ? 2.767 -3.813 24.025 1.00 65.38 370 PRO A O 1
ATOM 2831 N N . SER A 1 371 ? 4.481 -2.395 24.287 1.00 64.50 371 SER A N 1
ATOM 2832 C CA . SER A 1 371 ? 4.459 -2.411 25.743 1.00 64.50 371 SER A CA 1
ATOM 2833 C C . SER A 1 371 ? 3.350 -1.533 26.337 1.00 64.50 371 SER A C 1
ATOM 2835 O O . SER A 1 371 ? 3.092 -1.622 27.536 1.00 64.50 371 SER A O 1
ATOM 2837 N N . ILE A 1 372 ? 2.668 -0.700 25.543 1.00 70.06 372 ILE A N 1
ATOM 2838 C CA . ILE A 1 372 ? 1.460 0.020 25.958 1.00 70.06 372 ILE A CA 1
ATOM 2839 C C . ILE A 1 372 ? 0.265 -0.932 25.832 1.00 70.06 372 ILE A C 1
ATOM 2841 O O . ILE A 1 372 ? -0.320 -1.087 24.765 1.00 70.06 372 ILE A O 1
ATOM 2845 N N . SER A 1 373 ? -0.092 -1.584 26.940 1.00 76.00 373 SER A N 1
ATOM 2846 C CA . SER A 1 373 ? -1.219 -2.520 27.030 1.00 76.00 373 SER A CA 1
ATOM 2847 C C . SER A 1 373 ? -2.297 -2.008 27.999 1.00 76.00 373 SER A C 1
ATOM 2849 O O . SER A 1 373 ? -2.000 -1.190 28.878 1.00 76.00 373 SER A O 1
ATOM 2851 N N . PRO A 1 374 ? -3.549 -2.508 27.911 1.00 74.69 374 PRO A N 1
ATOM 2852 C CA . PRO A 1 374 ? -4.600 -2.196 28.886 1.00 74.69 374 PRO A CA 1
ATOM 2853 C C . PRO A 1 374 ? -4.206 -2.501 30.340 1.00 74.69 374 PRO A C 1
ATOM 2855 O O . PRO A 1 374 ? -4.745 -1.896 31.265 1.00 74.69 374 PRO A O 1
ATOM 2858 N N . GLU A 1 375 ? -3.236 -3.395 30.549 1.00 77.06 375 GLU A N 1
ATOM 2859 C CA . GLU A 1 375 ? -2.715 -3.759 31.868 1.00 77.06 375 GLU A CA 1
ATOM 2860 C C . GLU A 1 375 ? -2.044 -2.575 32.576 1.00 77.06 375 GLU A C 1
ATOM 2862 O O . GLU A 1 375 ? -2.026 -2.554 33.805 1.00 77.06 375 GLU A O 1
ATOM 2867 N N . ILE A 1 376 ? -1.574 -1.556 31.838 1.00 74.62 376 ILE A N 1
ATOM 2868 C CA . ILE A 1 376 ? -1.047 -0.309 32.420 1.00 74.62 376 ILE A CA 1
ATOM 2869 C C . ILE A 1 376 ? -2.080 0.365 33.325 1.00 74.62 376 ILE A C 1
ATOM 2871 O O . ILE A 1 376 ? -1.729 0.985 34.322 1.00 74.62 376 ILE A O 1
ATOM 2875 N N . ILE A 1 377 ? -3.365 0.253 32.992 1.00 73.06 377 ILE A N 1
ATOM 2876 C CA . ILE A 1 377 ? -4.444 0.871 33.769 1.00 73.06 377 ILE A CA 1
ATOM 2877 C C . ILE A 1 377 ? -4.603 0.157 35.123 1.00 73.06 377 ILE A C 1
ATOM 2879 O O . ILE A 1 377 ? -4.981 0.780 36.117 1.00 73.06 377 ILE A O 1
ATOM 2883 N N . SER A 1 378 ? -4.285 -1.141 35.165 1.00 71.12 378 SER A N 1
ATOM 2884 C CA . SER A 1 378 ? -4.341 -1.985 36.363 1.00 71.12 378 SER A CA 1
ATOM 2885 C C . SER A 1 378 ? -3.033 -2.059 37.164 1.00 71.12 378 SER A C 1
ATOM 2887 O O . SER A 1 378 ? -3.090 -2.394 38.346 1.00 71.12 378 SER A O 1
ATOM 2889 N N . SER A 1 379 ? -1.882 -1.761 36.548 1.00 59.72 379 SER A N 1
ATOM 2890 C CA . SER A 1 379 ? -0.536 -1.775 37.157 1.00 59.72 379 SER A CA 1
ATOM 2891 C C . SER A 1 379 ? -0.226 -0.473 37.854 1.00 59.72 379 SER A C 1
ATOM 2893 O O . SER A 1 379 ? 0.200 -0.467 39.030 1.00 59.72 379 SER A O 1
#